Protein AF-0000000068998098 (afdb_homodimer)

Sequence (394 aa):
MRFIALVFLVGALAIIAVECNSEGDALNAFKTNVADPNNVLQSWDPTLVNPCTWFHVTCNSQNSVVRVDLGDANLSGSLVPQLGMLSNLQYLQIQSNSISGAIPSELGNLTKLVSLGLENNKLSGLIPSSLGNLKSLRWMRLDSNKLSGEIPISVLKLVLWGNLQLMNVSDNKLAGTVRHTNKTGFAITTIVQDFKAMRFIALVFLVGALAIIAVECNSEGDALNAFKTNVADPNNVLQSWDPTLVNPCTWFHVTCNSQNSVVRVDLGDANLSGSLVPQLGMLSNLQYLQIQSNSISGAIPSELGNLTKLVSLGLENNKLSGLIPSSLGNLKSLRWMRLDSNKLSGEIPISVLKLVLWGNLQLMNVSDNKLAGTVRHTNKTGFAITTIVQDFKA

Foldseek 3Di:
DPPDPDPPPPPPPPPPQQFAPLQLVLVVVVVVFKDQPPCQQVQNDRSDNYCCPTHQWHADPVRATAGHACAPRQMEGEHDLSNLVSQNYAYDANEQYAYEEEDHLSVLSNQNHAEDHHYNYAYEEEDHLSVLSNLQYAYAHQAHYAYEEADDPSVVCSVVQVRHNDDDHYQYHYPPDDHDDPPDDDDDDDDDDDHDD/DPPDPDPPPPPPPPPPQQFAPLQLVLVVVQVVFKDQPPCQQVQSDRSDNYCCVTHQWHADPVRATAGHACAPRQMEGEHDLSNLVSQNYAYDANEQYAYEEEDHLSVLSNQNHAEDHHYNYAYEEEDHLSVLSNLQYAYAHQAHYAYEEADDPSVVCSVVQVRHNDDHHYQYHYPPDDHDDPPDDDDDDDDDDDHDD

Organism: Solanum tuberosum (NCBI:txid4113)

Secondary structure (DSSP, 8-state):
---------------------HHHHHHHHHHTTEE-TT-TTTT--TTSS-STTSTTEEE-TTS-EEEEE-TTS--EEE--GGGGG-TT--EEE--SSEEEEPPPGGGGG-TT-SEEE--SSEEEEEPPGGGGG-TT-SEEE--SSEEES---HHHHGGGGGS---EEE--SS--TTBPPP-TT---EEEEEEEPPB-/---------------------HHHHHHHHHHTTEE-TT-TTTT--TTSS-STTSTTEEE-TTS-EEEEE-TTS--EEE--GGGGG-TT--EEE--SSEEEEPPPGGGGG-TT-SEEE--SSEEEEEPPGGGGG-TT-SEEE--SSEEES---HHHHGGGGGS---EEE--SS--TTBPPP-TT---EEEEEEEPPB-

InterPro domains:
  IPR001611 Leucine-rich repeat [PF13855] (87-147)
  IPR013210 Leucine-rich repeat-containing N-terminal, plant-type [PF08263] (21-60)
  IPR032675 Leucine-rich repeat domain superfamily [G3DSA:3.80.10.10] (19-191)

Structure (mmCIF, N/CA/C/O backbone):
data_AF-0000000068998098-model_v1
#
loop_
_entity.id
_entity.type
_entity.pdbx_description
1 polymer 'Leucine-rich repeat protein'
#
loop_
_atom_site.group_PDB
_atom_site.id
_atom_site.type_symbol
_atom_site.label_atom_id
_atom_site.label_alt_id
_atom_site.label_comp_id
_atom_site.label_asym_id
_atom_site.label_entity_id
_atom_site.label_seq_id
_atom_site.pdbx_PDB_ins_code
_atom_site.Cartn_x
_atom_site.Cartn_y
_atom_site.Cartn_z
_atom_site.occupancy
_atom_site.B_iso_or_equiv
_atom_site.auth_seq_id
_atom_site.auth_comp_id
_atom_site.auth_asym_id
_atom_site.auth_atom_id
_atom_site.pdbx_PDB_model_num
ATOM 1 N N . MET A 1 1 ? 15.266 93.562 17.391 1 34 1 MET A N 1
ATOM 2 C CA . MET A 1 1 ? 14.453 92.438 17.781 1 34 1 MET A CA 1
ATOM 3 C C . MET A 1 1 ? 14.781 91.188 16.922 1 34 1 MET A C 1
ATOM 5 O O . MET A 1 1 ? 14.531 91.188 15.719 1 34 1 MET A O 1
ATOM 9 N N . ARG A 1 2 ? 15.969 90.5 17.188 1 53.38 2 ARG A N 1
ATOM 10 C CA . ARG A 1 2 ? 16.484 89.25 16.562 1 53.38 2 ARG A CA 1
ATOM 11 C C . ARG A 1 2 ? 15.477 88.125 16.703 1 53.38 2 ARG A C 1
ATOM 13 O O . ARG A 1 2 ? 15.086 87.75 17.828 1 53.38 2 ARG A O 1
ATOM 20 N N . PHE A 1 3 ? 14.5 87.938 15.844 1 47.72 3 PHE A N 1
ATOM 21 C CA . PHE A 1 3 ? 13.523 86.812 15.812 1 47.72 3 PHE A CA 1
ATOM 22 C C . PHE A 1 3 ? 14.227 85.5 15.828 1 47.72 3 PHE A C 1
ATOM 24 O O . PHE A 1 3 ? 15.008 85.188 14.922 1 47.72 3 PHE A O 1
ATOM 31 N N . ILE A 1 4 ? 14.328 84.812 16.969 1 57.75 4 ILE A N 1
ATOM 32 C CA . ILE A 1 4 ? 14.852 83.438 17.078 1 57.75 4 ILE A CA 1
ATOM 33 C C . ILE A 1 4 ? 13.789 82.438 16.625 1 57.75 4 ILE A C 1
ATOM 35 O O . ILE A 1 4 ? 12.719 82.375 17.234 1 57.75 4 ILE A O 1
ATOM 39 N N . ALA A 1 5 ? 13.758 82 15.391 1 57.94 5 ALA A N 1
ATOM 40 C CA . ALA A 1 5 ? 12.922 80.938 14.883 1 57.94 5 ALA A CA 1
ATOM 41 C C . ALA A 1 5 ? 13.297 79.562 15.516 1 57.94 5 ALA A C 1
ATOM 43 O O . ALA A 1 5 ? 14.445 79.125 15.406 1 57.94 5 ALA A O 1
ATOM 44 N N . LEU A 1 6 ? 12.578 79.188 16.516 1 55.5 6 LEU A N 1
ATOM 45 C CA . LEU A 1 6 ? 12.703 77.875 17.094 1 55.5 6 LEU A CA 1
ATOM 46 C C . LEU A 1 6 ? 12.32 76.75 16.078 1 55.5 6 LEU A C 1
ATOM 48 O O . LEU A 1 6 ? 11.18 76.75 15.625 1 55.5 6 LEU A O 1
ATOM 52 N N . VAL A 1 7 ? 13.25 76.125 15.352 1 58.56 7 VAL A N 1
ATOM 53 C CA . VAL A 1 7 ? 13.031 75 14.469 1 58.56 7 VAL A CA 1
ATOM 54 C C . VAL A 1 7 ? 12.688 73.75 15.305 1 58.56 7 VAL A C 1
ATOM 56 O O . VAL A 1 7 ? 13.492 73.312 16.125 1 58.56 7 VAL A O 1
ATOM 59 N N . PHE A 1 8 ? 11.438 73.5 15.555 1 56.66 8 PHE A N 1
ATOM 60 C CA . PHE A 1 8 ? 10.977 72.25 16.156 1 56.66 8 PHE A CA 1
ATOM 61 C C . PHE A 1 8 ? 11.32 71.062 15.258 1 56.66 8 PHE A C 1
ATOM 63 O O . PHE A 1 8 ? 10.797 70.938 14.156 1 56.66 8 PHE A O 1
ATOM 70 N N . LEU A 1 9 ? 12.484 70.375 15.398 1 54.34 9 LEU A N 1
ATOM 71 C CA . LEU A 1 9 ? 12.812 69.125 14.75 1 54.34 9 LEU A CA 1
ATOM 72 C C . LEU A 1 9 ? 11.867 68 15.211 1 54.34 9 LEU A C 1
ATOM 74 O O . LEU A 1 9 ? 11.93 67.562 16.359 1 54.34 9 LEU A O 1
ATOM 78 N N . VAL A 1 10 ? 10.711 67.812 14.719 1 55.47 10 VAL A N 1
ATOM 79 C CA . VAL A 1 10 ? 9.844 66.688 14.945 1 55.47 10 VAL A CA 1
ATOM 80 C C . VAL A 1 10 ? 10.578 65.375 14.547 1 55.47 10 VAL A C 1
ATOM 82 O O . VAL A 1 10 ? 10.859 65.188 13.367 1 55.47 10 VAL A O 1
ATOM 85 N N . GLY A 1 11 ? 11.43 64.812 15.367 1 53.56 11 GLY A N 1
ATOM 86 C CA . GLY A 1 11 ? 11.953 63.438 15.109 1 53.56 11 GLY A CA 1
ATOM 87 C C . GLY A 1 11 ? 10.883 62.438 14.805 1 53.56 11 GLY A C 1
ATOM 88 O O . GLY A 1 11 ? 10.055 62.125 15.664 1 53.56 11 GLY A O 1
ATOM 89 N N . ALA A 1 12 ? 10.492 62.188 13.57 1 57.84 12 ALA A N 1
ATOM 90 C CA . ALA A 1 12 ? 9.633 61.094 13.148 1 57.84 12 ALA A CA 1
ATOM 91 C C . ALA A 1 12 ? 10.172 59.75 13.641 1 57.84 12 ALA A C 1
ATOM 93 O O . ALA A 1 12 ? 11.234 59.312 13.188 1 57.84 12 ALA A O 1
ATOM 94 N N . LEU A 1 13 ? 9.844 59.281 14.82 1 57.5 13 LEU A N 1
ATOM 95 C CA . LEU A 1 13 ? 10.078 57.906 15.227 1 57.5 13 LEU A CA 1
ATOM 96 C C . LEU A 1 13 ? 9.492 56.938 14.203 1 57.5 13 LEU A C 1
ATOM 98 O O . LEU A 1 13 ? 8.273 56.844 14.07 1 57.5 13 LEU A O 1
ATOM 102 N N . ALA A 1 14 ? 10.258 56.625 13.133 1 55.91 14 ALA A N 1
ATOM 103 C CA . ALA A 1 14 ? 9.875 55.5 12.273 1 55.91 14 ALA A CA 1
ATOM 104 C C . ALA A 1 14 ? 9.68 54.219 13.086 1 55.91 14 ALA A C 1
ATOM 106 O O . ALA A 1 14 ? 10.633 53.688 13.656 1 55.91 14 ALA A O 1
ATOM 107 N N . ILE A 1 15 ? 8.562 54 13.633 1 54.22 15 ILE A N 1
ATOM 108 C CA . ILE A 1 15 ? 8.25 52.656 14.133 1 54.22 15 ILE A CA 1
ATOM 109 C C . ILE A 1 15 ? 8.562 51.625 13.055 1 54.22 15 ILE A C 1
ATOM 111 O O . ILE A 1 15 ? 7.902 51.562 12.016 1 54.22 15 ILE A O 1
ATOM 115 N N . ILE A 1 16 ? 9.828 51.25 12.852 1 52.97 16 ILE A N 1
ATOM 116 C CA . ILE A 1 16 ? 10.164 50.094 12.016 1 52.97 16 ILE A CA 1
ATOM 117 C C . ILE A 1 16 ? 9.375 48.875 12.477 1 52.97 16 ILE A C 1
ATOM 119 O O . ILE A 1 16 ? 9.586 48.375 13.578 1 52.97 16 ILE A O 1
ATOM 123 N N . ALA A 1 17 ? 8.117 48.875 12.07 1 56.91 17 ALA A N 1
ATOM 124 C CA . ALA A 1 17 ? 7.344 47.656 12.305 1 56.91 17 ALA A CA 1
ATOM 125 C C . ALA A 1 17 ? 8.102 46.406 11.82 1 56.91 17 ALA A C 1
ATOM 127 O O . ALA A 1 17 ? 8.469 46.312 10.648 1 56.91 17 ALA A O 1
ATOM 128 N N . VAL A 1 18 ? 8.805 45.688 12.758 1 63.09 18 VAL A N 1
ATOM 129 C CA . VAL A 1 18 ? 9.445 44.438 12.398 1 63.09 18 VAL A CA 1
ATOM 130 C C . VAL A 1 18 ? 8.391 43.438 11.93 1 63.09 18 VAL A C 1
ATOM 132 O O . VAL A 1 18 ? 7.328 43.312 12.547 1 63.09 18 VAL A O 1
ATOM 135 N N . GLU A 1 19 ? 8.328 43.156 10.633 1 69.81 19 GLU A N 1
ATOM 136 C CA . GLU A 1 19 ? 7.438 42.125 10.078 1 69.81 19 GLU A CA 1
ATOM 137 C C . GLU A 1 19 ? 8.062 40.75 10.18 1 69.81 19 GLU A C 1
ATOM 139 O O . GLU A 1 19 ? 9.281 40.594 10.055 1 69.81 19 GLU A O 1
ATOM 144 N N . CYS A 1 20 ? 7.125 39.844 10.68 1 79.44 20 CYS A N 1
ATOM 145 C CA . CYS A 1 20 ? 7.566 38.469 10.758 1 79.44 20 CYS A CA 1
ATOM 146 C C . CYS A 1 20 ? 8.008 37.938 9.398 1 79.44 20 CYS A C 1
ATOM 148 O O . CYS A 1 20 ? 7.625 38.5 8.359 1 79.44 20 CYS A O 1
ATOM 150 N N . ASN A 1 21 ? 8.859 36.969 9.398 1 90.94 21 ASN A N 1
ATOM 151 C CA . ASN A 1 21 ? 9.258 36.375 8.125 1 90.94 21 ASN A CA 1
ATOM 152 C C . ASN A 1 21 ? 8.094 35.656 7.461 1 90.94 21 ASN A C 1
ATOM 154 O O . ASN A 1 21 ? 6.98 35.656 7.984 1 90.94 21 ASN A O 1
ATOM 158 N N . SER A 1 22 ? 8.328 35.125 6.301 1 94.75 22 SER A N 1
ATOM 159 C CA . SER A 1 22 ? 7.262 34.5 5.512 1 94.75 22 SER A CA 1
ATOM 160 C C . SER A 1 22 ? 6.633 33.344 6.246 1 94.75 22 SER A C 1
ATOM 162 O O . SER A 1 22 ? 5.438 33.062 6.105 1 94.75 22 SER A O 1
ATOM 164 N N . GLU A 1 23 ? 7.406 32.625 7.051 1 97.94 23 GLU A N 1
ATOM 165 C CA . GLU A 1 23 ? 6.875 31.484 7.809 1 97.94 23 GLU A CA 1
ATOM 166 C C . GLU A 1 23 ? 5.91 31.969 8.891 1 97.94 23 GLU A C 1
ATOM 168 O O . GLU A 1 23 ? 4.867 31.344 9.117 1 97.94 23 GLU A O 1
ATOM 173 N N . GLY A 1 24 ? 6.277 33.094 9.547 1 97.69 24 GLY A N 1
ATOM 174 C CA . GLY A 1 24 ? 5.359 33.719 10.492 1 97.69 24 GLY A CA 1
ATOM 175 C C . GLY A 1 24 ? 4.051 34.156 9.859 1 97.69 24 GLY A C 1
ATOM 176 O O . GLY A 1 24 ? 2.98 33.969 10.445 1 97.69 24 GLY A O 1
ATOM 177 N N . ASP A 1 25 ? 4.191 34.688 8.703 1 97.19 25 ASP A N 1
ATOM 178 C CA . ASP A 1 25 ? 2.998 35.125 7.977 1 97.19 25 ASP A CA 1
ATOM 179 C C . ASP A 1 25 ? 2.088 33.938 7.676 1 97.19 25 ASP A C 1
ATOM 181 O O . ASP A 1 25 ? 0.867 34.031 7.809 1 97.19 25 ASP A O 1
ATOM 185 N N . ALA A 1 26 ? 2.633 32.812 7.238 1 98.19 26 ALA A N 1
ATOM 186 C CA . ALA A 1 26 ? 1.877 31.609 6.922 1 98.19 26 ALA A CA 1
ATOM 187 C C . ALA A 1 26 ? 1.145 31.078 8.148 1 98.19 26 ALA A C 1
ATOM 189 O O . ALA A 1 26 ? -0.048 30.766 8.086 1 98.19 26 ALA A O 1
ATOM 190 N N . LEU A 1 27 ? 1.854 31.031 9.289 1 98.69 27 LEU A N 1
ATOM 191 C CA . LEU A 1 27 ? 1.266 30.547 10.531 1 98.69 27 LEU A CA 1
ATOM 192 C C . LEU A 1 27 ? 0.219 31.516 11.062 1 98.69 27 LEU A C 1
ATOM 194 O O . LEU A 1 27 ? -0.812 31.094 11.594 1 98.69 27 LEU A O 1
ATOM 198 N N . ASN A 1 28 ? 0.503 32.781 10.898 1 98.25 28 ASN A N 1
ATOM 199 C CA . ASN A 1 28 ? -0.488 33.781 11.305 1 98.25 28 ASN A CA 1
ATOM 200 C C . ASN A 1 28 ? -1.76 33.656 10.461 1 98.25 28 ASN A C 1
ATOM 202 O O . ASN A 1 28 ? -2.861 33.875 10.969 1 98.25 28 ASN A O 1
ATOM 206 N N . ALA A 1 29 ? -1.56 33.406 9.18 1 98.31 29 ALA A N 1
ATOM 207 C CA . ALA A 1 29 ? -2.725 33.156 8.328 1 98.31 29 ALA A CA 1
ATOM 208 C C . ALA A 1 29 ? -3.59 32.031 8.867 1 98.31 29 ALA A C 1
ATOM 210 O O . ALA A 1 29 ? -4.82 32.125 8.883 1 98.31 29 ALA A O 1
ATOM 211 N N . PHE A 1 30 ? -2.992 31 9.32 1 98.69 30 PHE A N 1
ATOM 212 C CA . PHE A 1 30 ? -3.711 29.891 9.922 1 98.69 30 PHE A CA 1
ATOM 213 C C . PHE A 1 30 ? -4.402 30.312 11.211 1 98.69 30 PHE A C 1
ATOM 215 O O . PHE A 1 30 ? -5.594 30.062 11.398 1 98.69 30 PHE A O 1
ATOM 222 N N . LYS A 1 31 ? -3.656 30.969 12.023 1 98.5 31 LYS A N 1
ATOM 223 C CA . LYS A 1 31 ? -4.184 31.422 13.305 1 98.5 31 LYS A CA 1
ATOM 224 C C . LYS A 1 31 ? -5.461 32.25 13.109 1 98.5 31 LYS A C 1
ATOM 226 O O . LYS A 1 31 ? -6.422 32.094 13.867 1 98.5 31 LYS A O 1
ATOM 231 N N . THR A 1 32 ? -5.453 33.062 12.078 1 97.69 32 THR A N 1
ATOM 232 C CA . THR A 1 32 ? -6.578 33.969 11.852 1 97.69 32 THR A CA 1
ATOM 233 C C . THR A 1 32 ? -7.77 33.219 11.266 1 97.69 32 THR A C 1
ATOM 235 O O . THR A 1 32 ? -8.883 33.719 11.219 1 97.69 32 THR A O 1
ATOM 238 N N . ASN A 1 33 ? -7.586 31.922 10.906 1 98.31 33 ASN A N 1
ATOM 239 C CA . ASN A 1 33 ? -8.656 31.141 10.305 1 98.31 33 ASN A CA 1
ATOM 240 C C . ASN A 1 33 ? -9.148 30.047 11.242 1 98.31 33 ASN A C 1
ATOM 242 O O . ASN A 1 33 ? -9.875 29.141 10.82 1 98.31 33 ASN A O 1
ATOM 246 N N . VAL A 1 34 ? -8.672 30.094 12.516 1 98.56 34 VAL A N 1
ATOM 247 C CA . VAL A 1 34 ? -9.156 29.094 13.453 1 98.56 34 VAL A CA 1
ATOM 248 C C . VAL A 1 34 ? -9.625 29.766 14.742 1 98.56 34 VAL A C 1
ATOM 250 O O . VAL A 1 34 ? -9.117 30.828 15.117 1 98.56 34 VAL A O 1
ATOM 253 N N . ALA A 1 35 ? -10.641 29.156 15.352 1 98.75 35 ALA A N 1
ATOM 254 C CA . ALA A 1 35 ? -11.023 29.484 16.719 1 98.75 35 ALA A CA 1
ATOM 255 C C . ALA A 1 35 ? -10.195 28.703 17.734 1 98.75 35 ALA A C 1
ATOM 257 O O . ALA A 1 35 ? -9.945 27.516 17.547 1 98.75 35 ALA A O 1
ATOM 258 N N . ASP A 1 36 ? -9.75 29.391 18.812 1 98.5 36 ASP A N 1
ATOM 259 C CA . ASP A 1 36 ? -8.844 28.828 19.812 1 98.5 36 ASP A CA 1
ATOM 260 C C . ASP A 1 36 ? -9.359 29.078 21.234 1 98.5 36 ASP A C 1
ATOM 262 O O . ASP A 1 36 ? -8.766 29.859 21.984 1 98.5 36 ASP A O 1
ATOM 266 N N . PRO A 1 37 ? -10.289 28.375 21.625 1 98.44 37 PRO A N 1
ATOM 267 C CA . PRO A 1 37 ? -10.914 28.672 22.906 1 98.44 37 PRO A CA 1
ATOM 268 C C . PRO A 1 37 ? -9.977 28.422 24.094 1 98.44 37 PRO A C 1
ATOM 270 O O . PRO A 1 37 ? -10.148 29.031 25.156 1 98.44 37 PRO A O 1
ATOM 273 N N . ASN A 1 38 ? -8.938 27.562 23.938 1 98.19 38 ASN A N 1
ATOM 274 C CA . ASN A 1 38 ? -8.031 27.234 25.047 1 98.19 38 ASN A CA 1
ATOM 275 C C . ASN A 1 38 ? -6.773 28.094 25 1 98.19 38 ASN A C 1
ATOM 277 O O . ASN A 1 38 ? -5.863 27.922 25.812 1 98.19 38 ASN A O 1
ATOM 281 N N . ASN A 1 39 ? -6.695 29.047 24.047 1 98 39 ASN A N 1
ATOM 282 C CA . ASN A 1 39 ? -5.59 29.984 23.922 1 98 39 ASN A CA 1
ATOM 283 C C . ASN A 1 39 ? -4.258 29.266 23.75 1 98 39 ASN A C 1
ATOM 285 O O . ASN A 1 39 ? -3.256 29.641 24.344 1 98 39 ASN A O 1
ATOM 289 N N . VAL A 1 40 ? -4.348 28.188 22.969 1 98.44 40 VAL A N 1
ATOM 290 C CA . VAL A 1 40 ? -3.123 27.422 22.75 1 98.44 40 VAL A CA 1
ATOM 291 C C . VAL A 1 40 ? -2.17 28.219 21.859 1 98.44 40 VAL A C 1
ATOM 293 O O . VAL A 1 40 ? -0.958 27.984 21.875 1 98.44 40 VAL A O 1
ATOM 296 N N . LEU A 1 41 ? -2.68 29.188 21.078 1 98.62 41 LEU A N 1
ATOM 297 C CA . LEU A 1 41 ? -1.871 29.969 20.141 1 98.62 41 LEU A CA 1
ATOM 298 C C . LEU A 1 41 ? -1.55 31.344 20.719 1 98.62 41 LEU A C 1
ATOM 300 O O . LEU A 1 41 ? -1.205 32.281 19.984 1 98.62 41 LEU A O 1
ATOM 304 N N . GLN A 1 42 ? -1.532 31.5 21.938 1 97.94 42 GLN A N 1
ATOM 305 C CA . GLN A 1 42 ? -1.451 32.781 22.594 1 97.94 42 GLN A CA 1
ATOM 306 C C . GLN A 1 42 ? -0.095 33.438 22.359 1 97.94 42 GLN A C 1
ATOM 308 O O . GLN A 1 42 ? 0.01 34.688 22.328 1 97.94 42 GLN A O 1
ATOM 313 N N . SER A 1 43 ? 0.915 32.656 22.156 1 98.06 43 SER A N 1
ATOM 314 C CA . SER A 1 43 ? 2.26 33.188 22.016 1 98.06 43 SER A CA 1
ATOM 315 C C . SER A 1 43 ? 2.523 33.625 20.578 1 98.06 43 SER A C 1
ATOM 317 O O . SER A 1 43 ? 3.557 34.219 20.281 1 98.06 43 SER A O 1
ATOM 319 N N . TRP A 1 44 ? 1.641 33.25 19.672 1 98.06 44 TRP A N 1
ATOM 320 C CA . TRP A 1 44 ? 1.856 33.562 18.266 1 98.06 44 TRP A CA 1
ATOM 321 C C . TRP A 1 44 ? 1.722 35.062 18.031 1 98.06 44 TRP A C 1
ATOM 323 O O . TRP A 1 44 ? 0.63 35.625 18.156 1 98.06 44 TRP A O 1
ATOM 333 N N . ASP A 1 45 ? 2.852 35.688 17.656 1 96.06 45 ASP A N 1
ATOM 334 C CA . ASP A 1 45 ? 2.959 37.156 17.5 1 96.06 45 ASP A CA 1
ATOM 335 C C . ASP A 1 45 ? 3.619 37.5 16.172 1 96.06 45 ASP A C 1
ATOM 337 O O . ASP A 1 45 ? 4.836 37.375 16.016 1 96.06 45 ASP A O 1
ATOM 341 N N . PRO A 1 46 ? 2.787 38 15.266 1 93.69 46 PRO A N 1
ATOM 342 C CA . PRO A 1 46 ? 3.328 38.281 13.93 1 93.69 46 PRO A CA 1
ATOM 343 C C . PRO A 1 46 ? 4.273 39.469 13.906 1 93.69 46 PRO A C 1
ATOM 345 O O . PRO A 1 46 ? 4.875 39.781 12.875 1 93.69 46 PRO A O 1
ATOM 348 N N . THR A 1 47 ? 4.516 40.094 14.945 1 93.12 47 THR A N 1
ATOM 349 C CA . THR A 1 47 ? 5.418 41.25 15.008 1 93.12 47 THR A CA 1
ATOM 350 C C . THR A 1 47 ? 6.832 40.812 15.375 1 93.12 47 THR A C 1
ATOM 352 O O . THR A 1 47 ? 7.781 41.594 15.273 1 93.12 47 THR A O 1
ATOM 355 N N . LEU A 1 48 ? 6.934 39.562 15.75 1 94.06 48 LEU A N 1
ATOM 356 C CA . LEU A 1 48 ? 8.258 39 16 1 94.06 48 LEU A CA 1
ATOM 357 C C . LEU A 1 48 ? 8.969 38.688 14.688 1 94.06 48 LEU A C 1
ATOM 359 O O . LEU A 1 48 ? 8.32 38.5 13.656 1 94.06 48 LEU A O 1
ATOM 363 N N . VAL A 1 49 ? 10.234 38.625 14.695 1 94.12 49 VAL A N 1
ATOM 364 C CA . VAL A 1 49 ? 11.055 38.469 13.492 1 94.12 49 VAL A CA 1
ATOM 365 C C . VAL A 1 49 ? 10.797 37.125 12.836 1 94.12 49 VAL A C 1
ATOM 367 O O . VAL A 1 49 ? 10.859 37 11.609 1 94.12 49 VAL A O 1
ATOM 370 N N . ASN A 1 50 ? 10.57 36.188 13.641 1 95.75 50 ASN A N 1
ATOM 371 C CA . ASN A 1 50 ? 10.266 34.812 13.203 1 95.75 50 ASN A CA 1
ATOM 372 C C . ASN A 1 50 ? 9.422 34.062 14.234 1 95.75 50 ASN A C 1
ATOM 374 O O . ASN A 1 50 ? 9.211 34.562 15.344 1 95.75 50 ASN A O 1
ATOM 378 N N . PRO A 1 51 ? 8.898 32.938 13.852 1 98 51 PRO A N 1
ATOM 379 C CA . PRO A 1 51 ? 7.984 32.25 14.773 1 98 51 PRO A CA 1
ATOM 380 C C . PRO A 1 51 ? 8.688 31.234 15.664 1 98 51 PRO A C 1
ATOM 382 O O . PRO A 1 51 ? 8.047 30.312 16.188 1 98 51 PRO A O 1
ATOM 385 N N . CYS A 1 52 ? 9.961 31.312 15.922 1 98.19 52 CYS A N 1
ATOM 386 C CA . CYS A 1 52 ? 10.734 30.25 16.562 1 98.19 52 CYS A CA 1
ATOM 387 C C . CYS A 1 52 ? 10.547 30.266 18.062 1 98.19 52 CYS A C 1
ATOM 389 O O . CYS A 1 52 ? 10.945 29.328 18.766 1 98.19 52 CYS A O 1
ATOM 391 N N . THR A 1 53 ? 9.82 31.219 18.641 1 97.44 53 THR A N 1
ATOM 392 C CA . THR A 1 53 ? 9.508 31.234 20.062 1 97.44 53 THR A CA 1
ATOM 393 C C . THR A 1 53 ? 8.039 30.922 20.297 1 97.44 53 THR A C 1
ATOM 395 O O . THR A 1 53 ? 7.566 30.953 21.438 1 97.44 53 THR A O 1
ATOM 398 N N . TRP A 1 54 ? 7.367 30.688 19.234 1 98.44 54 TRP A N 1
ATOM 399 C CA . TRP A 1 54 ? 5.93 30.453 19.344 1 98.44 54 TRP A CA 1
ATOM 400 C C . TRP A 1 54 ? 5.645 29.094 19.953 1 98.44 54 TRP A C 1
ATOM 402 O O . TRP A 1 54 ? 6.344 28.109 19.656 1 98.44 54 TRP A O 1
ATOM 412 N N . PHE A 1 55 ? 4.559 29 20.703 1 98.5 55 PHE A N 1
ATOM 413 C CA . PHE A 1 55 ? 4.137 27.734 21.281 1 98.5 55 PHE A CA 1
ATOM 414 C C . PHE A 1 55 ? 3.82 26.719 20.172 1 98.5 55 PHE A C 1
ATOM 416 O O . PHE A 1 55 ? 3.256 27.078 19.141 1 98.5 55 PHE A O 1
ATOM 423 N N . HIS A 1 56 ? 4.23 25.469 20.391 1 98.75 56 HIS A N 1
ATOM 424 C CA . HIS A 1 56 ? 3.869 24.359 19.531 1 98.75 56 HIS A CA 1
ATOM 425 C C . HIS A 1 56 ? 4.574 24.438 18.172 1 98.75 56 HIS A C 1
ATOM 427 O O . HIS A 1 56 ? 4.227 23.719 17.234 1 98.75 56 HIS A O 1
ATOM 433 N N . VAL A 1 57 ? 5.539 25.438 18.031 1 98.81 57 VAL A N 1
ATOM 434 C CA . VAL A 1 57 ? 6.367 25.578 16.844 1 98.81 57 VAL A CA 1
ATOM 435 C C . VAL A 1 57 ? 7.824 25.266 17.188 1 98.81 57 VAL A C 1
ATOM 437 O O . VAL A 1 57 ? 8.344 25.734 18.203 1 98.81 57 VAL A O 1
ATOM 440 N N . THR A 1 58 ? 8.414 24.312 16.406 1 98.88 58 THR A N 1
ATOM 441 C CA . THR A 1 58 ? 9.836 24.016 16.531 1 98.88 58 THR A CA 1
ATOM 442 C C . THR A 1 58 ? 10.594 24.453 15.289 1 98.88 58 THR A C 1
ATOM 444 O O . THR A 1 58 ? 10.133 24.25 14.164 1 98.88 58 THR A O 1
ATOM 447 N N . CYS A 1 59 ? 11.727 25.188 15.477 1 98.62 59 CYS A N 1
ATOM 448 C CA . CYS A 1 59 ? 12.586 25.641 14.383 1 98.62 59 CYS A CA 1
ATOM 449 C C . CYS A 1 59 ? 13.93 24.938 14.43 1 98.62 59 CYS A C 1
ATOM 451 O O . CYS A 1 59 ? 14.32 24.391 15.461 1 98.62 59 CYS A O 1
ATOM 453 N N . ASN A 1 60 ? 14.508 24.828 13.211 1 98.25 60 ASN A N 1
ATOM 454 C CA . ASN A 1 60 ? 15.875 24.312 13.164 1 98.25 60 ASN A CA 1
ATOM 455 C C . ASN A 1 60 ? 16.891 25.406 13.469 1 98.25 60 ASN A C 1
ATOM 457 O O . ASN A 1 60 ? 16.516 26.516 13.867 1 98.25 60 ASN A O 1
ATOM 461 N N . SER A 1 61 ? 18.203 25.078 13.352 1 97.31 61 SER A N 1
ATOM 462 C CA . SER A 1 61 ? 19.297 26 13.695 1 97.31 61 SER A CA 1
ATOM 463 C C . SER A 1 61 ? 19.328 27.203 12.758 1 97.31 61 SER A C 1
ATOM 465 O O . SER A 1 61 ? 19.938 28.219 13.07 1 97.31 61 SER A O 1
ATOM 467 N N . GLN A 1 62 ? 18.625 27.203 11.594 1 96.81 62 GLN A N 1
ATOM 468 C CA . GLN A 1 62 ? 18.578 28.281 10.625 1 96.81 62 GLN A CA 1
ATOM 469 C C . GLN A 1 62 ? 17.312 29.109 10.797 1 96.81 62 GLN A C 1
ATOM 471 O O . GLN A 1 62 ? 16.938 29.891 9.906 1 96.81 62 GLN A O 1
ATOM 476 N N . ASN A 1 63 ? 16.609 28.844 11.922 1 96.81 63 ASN A N 1
ATOM 477 C CA . ASN A 1 63 ? 15.391 29.562 12.266 1 96.81 63 ASN A CA 1
ATOM 478 C C . ASN A 1 63 ? 14.281 29.281 11.266 1 96.81 63 ASN A C 1
ATOM 480 O O . ASN A 1 63 ? 13.477 30.172 10.961 1 96.81 63 ASN A O 1
ATOM 484 N N . SER A 1 64 ? 14.312 28.047 10.695 1 97.62 64 SER A N 1
ATOM 485 C CA . SER A 1 64 ? 13.219 27.594 9.836 1 97.62 64 SER A CA 1
ATOM 486 C C . SER A 1 64 ? 12.273 26.672 10.578 1 97.62 64 SER A C 1
ATOM 488 O O . SER A 1 64 ? 12.711 25.797 11.336 1 97.62 64 SER A O 1
ATOM 490 N N . VAL A 1 65 ? 11 26.828 10.328 1 98.81 65 VAL A N 1
ATOM 491 C CA . VAL A 1 65 ? 9.992 26.016 10.992 1 98.81 65 VAL A CA 1
ATOM 492 C C . VAL A 1 65 ? 10.094 24.562 10.492 1 98.81 65 VAL A C 1
ATOM 494 O O . VAL A 1 65 ? 10.047 24.328 9.281 1 98.81 65 VAL A O 1
ATOM 497 N N . VAL A 1 66 ? 10.242 23.594 11.461 1 98.94 66 VAL A N 1
ATOM 498 C CA . VAL A 1 66 ? 10.352 22.203 11.055 1 98.94 66 VAL A CA 1
ATOM 499 C C . VAL A 1 66 ? 9.203 21.391 11.656 1 98.94 66 VAL A C 1
ATOM 501 O O . VAL A 1 66 ? 8.898 20.297 11.188 1 98.94 66 VAL A O 1
ATOM 504 N N . ARG A 1 67 ? 8.547 21.953 12.688 1 98.88 67 ARG A N 1
ATOM 505 C CA . ARG A 1 67 ? 7.457 21.203 13.312 1 98.88 67 ARG A CA 1
ATOM 506 C C . ARG A 1 67 ? 6.355 22.141 13.797 1 98.88 67 ARG A C 1
ATOM 508 O O . ARG A 1 67 ? 6.637 23.219 14.344 1 98.88 67 ARG A O 1
ATOM 515 N N . VAL A 1 68 ? 5.145 21.797 13.516 1 98.94 68 VAL A N 1
ATOM 516 C CA . VAL A 1 68 ? 3.951 22.406 14.102 1 98.94 68 VAL A CA 1
ATOM 517 C C . VAL A 1 68 ? 3.104 21.328 14.773 1 98.94 68 VAL A C 1
ATOM 519 O O . VAL A 1 68 ? 2.625 20.406 14.117 1 98.94 68 VAL A O 1
ATOM 522 N N . ASP A 1 69 ? 2.891 21.359 16.109 1 98.88 69 ASP A N 1
ATOM 523 C CA . ASP A 1 69 ? 2.191 20.344 16.891 1 98.88 69 ASP A CA 1
ATOM 524 C C . ASP A 1 69 ? 0.949 20.922 17.562 1 98.88 69 ASP A C 1
ATOM 526 O O . ASP A 1 69 ? 1.033 21.484 18.656 1 98.88 69 ASP A O 1
ATOM 530 N N . LEU A 1 70 ? -0.125 20.688 16.969 1 98.88 70 LEU A N 1
ATOM 531 C CA . LEU A 1 70 ? -1.366 21.281 17.469 1 98.88 70 LEU A CA 1
ATOM 532 C C . LEU A 1 70 ? -2.439 20.203 17.641 1 98.88 70 LEU A C 1
ATOM 534 O O . LEU A 1 70 ? -3.633 20.5 17.531 1 98.88 70 LEU A O 1
ATOM 538 N N . GLY A 1 71 ? -2.012 19 17.797 1 98.75 71 GLY A N 1
ATOM 539 C CA . GLY A 1 71 ? -2.963 17.938 18.062 1 98.75 71 GLY A CA 1
ATOM 540 C C . GLY A 1 71 ? -3.752 18.125 19.344 1 98.75 71 GLY A C 1
ATOM 541 O O . GLY A 1 71 ? -3.207 18.594 20.344 1 98.75 71 GLY A O 1
ATOM 542 N N . ASP A 1 72 ? -5.027 17.766 19.328 1 98.62 72 ASP A N 1
ATOM 543 C CA . ASP A 1 72 ? -5.883 17.781 20.516 1 98.62 72 ASP A CA 1
ATOM 544 C C . ASP A 1 72 ? -5.895 19.156 21.172 1 98.62 72 ASP A C 1
ATOM 546 O O . ASP A 1 72 ? -5.75 19.281 22.391 1 98.62 72 ASP A O 1
ATOM 550 N N . ALA A 1 73 ? -6.055 20.172 20.359 1 98.5 73 ALA A N 1
ATOM 551 C CA . ALA A 1 73 ? -5.941 21.547 20.859 1 98.5 73 ALA A CA 1
ATOM 552 C C . ALA A 1 73 ? -7.309 22.219 20.922 1 98.5 73 ALA A C 1
ATOM 554 O O . ALA A 1 73 ? -7.414 23.391 21.281 1 98.5 73 ALA A O 1
ATOM 555 N N . ASN A 1 74 ? -8.305 21.5 20.531 1 98.56 74 ASN A N 1
ATOM 556 C CA . ASN A 1 74 ? -9.664 22.016 20.531 1 98.56 74 ASN A CA 1
ATOM 557 C C . ASN A 1 74 ? -9.812 23.219 19.594 1 98.56 74 ASN A C 1
ATOM 559 O O . ASN A 1 74 ? -10.516 24.172 19.906 1 98.56 74 ASN A O 1
ATOM 563 N N . LEU A 1 75 ? -9.109 23.188 18.453 1 98.81 75 LEU A N 1
ATOM 564 C CA . LEU A 1 75 ? -9.211 24.219 17.438 1 98.81 75 LEU A CA 1
ATOM 565 C C . LEU A 1 75 ? -10.383 23.938 16.5 1 98.81 75 LEU A C 1
ATOM 567 O O . LEU A 1 75 ? -10.742 22.781 16.281 1 98.81 75 LEU A O 1
ATOM 571 N N . SER A 1 76 ? -11 25 16.031 1 98.88 76 SER A N 1
ATOM 572 C CA . SER A 1 76 ? -12.023 24.891 14.992 1 98.88 76 SER A CA 1
ATOM 573 C C . SER A 1 76 ? -11.812 25.922 13.891 1 98.88 76 SER A C 1
ATOM 575 O O . SER A 1 76 ? -11.312 27.016 14.148 1 98.88 76 SER A O 1
ATOM 577 N N . GLY A 1 77 ? -12.156 25.625 12.719 1 98.69 77 GLY A N 1
ATOM 578 C CA . GLY A 1 77 ? -11.922 26.453 11.547 1 98.69 77 GLY A CA 1
ATOM 579 C C . GLY A 1 77 ? -11.445 25.656 10.344 1 98.69 77 GLY A C 1
ATOM 580 O O . GLY A 1 77 ? -11.93 24.562 10.086 1 98.69 77 GLY A O 1
ATOM 581 N N . SER A 1 78 ? -10.516 26.312 9.508 1 98.75 78 SER A N 1
ATOM 582 C CA . SER A 1 78 ? -10.094 25.656 8.273 1 98.75 78 SER A CA 1
ATOM 583 C C . SER A 1 78 ? -8.586 25.766 8.086 1 98.75 78 SER A C 1
ATOM 585 O O . SER A 1 78 ? -7.945 26.672 8.641 1 98.75 78 SER A O 1
ATOM 587 N N . LEU A 1 79 ? -8.055 24.828 7.336 1 98.88 79 LEU A N 1
ATOM 588 C CA . LEU A 1 79 ? -6.684 24.953 6.863 1 98.88 79 LEU A CA 1
ATOM 589 C C . LEU A 1 79 ? -6.57 26.062 5.824 1 98.88 79 LEU A C 1
ATOM 591 O O . LEU A 1 79 ? -7.566 26.453 5.219 1 98.88 79 LEU A O 1
ATOM 595 N N . VAL A 1 80 ? -5.348 26.531 5.703 1 98.75 80 VAL A N 1
ATOM 596 C CA . VAL A 1 80 ? -5.129 27.609 4.75 1 98.75 80 VAL A CA 1
ATOM 597 C C . VAL A 1 80 ? -3.998 27.234 3.793 1 98.75 80 VAL A C 1
ATOM 599 O O . VAL A 1 80 ? -3.049 26.547 4.184 1 98.75 80 VAL A O 1
ATOM 602 N N . PRO A 1 81 ? -4.09 27.641 2.477 1 98.75 81 PRO A N 1
ATOM 603 C CA . PRO A 1 81 ? -3.062 27.297 1.495 1 98.75 81 PRO A CA 1
ATOM 604 C C . PRO A 1 81 ? -1.682 27.828 1.871 1 98.75 81 PRO A C 1
ATOM 606 O O . PRO A 1 81 ? -0.665 27.25 1.473 1 98.75 81 PRO A O 1
ATOM 609 N N . GLN A 1 82 ? -1.643 28.859 2.711 1 98.69 82 GLN A N 1
ATOM 610 C CA . GLN A 1 82 ? -0.388 29.5 3.094 1 98.69 82 GLN A CA 1
ATOM 611 C C . GLN A 1 82 ? 0.515 28.531 3.852 1 98.69 82 GLN A C 1
ATOM 613 O O . GLN A 1 82 ? 1.736 28.703 3.865 1 98.69 82 GLN A O 1
ATOM 618 N N . LEU A 1 83 ? -0.091 27.5 4.445 1 98.81 83 LEU A N 1
ATOM 619 C CA . LEU A 1 83 ? 0.709 26.5 5.145 1 98.81 83 LEU A CA 1
ATOM 620 C C . LEU A 1 83 ? 1.696 25.828 4.195 1 98.81 83 LEU A C 1
ATOM 622 O O . LEU A 1 83 ? 2.738 25.328 4.625 1 98.81 83 LEU A O 1
ATOM 626 N N . GLY A 1 84 ? 1.379 25.797 2.873 1 98.75 84 GLY A N 1
ATOM 627 C CA . GLY A 1 84 ? 2.246 25.219 1.856 1 98.75 84 GLY A CA 1
ATOM 628 C C . GLY A 1 84 ? 3.547 25.984 1.682 1 98.75 84 GLY A C 1
ATOM 629 O O . GLY A 1 84 ? 4.465 25.5 1.01 1 98.75 84 GLY A O 1
ATOM 630 N N . MET A 1 85 ? 3.66 27.125 2.383 1 98.31 85 MET A N 1
ATOM 631 C CA . MET A 1 85 ? 4.844 27.969 2.258 1 98.31 85 MET A CA 1
ATOM 632 C C . MET A 1 85 ? 5.918 27.562 3.26 1 98.31 85 MET A C 1
ATOM 634 O O . MET A 1 85 ? 7.043 28.047 3.211 1 98.31 85 MET A O 1
ATOM 638 N N . LEU A 1 86 ? 5.582 26.672 4.164 1 98.62 86 LEU A N 1
ATOM 639 C CA . LEU A 1 86 ? 6.547 26.203 5.152 1 98.62 86 LEU A CA 1
ATOM 640 C C . LEU A 1 86 ? 7.465 25.141 4.559 1 98.62 86 LEU A C 1
ATOM 642 O O . LEU A 1 86 ? 7.414 23.969 4.961 1 98.62 86 LEU A O 1
ATOM 646 N N . SER A 1 87 ? 8.406 25.547 3.766 1 97.56 87 SER A N 1
ATOM 647 C CA . SER A 1 87 ? 9.156 24.703 2.846 1 97.56 87 SER A CA 1
ATOM 648 C C . SER A 1 87 ? 10.023 23.703 3.604 1 97.56 87 SER A C 1
ATOM 650 O O . SER A 1 87 ? 10.391 22.656 3.061 1 97.56 87 SER A O 1
ATOM 652 N N . ASN A 1 88 ? 10.383 23.984 4.879 1 98.38 88 ASN A N 1
ATOM 653 C CA . ASN A 1 88 ? 11.258 23.094 5.633 1 98.38 88 ASN A CA 1
ATOM 654 C C . ASN A 1 88 ? 10.484 22.266 6.648 1 98.38 88 ASN A C 1
ATOM 656 O O . ASN A 1 88 ? 11.07 21.531 7.434 1 98.38 88 ASN A O 1
ATOM 660 N N . LEU A 1 89 ? 9.156 22.375 6.574 1 98.94 89 LEU A N 1
ATOM 661 C CA . LEU A 1 89 ? 8.32 21.672 7.547 1 98.94 89 LEU A CA 1
ATOM 662 C C . LEU A 1 89 ? 8.453 20.172 7.406 1 98.94 89 LEU A C 1
ATOM 664 O O . LEU A 1 89 ? 8.406 19.641 6.293 1 98.94 89 LEU A O 1
ATOM 668 N N . GLN A 1 90 ? 8.625 19.469 8.547 1 98.94 90 GLN A N 1
ATOM 669 C CA . GLN A 1 90 ? 8.766 18.016 8.578 1 98.94 90 GLN A CA 1
ATOM 670 C C . GLN A 1 90 ? 7.562 17.359 9.258 1 98.94 90 GLN A C 1
ATOM 672 O O . GLN A 1 90 ? 7.16 16.266 8.898 1 98.94 90 GLN A O 1
ATOM 677 N N . TYR A 1 91 ? 7.02 18.062 10.234 1 98.94 91 TYR A N 1
ATOM 678 C CA . TYR A 1 91 ? 5.875 17.531 10.961 1 98.94 91 TYR A CA 1
ATOM 679 C C . TYR A 1 91 ? 4.738 18.547 11.008 1 98.94 91 TYR A C 1
ATOM 681 O O . TYR A 1 91 ? 4.914 19.656 11.5 1 98.94 91 TYR A O 1
ATOM 689 N N . LEU A 1 92 ? 3.654 18.25 10.43 1 98.94 92 LEU A N 1
ATOM 690 C CA . LEU A 1 92 ? 2.41 19 10.578 1 98.94 92 LEU A CA 1
ATOM 691 C C . LEU A 1 92 ? 1.354 18.172 11.289 1 98.94 92 LEU A C 1
ATOM 693 O O . LEU A 1 92 ? 0.738 17.281 10.688 1 98.94 92 LEU A O 1
ATOM 697 N N . GLN A 1 93 ? 1.125 18.391 12.586 1 98.88 93 GLN A N 1
ATOM 698 C CA . GLN A 1 93 ? 0.221 17.594 13.414 1 98.88 93 GLN A CA 1
ATOM 699 C C . GLN A 1 93 ? -0.956 18.438 13.898 1 98.88 93 GLN A C 1
ATOM 701 O O . GLN A 1 93 ? -0.792 19.312 14.758 1 98.88 93 GLN A O 1
ATOM 706 N N . ILE A 1 94 ? -2.07 18.234 13.273 1 98.81 94 ILE A N 1
ATOM 707 C CA . ILE A 1 94 ? -3.277 18.984 13.609 1 98.81 94 ILE A CA 1
ATOM 708 C C . ILE A 1 94 ? -4.414 18.016 13.922 1 98.81 94 ILE A C 1
ATOM 710 O O . ILE A 1 94 ? -5.59 18.344 13.727 1 98.81 94 ILE A O 1
ATOM 714 N N . GLN A 1 95 ? -4.121 16.844 14.344 1 98.81 95 GLN A N 1
ATOM 715 C CA . GLN A 1 95 ? -5.109 15.789 14.523 1 98.81 95 GLN A CA 1
ATOM 716 C C . GLN A 1 95 ? -6.004 16.078 15.727 1 98.81 95 GLN A C 1
ATOM 718 O O . GLN A 1 95 ? -5.617 16.812 16.641 1 98.81 95 GLN A O 1
ATOM 723 N N . SER A 1 96 ? -7.199 15.484 15.781 1 98.88 96 SER A N 1
ATOM 724 C CA . SER A 1 96 ? -8.125 15.492 16.906 1 98.88 96 SER A CA 1
ATOM 725 C C . SER A 1 96 ? -8.523 16.906 17.281 1 98.88 96 SER A C 1
ATOM 727 O O . SER A 1 96 ? -8.422 17.297 18.453 1 98.88 96 SER A O 1
ATOM 729 N N . ASN A 1 97 ? -9.023 17.656 16.297 1 98.88 97 ASN A N 1
ATOM 730 C CA . ASN A 1 97 ? -9.641 18.969 16.422 1 98.88 97 ASN A CA 1
ATOM 731 C C . ASN A 1 97 ? -10.984 19.047 15.703 1 98.88 97 ASN A C 1
ATOM 733 O O . ASN A 1 97 ? -11.641 18.016 15.5 1 98.88 97 ASN A O 1
ATOM 737 N N . SER A 1 98 ? -11.438 20.219 15.484 1 98.81 98 SER A N 1
ATOM 738 C CA . SER A 1 98 ? -12.672 20.422 14.727 1 98.81 98 SER A CA 1
ATOM 739 C C . SER A 1 98 ? -12.414 21.234 13.461 1 98.81 98 SER A C 1
ATOM 741 O O . SER A 1 98 ? 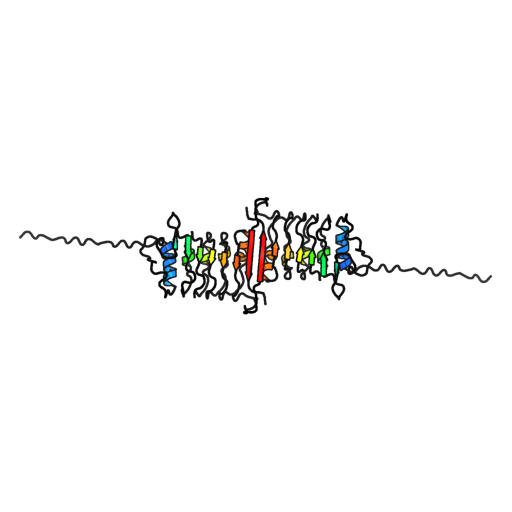-13.133 22.203 13.188 1 98.81 98 SER A O 1
ATOM 743 N N . ILE A 1 99 ? -11.352 20.828 12.805 1 98.88 99 ILE A N 1
ATOM 744 C CA . ILE A 1 99 ? -10.969 21.516 11.57 1 98.88 99 ILE A CA 1
ATOM 745 C C . ILE A 1 99 ? -11.828 21.016 10.414 1 98.88 99 ILE A C 1
ATOM 747 O O . ILE A 1 99 ? -11.992 19.797 10.242 1 98.88 99 ILE A O 1
ATOM 751 N N . SER A 1 100 ? -12.406 21.906 9.68 1 98.75 100 SER A N 1
ATOM 752 C CA . SER A 1 100 ? -13.289 21.562 8.57 1 98.75 100 SER A CA 1
ATOM 753 C C . SER A 1 100 ? -12.766 22.125 7.254 1 98.75 100 SER A C 1
ATOM 755 O O . SER A 1 100 ? -11.656 22.656 7.203 1 98.75 100 SER A O 1
ATOM 757 N N . GLY A 1 101 ? -13.508 21.891 6.184 1 98.69 101 GLY A N 1
ATOM 758 C CA . GLY A 1 101 ? -13.094 22.375 4.875 1 98.69 101 GLY A CA 1
ATOM 759 C C . GLY A 1 101 ? -12.164 21.438 4.152 1 98.69 101 GLY A C 1
ATOM 760 O O . GLY A 1 101 ? -12.008 20.281 4.559 1 98.69 101 GLY A O 1
ATOM 761 N N . ALA A 1 102 ? -11.586 21.938 3.039 1 98.81 102 ALA A N 1
ATOM 762 C CA . ALA A 1 102 ? -10.766 21.109 2.158 1 98.81 102 ALA A CA 1
ATOM 763 C C . ALA A 1 102 ? -9.305 21.109 2.6 1 98.81 102 ALA A C 1
ATOM 765 O O . ALA A 1 102 ? -8.852 22.047 3.258 1 98.81 102 ALA A O 1
ATOM 766 N N . ILE A 1 103 ? -8.617 20.047 2.279 1 98.94 103 ILE A N 1
ATOM 767 C CA . ILE A 1 103 ? -7.16 20.047 2.355 1 98.94 103 ILE A CA 1
ATOM 768 C C . ILE A 1 103 ? -6.586 20.891 1.224 1 98.94 103 ILE A C 1
ATOM 770 O O . ILE A 1 103 ? -6.816 20.609 0.047 1 98.94 103 ILE A O 1
ATOM 774 N N . PRO A 1 104 ? -5.895 21.922 1.588 1 98.88 104 PRO A N 1
ATOM 775 C CA . PRO A 1 104 ? -5.332 22.75 0.521 1 98.88 104 PRO A CA 1
ATOM 776 C C . PRO A 1 104 ? -4.332 22 -0.351 1 98.88 104 PRO A C 1
ATOM 778 O O . PRO A 1 104 ? -3.467 21.297 0.17 1 98.88 104 PRO A O 1
ATOM 781 N N . SER A 1 105 ? -4.41 22.156 -1.717 1 98.81 105 SER A N 1
ATOM 782 C CA . SER A 1 105 ? -3.48 21.5 -2.633 1 98.81 105 SER A CA 1
ATOM 783 C C . SER A 1 105 ? -2.049 21.969 -2.396 1 98.81 105 SER A C 1
ATOM 785 O O . SER A 1 105 ? -1.097 21.234 -2.676 1 98.81 105 SER A O 1
ATOM 787 N N . GLU A 1 106 ? -1.945 23.156 -1.803 1 98.88 106 GLU A N 1
ATOM 788 C CA . GLU A 1 106 ? -0.644 23.781 -1.559 1 98.88 106 GLU A CA 1
ATOM 789 C C . GLU A 1 106 ? 0.152 22.984 -0.521 1 98.88 106 GLU A C 1
ATOM 791 O O . GLU A 1 106 ? 1.371 23.141 -0.417 1 98.88 106 GLU A O 1
ATOM 796 N N . LEU A 1 107 ? -0.514 22.125 0.256 1 98.88 107 LEU A N 1
ATOM 797 C CA . LEU A 1 107 ? 0.226 21.266 1.184 1 98.88 107 LEU A CA 1
ATOM 798 C C . LEU A 1 107 ? 1.163 20.328 0.431 1 98.88 107 LEU A C 1
ATOM 800 O O . LEU A 1 107 ? 2.141 19.844 0.998 1 98.88 107 LEU A O 1
ATOM 804 N N . GLY A 1 108 ? 0.886 20.094 -0.864 1 98.88 108 GLY A N 1
ATOM 805 C CA . GLY A 1 108 ? 1.759 19.297 -1.706 1 98.88 108 GLY A CA 1
ATOM 806 C C . GLY A 1 108 ? 3.127 19.906 -1.909 1 98.88 108 GLY A C 1
ATOM 807 O O . GLY A 1 108 ? 4.055 19.25 -2.373 1 98.88 108 GLY A O 1
ATOM 808 N N . ASN A 1 109 ? 3.283 21.219 -1.531 1 98.81 109 ASN A N 1
ATOM 809 C CA . ASN A 1 109 ? 4.555 21.922 -1.663 1 98.81 109 ASN A CA 1
ATOM 810 C C . ASN A 1 109 ? 5.523 21.531 -0.546 1 98.81 109 ASN A C 1
ATOM 812 O O . ASN A 1 109 ? 6.715 21.844 -0.616 1 98.81 109 ASN A O 1
ATOM 816 N N . LEU A 1 110 ? 5.047 20.859 0.47 1 98.88 110 LEU A N 1
ATOM 817 C CA . LEU A 1 110 ? 5.855 20.547 1.645 1 98.88 110 LEU A CA 1
ATOM 818 C C . LEU A 1 110 ? 6.668 19.281 1.427 1 98.88 110 LEU A C 1
ATOM 820 O O . LEU A 1 110 ? 6.488 18.297 2.145 1 98.88 110 LEU A O 1
ATOM 824 N N . THR A 1 111 ? 7.617 19.312 0.579 1 98.62 111 THR A N 1
ATOM 825 C CA . THR A 1 111 ? 8.289 18.125 0.062 1 98.62 111 THR A CA 1
ATOM 826 C C . THR A 1 111 ? 9.219 17.531 1.116 1 98.62 111 THR A C 1
ATOM 828 O O . THR A 1 111 ? 9.695 16.406 0.966 1 98.62 111 THR A O 1
ATOM 831 N N . LYS A 1 112 ? 9.453 18.25 2.281 1 98.75 112 LYS A N 1
ATOM 832 C CA . LYS A 1 112 ? 10.297 17.719 3.352 1 98.75 112 LYS A CA 1
ATOM 833 C C . LYS A 1 112 ? 9.445 17.109 4.457 1 98.75 112 LYS A C 1
ATOM 835 O O . LYS A 1 112 ? 9.969 16.641 5.465 1 98.75 112 LYS A O 1
ATOM 840 N N . LEU A 1 113 ? 8.156 17.062 4.25 1 98.88 113 LEU A N 1
ATOM 841 C CA . LEU A 1 113 ? 7.238 16.562 5.27 1 98.88 113 LEU A CA 1
ATOM 842 C C . LEU A 1 113 ? 7.48 15.086 5.539 1 98.88 113 LEU A C 1
ATOM 844 O O . LEU A 1 113 ? 7.586 14.289 4.605 1 98.88 113 LEU A O 1
ATOM 848 N N . VAL A 1 114 ? 7.57 14.758 6.824 1 98.88 114 VAL A N 1
ATOM 849 C CA . VAL A 1 114 ? 7.77 13.391 7.289 1 98.88 114 VAL A CA 1
ATOM 850 C C . VAL A 1 114 ? 6.461 12.828 7.836 1 98.88 114 VAL A C 1
ATOM 852 O O . VAL A 1 114 ? 6.164 11.641 7.664 1 98.88 114 VAL A O 1
ATOM 855 N N . SER A 1 115 ? 5.695 13.711 8.453 1 98.94 115 SER A N 1
ATOM 856 C CA . SER A 1 115 ? 4.441 13.289 9.07 1 98.94 115 SER A CA 1
ATOM 857 C C . SER A 1 115 ? 3.338 14.312 8.844 1 98.94 115 SER A C 1
ATOM 859 O O . SER A 1 115 ? 3.521 15.5 9.109 1 98.94 115 SER A O 1
ATOM 861 N N . LEU A 1 116 ? 2.301 13.852 8.289 1 98.94 116 LEU A N 1
ATOM 862 C CA . LEU A 1 116 ? 1.074 14.625 8.109 1 98.94 116 LEU A CA 1
ATOM 863 C C . LEU A 1 116 ? -0.06 14.039 8.945 1 98.94 116 LEU A C 1
ATOM 865 O O . LEU A 1 116 ? -0.598 12.984 8.617 1 98.94 116 LEU A O 1
ATOM 869 N N . GLY A 1 117 ? -0.427 14.695 10.047 1 98.94 117 GLY A N 1
ATOM 870 C CA . GLY A 1 117 ? -1.475 14.242 10.953 1 98.94 117 GLY A CA 1
ATOM 871 C C . GLY A 1 117 ? -2.711 15.117 10.922 1 98.94 117 GLY A C 1
ATOM 872 O O . GLY A 1 117 ? -2.748 16.172 11.555 1 98.94 117 GLY A O 1
ATOM 873 N N . LEU A 1 118 ? -3.664 14.742 10.156 1 98.94 118 LEU A N 1
ATOM 874 C CA . LEU A 1 118 ? -4.906 15.492 10.016 1 98.94 118 LEU A CA 1
ATOM 875 C C . LEU A 1 118 ? -6.102 14.656 10.461 1 98.94 118 LEU A C 1
ATOM 877 O O . LEU A 1 118 ? -7.25 15.047 10.25 1 98.94 118 LEU A O 1
ATOM 881 N N . GLU A 1 119 ? -5.852 13.492 11.125 1 98.88 119 GLU A N 1
ATOM 882 C CA . GLU A 1 119 ? -6.906 12.539 11.453 1 98.88 119 GLU A CA 1
ATOM 883 C C . GLU A 1 119 ? -7.82 13.086 12.547 1 98.88 119 GLU A C 1
ATOM 885 O O . GLU A 1 119 ? -7.426 13.977 13.305 1 98.88 119 GLU A O 1
ATOM 890 N N . ASN A 1 120 ? -9.031 12.539 12.672 1 98.81 120 ASN A N 1
ATOM 891 C CA . ASN A 1 120 ? -10.016 12.891 13.695 1 98.81 120 ASN A CA 1
ATOM 892 C C . ASN A 1 120 ? -10.344 14.375 13.664 1 98.81 120 ASN A C 1
ATOM 894 O O . ASN A 1 120 ? -10.266 15.055 14.688 1 98.81 120 ASN A O 1
ATOM 898 N N . ASN A 1 121 ? -10.711 14.875 12.453 1 98.88 121 ASN A N 1
ATOM 899 C CA . ASN A 1 121 ? -11.227 16.219 12.211 1 98.88 121 ASN A CA 1
ATOM 900 C C . ASN A 1 121 ? -12.539 16.172 11.438 1 98.88 121 ASN A C 1
ATOM 902 O O . ASN A 1 121 ? -13.328 15.242 11.586 1 98.88 121 ASN A O 1
ATOM 906 N N . LYS A 1 122 ? -12.859 17.297 10.766 1 98.81 122 LYS A N 1
ATOM 907 C CA . LYS A 1 122 ? -14.078 17.391 9.977 1 98.81 122 LYS A CA 1
ATOM 908 C C . LYS A 1 122 ? -13.773 17.812 8.539 1 98.81 122 LYS A C 1
ATOM 910 O O . LYS A 1 122 ? -14.562 18.531 7.918 1 98.81 122 LYS A O 1
ATOM 915 N N . LEU A 1 123 ? -12.578 17.391 8.109 1 98.88 123 LEU A N 1
ATOM 916 C CA . LEU A 1 123 ? -12.156 17.766 6.762 1 98.88 123 LEU A CA 1
ATOM 917 C C . LEU A 1 123 ? -13.047 17.109 5.711 1 98.88 123 LEU A C 1
ATOM 919 O O . LEU A 1 123 ? -13.484 15.969 5.891 1 98.88 123 LEU A O 1
ATOM 923 N N . SER A 1 124 ? -13.289 17.844 4.648 1 98.69 124 SER A N 1
ATOM 924 C CA . SER A 1 124 ? -14.125 17.375 3.553 1 98.69 124 SER A CA 1
ATOM 925 C C . SER A 1 124 ? -13.469 17.641 2.201 1 98.69 124 SER A C 1
ATOM 927 O O . SER A 1 124 ? -12.336 18.125 2.139 1 98.69 124 SER A O 1
ATOM 929 N N . GLY A 1 125 ? -14.148 17.25 1.154 1 98.38 125 GLY A N 1
ATOM 930 C CA . GLY A 1 125 ? -13.594 17.438 -0.178 1 98.38 125 GLY A CA 1
ATOM 931 C C . GLY A 1 125 ? -12.688 16.297 -0.6 1 98.38 125 GLY A C 1
ATOM 932 O O . GLY A 1 125 ? -12.742 15.203 -0.031 1 98.38 125 GLY A O 1
ATOM 933 N N . LEU A 1 126 ? -11.906 16.5 -1.674 1 98.5 126 LEU A N 1
ATOM 934 C CA . LEU A 1 126 ? -11.055 15.477 -2.266 1 98.5 126 LEU A CA 1
ATOM 935 C C . LEU A 1 126 ? -9.68 15.453 -1.603 1 98.5 126 LEU A C 1
ATOM 937 O O . LEU A 1 126 ? -9.227 16.469 -1.079 1 98.5 126 LEU A O 1
ATOM 941 N N . ILE A 1 127 ? -9.047 14.297 -1.569 1 98.75 127 ILE A N 1
ATOM 942 C CA . ILE A 1 127 ? -7.617 14.242 -1.296 1 98.75 127 ILE A CA 1
ATOM 943 C C . ILE A 1 127 ? -6.848 14.859 -2.461 1 98.75 127 ILE A C 1
ATOM 945 O O . ILE A 1 127 ? -6.934 14.383 -3.594 1 98.75 127 ILE A O 1
ATOM 949 N N . PRO A 1 128 ? -6.137 15.93 -2.162 1 98.81 128 PRO A N 1
ATOM 950 C CA . PRO A 1 128 ? -5.438 16.562 -3.281 1 98.81 128 PRO A CA 1
ATOM 951 C C . PRO A 1 128 ? -4.375 15.656 -3.902 1 98.81 128 PRO A C 1
ATOM 953 O O . PRO A 1 128 ? -3.566 15.07 -3.182 1 98.81 128 PRO A O 1
ATOM 956 N N . SER A 1 129 ? -4.328 15.609 -5.273 1 98.75 129 SER A N 1
ATOM 957 C CA . SER A 1 129 ? -3.324 14.812 -5.969 1 98.75 129 SER A CA 1
ATOM 958 C C . SER A 1 129 ? -1.915 15.32 -5.688 1 98.75 129 SER A C 1
ATOM 960 O O . SER A 1 129 ? -0.947 14.562 -5.754 1 98.75 129 SER A O 1
ATOM 962 N N . SER A 1 130 ? -1.866 16.625 -5.289 1 98.88 130 SER A N 1
ATOM 963 C CA . SER A 1 130 ? -0.569 17.234 -5.027 1 98.88 130 SER A CA 1
ATOM 964 C C . SER A 1 130 ? 0.112 16.609 -3.82 1 98.88 130 SER A C 1
ATOM 966 O O . SER A 1 130 ? 1.326 16.734 -3.646 1 98.88 130 SER A O 1
ATOM 968 N N . LEU A 1 131 ? -0.68 15.898 -2.928 1 98.88 131 LEU A N 1
ATOM 969 C CA . LEU A 1 131 ? -0.058 15.211 -1.804 1 98.88 131 LEU A CA 1
ATOM 970 C C . LEU A 1 131 ? 0.877 14.109 -2.291 1 98.88 131 LEU A C 1
ATOM 972 O O . LEU A 1 131 ? 1.75 13.656 -1.548 1 98.88 131 LEU A O 1
ATOM 976 N N . GLY A 1 132 ? 0.733 13.719 -3.549 1 98.69 132 GLY A N 1
ATOM 977 C CA . GLY A 1 132 ? 1.634 12.758 -4.164 1 98.69 132 GLY A CA 1
ATOM 978 C C . GLY A 1 132 ? 3.055 13.273 -4.301 1 98.69 132 GLY A C 1
ATOM 979 O O . GLY A 1 132 ? 3.98 12.5 -4.551 1 98.69 132 GLY A O 1
ATOM 980 N N . ASN A 1 133 ? 3.248 14.602 -4.125 1 98.75 133 ASN A N 1
ATOM 981 C CA . ASN A 1 133 ? 4.57 15.211 -4.207 1 98.75 133 ASN A CA 1
ATOM 982 C C . ASN A 1 133 ? 5.387 14.953 -2.943 1 98.75 133 ASN A C 1
ATOM 984 O O . ASN A 1 133 ? 6.594 15.195 -2.916 1 98.75 133 ASN A O 1
ATOM 988 N N . LEU A 1 134 ? 4.781 14.414 -1.91 1 98.81 134 LEU A N 1
ATOM 989 C CA . LEU A 1 134 ? 5.418 14.32 -0.601 1 98.81 134 LEU A CA 1
ATOM 990 C C . LEU A 1 134 ? 6.207 13.023 -0.47 1 98.81 134 LEU A C 1
ATOM 992 O O . LEU A 1 134 ? 5.891 12.18 0.378 1 98.81 134 LEU A O 1
ATOM 996 N N . LYS A 1 135 ? 7.297 12.945 -1.151 1 97.12 135 LYS A N 1
ATOM 997 C CA . LYS A 1 135 ? 8.07 11.711 -1.303 1 97.12 135 LYS A CA 1
ATOM 998 C C . LYS A 1 135 ? 8.789 11.352 -0.005 1 97.12 135 LYS A C 1
ATOM 1000 O O . LYS A 1 135 ? 9.195 10.203 0.186 1 97.12 135 LYS A O 1
ATOM 1005 N N . SER A 1 136 ? 8.953 12.305 0.929 1 97.88 136 SER A N 1
ATOM 1006 C CA . SER A 1 136 ? 9.656 12.07 2.186 1 97.88 136 SER A CA 1
ATOM 1007 C C . SER A 1 136 ? 8.703 11.586 3.271 1 97.88 136 SER A C 1
ATOM 1009 O O . SER A 1 136 ? 9.141 11.211 4.367 1 97.88 136 SER A O 1
ATOM 1011 N N . LEU A 1 137 ? 7.441 11.531 2.947 1 98.69 137 LEU A N 1
ATOM 1012 C CA . LEU A 1 137 ? 6.41 11.242 3.938 1 98.69 137 LEU A CA 1
ATOM 1013 C C . LEU A 1 137 ? 6.562 9.828 4.48 1 98.69 137 LEU A C 1
ATOM 1015 O O . LEU A 1 137 ? 6.781 8.883 3.717 1 98.69 137 LEU A O 1
ATOM 1019 N N . ARG A 1 138 ? 6.48 9.664 5.793 1 98.81 138 ARG A N 1
ATOM 1020 C CA . ARG A 1 138 ? 6.484 8.367 6.457 1 98.81 138 ARG A CA 1
ATOM 1021 C C . ARG A 1 138 ? 5.102 8.023 7.008 1 98.81 138 ARG A C 1
ATOM 1023 O O . ARG A 1 138 ? 4.695 6.863 7.004 1 98.81 138 ARG A O 1
ATOM 1030 N N . TRP A 1 139 ? 4.422 9.109 7.488 1 98.88 139 TRP A N 1
ATOM 1031 C CA . TRP A 1 139 ? 3.113 8.898 8.102 1 98.88 139 TRP A CA 1
ATOM 1032 C C . TRP A 1 139 ? 2.072 9.836 7.5 1 98.88 139 TRP A C 1
ATOM 1034 O O . TRP A 1 139 ? 2.174 11.055 7.633 1 98.88 139 TRP A O 1
ATOM 1044 N N . MET A 1 140 ? 1.139 9.305 6.816 1 98.94 140 MET A N 1
ATOM 1045 C CA . MET A 1 140 ? -0.025 10.039 6.332 1 98.94 140 MET A CA 1
ATOM 1046 C C . MET A 1 140 ? -1.291 9.594 7.055 1 98.94 140 MET A C 1
ATOM 1048 O O . MET A 1 140 ? -1.771 8.477 6.848 1 98.94 140 MET A O 1
ATOM 1052 N N . ARG A 1 141 ? -1.776 10.398 7.93 1 98.94 141 ARG A N 1
ATOM 1053 C CA . ARG A 1 141 ? -2.986 10.078 8.68 1 98.94 141 ARG A CA 1
ATOM 1054 C C . ARG A 1 141 ? -4.117 11.039 8.336 1 98.94 141 ARG A C 1
ATOM 1056 O O . ARG A 1 141 ? -4.113 12.188 8.773 1 98.94 141 ARG A O 1
ATOM 1063 N N . LEU A 1 142 ? -5.02 10.609 7.504 1 98.88 142 LEU A N 1
ATOM 1064 C CA . LEU A 1 142 ? -6.164 11.391 7.055 1 98.88 142 LEU A CA 1
ATOM 1065 C C . LEU A 1 142 ? -7.473 10.766 7.531 1 98.88 142 LEU A C 1
ATOM 1067 O O . LEU A 1 142 ? -8.555 11.211 7.148 1 98.88 142 LEU A O 1
ATOM 1071 N N . ASP A 1 143 ? -7.426 9.742 8.375 1 98 143 ASP A N 1
ATOM 1072 C CA . ASP A 1 143 ? -8.594 8.953 8.758 1 98 143 ASP A CA 1
ATOM 1073 C C . ASP A 1 143 ? -9.531 9.766 9.648 1 98 143 ASP A C 1
ATOM 1075 O O . ASP A 1 143 ? -9.125 10.766 10.242 1 98 143 ASP A O 1
ATOM 1079 N N . SER A 1 144 ? -10.766 9.312 9.781 1 97.69 144 SER A N 1
ATOM 1080 C CA . SER A 1 144 ? -11.789 9.883 10.656 1 97.69 144 SER A CA 1
ATOM 1081 C C . SER A 1 144 ? -12.062 11.344 10.312 1 97.69 144 SER A C 1
ATOM 1083 O O . SER A 1 144 ? -12.008 12.211 11.18 1 97.69 144 SER A O 1
ATOM 1085 N N . ASN A 1 145 ? -12.336 11.617 8.984 1 98.31 145 ASN A N 1
ATOM 1086 C CA . ASN A 1 145 ? -12.812 12.867 8.398 1 98.31 145 ASN A CA 1
ATOM 1087 C C . ASN A 1 145 ? -14.039 12.648 7.52 1 98.31 145 ASN A C 1
ATOM 1089 O O . ASN A 1 145 ? -14.805 11.703 7.738 1 98.31 145 ASN A O 1
ATOM 1093 N N . LYS A 1 146 ? -14.328 13.617 6.672 1 97.81 146 LYS A N 1
ATOM 1094 C CA . LYS A 1 146 ? -15.43 13.508 5.723 1 97.81 146 LYS A CA 1
ATOM 1095 C C . LYS A 1 146 ? -14.938 13.641 4.285 1 97.81 146 LYS A C 1
ATOM 1097 O O . LYS A 1 146 ? -15.602 14.25 3.447 1 97.81 146 LYS A O 1
ATOM 1102 N N . LEU A 1 147 ? -13.734 13.133 4.105 1 98.19 147 LEU A N 1
ATOM 1103 C CA . LEU A 1 147 ? -13.148 13.234 2.773 1 98.19 147 LEU A CA 1
ATOM 1104 C C . LEU A 1 147 ? -13.898 12.352 1.781 1 98.19 147 LEU A C 1
ATOM 1106 O O . LEU A 1 147 ? -14.375 11.273 2.141 1 98.19 147 LEU A O 1
ATOM 1110 N N . SER A 1 148 ? -13.977 12.844 0.541 1 97.25 148 SER A N 1
ATOM 1111 C CA . SER A 1 148 ? -14.711 12.148 -0.518 1 97.25 148 SER A CA 1
ATOM 1112 C C . SER A 1 148 ? -13.805 11.859 -1.71 1 97.25 148 SER A C 1
ATOM 1114 O O . SER A 1 148 ? -12.594 12.062 -1.641 1 97.25 148 SER A O 1
ATOM 1116 N N . GLY A 1 149 ? -14.438 11.281 -2.768 1 96 149 GLY A N 1
ATOM 1117 C CA . GLY A 1 149 ? -13.648 10.922 -3.939 1 96 149 GLY A CA 1
ATOM 1118 C C . GLY A 1 149 ? -12.844 9.648 -3.752 1 96 149 GLY A C 1
ATOM 1119 O O . GLY A 1 149 ? -13.281 8.727 -3.059 1 96 149 GLY A O 1
ATOM 1120 N N . GLU A 1 150 ? -11.734 9.547 -4.555 1 94.62 150 GLU A N 1
ATOM 1121 C CA . GLU A 1 150 ? -10.852 8.391 -4.516 1 94.62 150 GLU A CA 1
ATOM 1122 C C . GLU A 1 150 ? -9.438 8.797 -4.082 1 94.62 150 GLU A C 1
ATOM 1124 O O . GLU A 1 150 ? -9.102 9.977 -4.074 1 94.62 150 GLU A O 1
ATOM 1129 N N . ILE A 1 151 ? -8.711 7.789 -3.664 1 96.56 151 ILE A N 1
ATOM 1130 C CA . ILE A 1 151 ? -7.289 8.039 -3.461 1 96.56 151 ILE A CA 1
ATOM 1131 C C . ILE A 1 151 ? -6.625 8.344 -4.801 1 96.56 151 ILE A C 1
ATOM 1133 O O . ILE A 1 151 ? -6.637 7.508 -5.711 1 96.56 151 ILE A O 1
ATOM 1137 N N . PRO A 1 152 ? -6.066 9.531 -4.895 1 97.62 152 PRO A N 1
ATOM 1138 C CA . PRO A 1 152 ? -5.371 9.805 -6.156 1 97.62 152 PRO A CA 1
ATOM 1139 C C . PRO A 1 152 ? -4.211 8.844 -6.41 1 97.62 152 PRO A C 1
ATOM 1141 O O . PRO A 1 152 ? -3.496 8.469 -5.477 1 97.62 152 PRO A O 1
ATOM 1144 N N . ILE A 1 153 ? -4.035 8.539 -7.707 1 96.81 153 ILE A N 1
ATOM 1145 C CA . ILE A 1 153 ? -2.971 7.621 -8.094 1 96.81 153 ILE A CA 1
ATOM 1146 C C . ILE A 1 153 ? -1.617 8.188 -7.672 1 96.81 153 ILE A C 1
ATOM 1148 O O . ILE A 1 153 ? -0.731 7.438 -7.246 1 96.81 153 ILE A O 1
ATOM 1152 N N . SER A 1 154 ? -1.47 9.492 -7.812 1 98.06 154 SER A N 1
ATOM 1153 C CA . SER A 1 154 ? -0.212 10.117 -7.422 1 98.06 154 SER A CA 1
ATOM 1154 C C . SER A 1 154 ? 0.081 9.898 -5.941 1 98.06 154 SER A C 1
ATOM 1156 O O . SER A 1 154 ? 1.239 9.75 -5.547 1 98.06 154 SER A O 1
ATOM 1158 N N . VAL A 1 155 ? -0.956 9.891 -5.082 1 98.56 155 VAL A N 1
ATOM 1159 C CA . VAL A 1 155 ? -0.81 9.664 -3.646 1 98.56 155 VAL A CA 1
ATOM 1160 C C . VAL A 1 155 ? -0.503 8.188 -3.383 1 98.56 155 VAL A C 1
ATOM 1162 O O . VAL A 1 155 ? 0.379 7.867 -2.584 1 98.56 155 VAL A O 1
ATOM 1165 N N . LEU A 1 156 ? -1.174 7.336 -4.117 1 97.5 156 LEU A N 1
ATOM 1166 C CA . LEU A 1 156 ? -0.932 5.902 -3.992 1 97.5 156 LEU A CA 1
ATOM 1167 C C . LEU A 1 156 ? 0.51 5.562 -4.355 1 97.5 156 LEU A C 1
ATOM 1169 O O . LEU A 1 156 ? 1.133 4.715 -3.709 1 97.5 156 LEU A O 1
ATOM 1173 N N . LYS A 1 157 ? 1.093 6.234 -5.242 1 96.56 157 LYS A N 1
ATOM 1174 C CA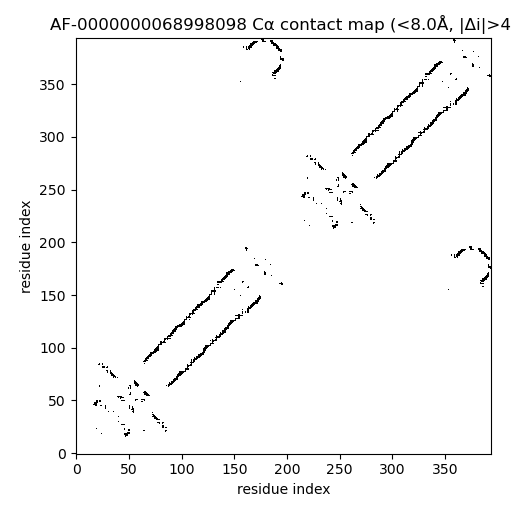 . LYS A 1 157 ? 2.438 5.977 -5.75 1 96.56 157 LYS A CA 1
ATOM 1175 C C . LYS A 1 157 ? 3.496 6.34 -4.711 1 96.56 157 LYS A C 1
ATOM 1177 O O . LYS A 1 157 ? 4.66 5.965 -4.852 1 96.56 157 LYS A O 1
ATOM 1182 N N . LEU A 1 158 ? 3.102 7.02 -3.627 1 96.94 158 LEU A N 1
ATOM 1183 C CA . LEU A 1 158 ? 4.062 7.336 -2.574 1 96.94 158 LEU A CA 1
ATOM 1184 C C . LEU A 1 158 ? 4.672 6.066 -1.994 1 96.94 158 LEU A C 1
ATOM 1186 O O . LEU A 1 158 ? 5.812 6.074 -1.528 1 96.94 158 LEU A O 1
ATOM 1190 N N . VAL A 1 159 ? 3.938 5.016 -2.121 1 95.06 159 VAL A N 1
ATOM 1191 C CA . VAL A 1 159 ? 4.41 3.738 -1.598 1 95.06 159 VAL A CA 1
ATOM 1192 C C . VAL A 1 159 ? 5.68 3.316 -2.336 1 95.06 159 VAL A C 1
ATOM 1194 O O . VAL A 1 159 ? 6.562 2.686 -1.753 1 95.06 159 VAL A O 1
ATOM 1197 N N . LEU A 1 160 ? 5.809 3.691 -3.535 1 92.44 160 LEU A N 1
ATOM 1198 C CA . LEU A 1 160 ? 6.879 3.209 -4.402 1 92.44 160 LEU A CA 1
ATOM 1199 C C . LEU A 1 160 ? 8.211 3.844 -4.027 1 92.44 160 LEU A C 1
ATOM 1201 O O . LEU A 1 160 ? 9.273 3.361 -4.434 1 92.44 160 LEU A O 1
ATOM 1205 N N . TRP A 1 161 ? 8.141 4.887 -3.182 1 91.5 161 TRP A N 1
ATOM 1206 C CA . TRP A 1 161 ? 9.375 5.574 -2.805 1 91.5 161 TRP A CA 1
ATOM 1207 C C . TRP A 1 161 ? 10.031 4.895 -1.604 1 91.5 161 TRP A C 1
ATOM 1209 O O . TRP A 1 161 ? 11.195 5.145 -1.305 1 91.5 161 TRP A O 1
ATOM 1219 N N . GLY A 1 162 ? 9.281 4.074 -0.918 1 91.75 162 GLY A N 1
ATOM 1220 C CA . GLY A 1 162 ? 9.867 3.244 0.12 1 91.75 162 GLY A CA 1
ATOM 1221 C C . GLY A 1 162 ? 9.922 3.93 1.473 1 91.75 162 GLY A C 1
ATOM 1222 O O . GLY A 1 162 ? 10.273 3.305 2.477 1 91.75 162 GLY A O 1
ATOM 1223 N N . ASN A 1 163 ? 9.547 5.27 1.549 1 95 163 ASN A N 1
ATOM 1224 C CA . ASN A 1 163 ? 9.617 6.004 2.809 1 95 163 ASN A CA 1
ATOM 1225 C C . ASN A 1 163 ? 8.336 5.848 3.617 1 95 163 ASN A C 1
ATOM 1227 O O . ASN A 1 163 ? 8.367 5.812 4.848 1 95 163 ASN A O 1
ATOM 1231 N N . LEU A 1 164 ? 7.199 5.73 2.867 1 98 164 LEU A N 1
ATOM 1232 C CA . LEU A 1 164 ? 5.887 5.723 3.51 1 98 164 LEU A CA 1
ATOM 1233 C C . LEU A 1 164 ? 5.699 4.461 4.344 1 98 164 LEU A C 1
ATOM 1235 O O . LEU A 1 164 ? 5.812 3.348 3.826 1 98 164 LEU A O 1
ATOM 1239 N N . GLN A 1 165 ? 5.438 4.637 5.641 1 98.44 165 GLN A N 1
ATOM 1240 C CA . GLN A 1 165 ? 5.227 3.508 6.539 1 98.44 165 GLN A CA 1
ATOM 1241 C C . GLN A 1 165 ? 3.742 3.293 6.809 1 98.44 165 GLN A C 1
ATOM 1243 O O . GLN A 1 165 ? 3.293 2.156 6.973 1 98.44 165 GLN A O 1
ATOM 1248 N N . LEU A 1 166 ? 3.014 4.391 6.809 1 98.81 166 LEU A N 1
ATOM 1249 C CA . LEU A 1 166 ? 1.578 4.301 7.055 1 98.81 166 LEU A CA 1
ATOM 1250 C C . LEU A 1 166 ? 0.813 5.293 6.188 1 98.81 166 LEU A C 1
ATOM 1252 O O . LEU A 1 166 ? 1.18 6.469 6.109 1 98.81 166 LEU A O 1
ATOM 1256 N N . M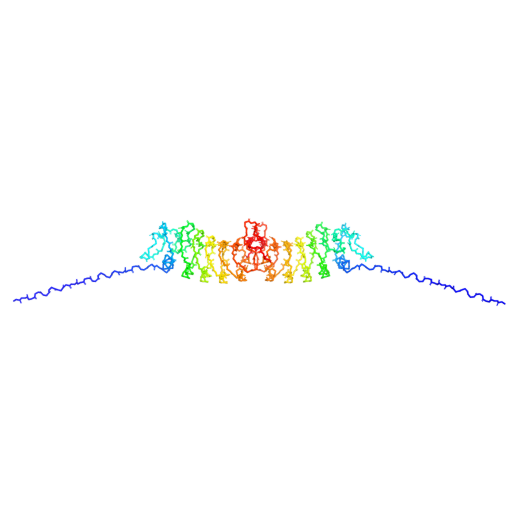ET A 1 167 ? -0.115 4.844 5.488 1 98.75 167 MET A N 1
ATOM 1257 C CA . MET A 1 167 ? -1.174 5.641 4.879 1 98.75 167 MET A CA 1
ATOM 1258 C C . MET A 1 167 ? -2.543 5.227 5.406 1 98.75 167 MET A C 1
ATOM 1260 O O . MET A 1 167 ? -3.008 4.117 5.137 1 98.75 167 MET A O 1
ATOM 1264 N N . ASN A 1 168 ? -3.141 6.023 6.215 1 98.62 168 ASN A N 1
ATOM 1265 C CA . ASN A 1 168 ? -4.465 5.719 6.75 1 98.62 168 ASN A CA 1
ATOM 1266 C C . ASN A 1 168 ? -5.516 6.703 6.246 1 98.62 168 ASN A C 1
ATOM 1268 O O . ASN A 1 168 ? -5.469 7.891 6.578 1 98.62 168 ASN A O 1
ATOM 1272 N N . VAL A 1 169 ? -6.406 6.258 5.426 1 97.75 169 VAL A N 1
ATOM 1273 C CA . VAL A 1 169 ? -7.469 7.082 4.863 1 97.75 169 VAL A CA 1
ATOM 1274 C C . VAL A 1 169 ? -8.828 6.523 5.27 1 97.75 169 VAL A C 1
ATOM 1276 O O . VAL A 1 169 ? -9.852 6.832 4.641 1 97.75 169 VAL A O 1
ATOM 1279 N N . SER A 1 170 ? -8.883 5.707 6.309 1 95.94 170 SER A N 1
ATOM 1280 C CA . SER A 1 170 ? -10.094 5.012 6.719 1 95.94 170 SER A CA 1
ATOM 1281 C C . SER A 1 170 ? -11.086 5.961 7.387 1 95.94 170 SER A C 1
ATOM 1283 O O . SER A 1 170 ? -10.734 7.098 7.715 1 95.94 170 SER A O 1
ATOM 1285 N N . ASP A 1 171 ? -12.305 5.504 7.535 1 95.38 171 ASP A N 1
ATOM 1286 C CA . ASP A 1 171 ? -13.367 6.242 8.219 1 95.38 171 ASP A CA 1
ATOM 1287 C C . ASP A 1 171 ? -13.578 7.613 7.574 1 95.38 171 ASP A C 1
ATOM 1289 O O . ASP A 1 171 ? -13.547 8.633 8.258 1 95.38 171 ASP A O 1
ATOM 1293 N N . ASN A 1 172 ? -13.672 7.629 6.195 1 96.12 172 ASN A N 1
ATOM 1294 C CA . ASN A 1 172 ? -14.047 8.742 5.332 1 96.12 172 ASN A CA 1
ATOM 1295 C C . ASN A 1 172 ? -15.234 8.391 4.441 1 96.12 172 ASN A C 1
ATOM 1297 O O . ASN A 1 172 ? -15.969 7.445 4.73 1 96.12 172 ASN A O 1
ATOM 1301 N N . LYS A 1 173 ? -15.523 9.258 3.504 1 94.25 173 LYS A N 1
ATOM 1302 C CA . LYS A 1 173 ? -16.625 9.023 2.57 1 94.25 173 LYS A CA 1
ATOM 1303 C C . LYS A 1 173 ? -16.109 8.766 1.161 1 94.25 173 LYS A C 1
ATOM 1305 O O . LYS A 1 173 ? -16.656 9.273 0.184 1 94.25 173 LYS A O 1
ATOM 1310 N N . LEU A 1 174 ? -15.023 8.023 1.135 1 93.62 174 LEU A N 1
ATOM 1311 C CA . LEU A 1 174 ? -14.406 7.77 -0.163 1 93.62 174 LEU A CA 1
ATOM 1312 C C . LEU A 1 174 ? -15.32 6.914 -1.038 1 93.62 174 LEU A C 1
ATOM 1314 O O . LEU A 1 174 ? -16.062 6.066 -0.532 1 93.62 174 LEU A O 1
ATOM 1318 N N . ALA A 1 175 ? -15.242 7.082 -2.287 1 87.31 175 ALA A N 1
ATOM 1319 C CA . ALA A 1 175 ? -16.141 6.434 -3.244 1 87.31 175 ALA A CA 1
ATOM 1320 C C . ALA A 1 175 ? -15.953 4.918 -3.221 1 87.31 175 ALA A C 1
ATOM 1322 O O . ALA A 1 175 ? -14.828 4.422 -3.15 1 87.31 175 ALA A O 1
ATOM 1323 N N . GLY A 1 176 ? -17.125 4.238 -3.289 1 84.25 176 GLY A N 1
ATOM 1324 C CA . GLY A 1 176 ? -17.125 2.791 -3.434 1 84.25 176 GLY A CA 1
ATOM 1325 C C . GLY A 1 176 ? -16.828 2.061 -2.139 1 84.25 176 GLY A C 1
ATOM 1326 O O . GLY A 1 176 ? -16.625 0.846 -2.139 1 84.25 176 GLY A O 1
ATOM 1327 N N . THR A 1 177 ? -16.688 2.785 -1.048 1 84.75 177 THR A N 1
ATOM 1328 C CA . THR A 1 177 ? -16.359 2.15 0.227 1 84.75 177 THR A CA 1
ATOM 1329 C C . THR A 1 177 ? -17.609 2.02 1.091 1 84.75 177 THR A C 1
ATOM 1331 O O . THR A 1 177 ? -18.625 2.693 0.847 1 84.75 177 THR A O 1
ATOM 1334 N N . VAL A 1 178 ? -17.516 1.08 1.982 1 80.25 178 VAL A N 1
ATOM 1335 C CA . VAL A 1 178 ? -18.609 0.876 2.932 1 80.25 178 VAL A CA 1
ATOM 1336 C C . VAL A 1 178 ? -18.484 1.868 4.086 1 80.25 178 VAL A C 1
ATOM 1338 O O . VAL A 1 178 ? -17.375 2.146 4.555 1 80.25 178 VAL A O 1
ATOM 1341 N N . ARG A 1 179 ? -19.672 2.406 4.375 1 75.81 179 ARG A N 1
ATOM 1342 C CA . ARG A 1 179 ? -19.672 3.318 5.512 1 75.81 179 ARG A CA 1
ATOM 1343 C C . ARG A 1 179 ? -19.203 2.611 6.777 1 75.81 179 ARG A C 1
ATOM 1345 O O . ARG A 1 179 ? -19.578 1.464 7.031 1 75.81 179 ARG A O 1
ATOM 1352 N N . HIS A 1 180 ? -18.297 3.252 7.383 1 72.94 180 HIS A N 1
ATOM 1353 C CA . HIS A 1 180 ? -17.781 2.686 8.625 1 72.94 180 HIS A CA 1
ATOM 1354 C C . HIS A 1 180 ? -18.875 2.539 9.664 1 72.94 180 HIS A C 1
ATOM 1356 O O . HIS A 1 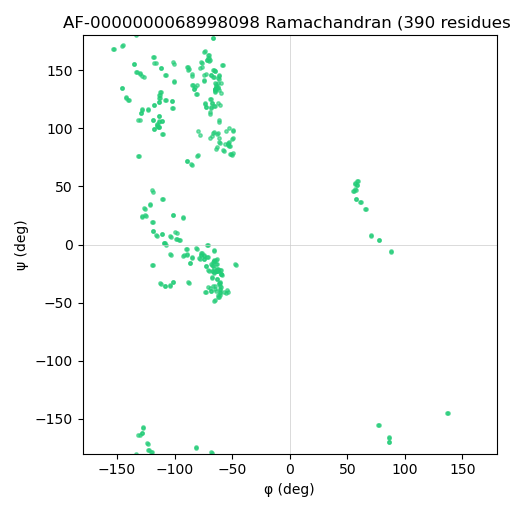180 ? -19.672 3.459 9.867 1 72.94 180 HIS A O 1
ATOM 1362 N N . THR A 1 181 ? -19.047 1.327 10.055 1 70.62 181 THR A N 1
ATOM 1363 C CA . THR A 1 181 ? -19.891 1.086 11.219 1 70.62 181 THR A CA 1
ATOM 1364 C C . THR A 1 181 ? -19.078 0.479 12.359 1 70.62 181 THR A C 1
ATOM 1366 O O . THR A 1 181 ? -17.922 0.076 12.164 1 70.62 181 THR A O 1
ATOM 1369 N N . ASN A 1 182 ? -19.562 0.653 13.578 1 63.88 182 ASN A N 1
ATOM 1370 C CA . ASN A 1 182 ? -18.891 0.058 14.727 1 63.88 182 ASN A CA 1
ATOM 1371 C C . ASN A 1 182 ? -18.547 -1.405 14.477 1 63.88 182 ASN A C 1
ATOM 1373 O O . ASN A 1 182 ? -17.625 -1.948 15.109 1 63.88 182 ASN A O 1
ATOM 1377 N N . LYS A 1 183 ? -19.172 -1.953 13.5 1 61.62 183 LYS A N 1
ATOM 1378 C CA . LYS A 1 183 ? -19.047 -3.391 13.289 1 61.62 183 LYS A CA 1
ATOM 1379 C C . LYS A 1 183 ? -18.109 -3.689 12.117 1 61.62 183 LYS A C 1
ATOM 1381 O O . LYS A 1 183 ? -17.688 -4.832 11.93 1 61.62 183 LYS A O 1
ATOM 1386 N N . THR A 1 184 ? -17.812 -2.527 11.5 1 68.25 184 THR A N 1
ATOM 1387 C CA . THR A 1 184 ? -17.047 -2.814 10.289 1 68.25 184 THR A CA 1
ATOM 1388 C C . THR A 1 184 ? -15.57 -2.549 10.516 1 68.25 184 THR A C 1
ATOM 1390 O O . THR A 1 184 ? -15.195 -1.521 11.078 1 68.25 184 THR A O 1
ATOM 1393 N N . GLY A 1 185 ? -14.758 -3.438 10.445 1 83.62 185 GLY A N 1
ATOM 1394 C CA . GLY A 1 185 ? -13.32 -3.238 10.484 1 83.62 185 GLY A CA 1
ATOM 1395 C C . GLY A 1 185 ? -12.781 -2.508 9.266 1 83.62 185 GLY A C 1
ATOM 1396 O O . GLY A 1 185 ? -13.539 -1.856 8.547 1 83.62 185 GLY A O 1
ATOM 1397 N N . PHE A 1 186 ? -11.477 -2.268 9.148 1 92.19 186 PHE A N 1
ATOM 1398 C CA . PHE A 1 186 ? -10.828 -1.601 8.023 1 92.19 186 PHE A CA 1
ATOM 1399 C C . PHE A 1 186 ? -10.031 -2.596 7.191 1 92.19 186 PHE A C 1
ATOM 1401 O O . PHE A 1 186 ? -9.641 -3.656 7.684 1 92.19 186 PHE A O 1
ATOM 1408 N N . ALA A 1 187 ? -10.023 -2.307 5.887 1 93.69 187 ALA A N 1
ATOM 1409 C CA . ALA A 1 187 ? -9.117 -3.045 5.008 1 93.69 187 ALA A CA 1
ATOM 1410 C C . ALA A 1 187 ? -7.676 -2.604 5.211 1 93.69 187 ALA A C 1
ATOM 1412 O O . ALA A 1 187 ? -7.363 -1.414 5.113 1 93.69 187 ALA A O 1
ATOM 1413 N N . ILE A 1 188 ? -6.855 -3.543 5.566 1 96.81 188 ILE A N 1
ATOM 1414 C CA . ILE A 1 188 ? -5.453 -3.256 5.844 1 96.81 188 ILE A CA 1
ATOM 1415 C C . ILE A 1 188 ? -4.562 -4.023 4.867 1 96.81 188 ILE A C 1
ATOM 1417 O O . ILE A 1 188 ? -4.684 -5.242 4.738 1 96.81 188 ILE A O 1
ATOM 1421 N N . THR A 1 189 ? -3.77 -3.326 4.098 1 98.19 189 THR A N 1
ATOM 1422 C CA . THR A 1 189 ? -2.803 -3.908 3.176 1 98.19 189 THR A CA 1
ATOM 1423 C C . THR A 1 189 ? -1.377 -3.592 3.615 1 98.19 189 THR A C 1
ATOM 1425 O O . THR A 1 189 ? -1.057 -2.439 3.918 1 98.19 189 THR A O 1
ATOM 1428 N N . THR A 1 190 ? -0.536 -4.578 3.725 1 98.62 190 THR A N 1
ATOM 1429 C CA . THR A 1 190 ? 0.896 -4.398 3.932 1 98.62 190 THR A CA 1
ATOM 1430 C C . THR A 1 190 ? 1.662 -4.613 2.629 1 98.62 190 THR A C 1
ATOM 1432 O O . THR A 1 190 ? 1.484 -5.629 1.957 1 98.62 190 THR A O 1
ATOM 1435 N N . ILE A 1 191 ? 2.412 -3.666 2.211 1 98.31 191 ILE A N 1
ATOM 1436 C CA . ILE A 1 191 ? 3.273 -3.764 1.037 1 98.31 191 ILE A CA 1
ATOM 1437 C C . ILE A 1 191 ? 4.734 -3.848 1.475 1 98.31 191 ILE A C 1
ATOM 1439 O O . ILE A 1 191 ? 5.211 -3.004 2.238 1 98.31 191 ILE A O 1
ATOM 1443 N N . VAL A 1 192 ? 5.445 -4.867 1.067 1 97.38 192 VAL A N 1
ATOM 1444 C CA . VAL A 1 192 ? 6.855 -5.074 1.38 1 97.38 192 VAL A CA 1
ATOM 1445 C C . VAL A 1 192 ? 7.691 -4.965 0.105 1 97.38 192 VAL A C 1
ATOM 1447 O O . VAL A 1 192 ? 7.398 -5.629 -0.894 1 97.38 192 VAL A O 1
ATOM 1450 N N . GLN A 1 193 ? 8.641 -4.09 0.08 1 95 193 GLN A N 1
ATOM 1451 C CA . GLN A 1 193 ? 9.508 -3.871 -1.076 1 95 193 GLN A CA 1
ATOM 1452 C C . GLN A 1 193 ? 10.922 -3.512 -0.644 1 95 193 GLN A C 1
ATOM 1454 O O . GLN A 1 193 ? 11.195 -3.357 0.549 1 95 193 GLN A O 1
ATOM 1459 N N . ASP A 1 194 ? 11.797 -3.463 -1.606 1 91.62 194 ASP A N 1
ATOM 1460 C CA . ASP A 1 194 ? 13.148 -3.01 -1.312 1 91.62 194 ASP A CA 1
ATOM 1461 C C . ASP A 1 194 ? 13.211 -1.489 -1.195 1 91.62 194 ASP A C 1
ATOM 1463 O O . ASP A 1 194 ? 12.406 -0.783 -1.803 1 91.62 194 ASP A O 1
ATOM 1467 N N . PHE A 1 195 ? 14.109 -1.034 -0.452 1 86.94 195 PHE A N 1
ATOM 1468 C CA . PHE A 1 195 ? 14.305 0.408 -0.357 1 86.94 195 PHE A CA 1
ATOM 1469 C C . PHE A 1 195 ? 14.758 0.983 -1.694 1 86.94 195 PHE A C 1
ATOM 1471 O O . PHE A 1 195 ? 15.43 0.304 -2.473 1 86.94 195 PHE A O 1
ATOM 1478 N N . LYS A 1 196 ? 14.383 2.182 -1.912 1 83.19 196 LYS A N 1
ATOM 1479 C CA . LYS A 1 196 ? 14.883 2.867 -3.098 1 83.19 196 LYS A CA 1
ATOM 1480 C C . LYS A 1 196 ? 16.344 3.273 -2.92 1 83.19 196 LYS A C 1
ATOM 1482 O O . LYS A 1 196 ? 16.766 3.602 -1.811 1 83.19 196 LYS A O 1
ATOM 1487 N N . ALA A 1 197 ? 17.094 3.125 -4.012 1 77.19 197 ALA A N 1
ATOM 1488 C CA . ALA A 1 197 ? 18.5 3.52 -4.016 1 77.19 197 ALA A CA 1
ATOM 1489 C C . ALA A 1 197 ? 18.656 5.031 -3.873 1 77.19 197 ALA A C 1
ATOM 1491 O O . ALA A 1 197 ? 17.781 5.789 -4.316 1 77.19 197 ALA A O 1
ATOM 1492 N N . MET B 1 1 ? -19.719 -78.75 -52.781 1 33.19 1 MET B N 1
ATOM 1493 C CA . MET B 1 1 ? -18.688 -78.062 -52 1 33.19 1 MET B CA 1
ATOM 1494 C C . MET B 1 1 ? -19.141 -76.688 -51.594 1 33.19 1 MET B C 1
ATOM 1496 O O . MET B 1 1 ? -19.281 -75.75 -52.438 1 33.19 1 MET B O 1
ATOM 1500 N N . ARG B 1 2 ? -20.078 -76.562 -50.562 1 52.78 2 ARG B N 1
ATOM 1501 C CA . ARG B 1 2 ? -20.625 -75.312 -49.938 1 52.78 2 ARG B CA 1
ATOM 1502 C C . ARG B 1 2 ? -19.516 -74.5 -49.312 1 52.78 2 ARG B C 1
ATOM 1504 O O . ARG B 1 2 ? -18.766 -75 -48.469 1 52.78 2 ARG B O 1
ATOM 1511 N N . PHE B 1 3 ? -18.844 -73.625 -50 1 46.91 3 PHE B N 1
ATOM 1512 C CA . PHE B 1 3 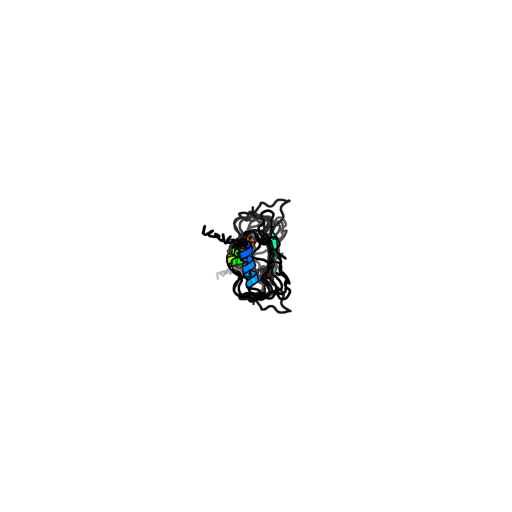? -17.812 -72.688 -49.5 1 46.91 3 PHE B CA 1
ATOM 1513 C C . PHE B 1 3 ? -18.344 -71.812 -48.344 1 46.91 3 PHE B C 1
ATOM 1515 O O . PHE B 1 3 ? -19.312 -71.062 -48.531 1 46.91 3 PHE B O 1
ATOM 1522 N N . ILE B 1 4 ? -18.062 -72.188 -47.094 1 57.72 4 ILE B N 1
ATOM 1523 C CA . ILE B 1 4 ? -18.422 -71.375 -45.938 1 57.72 4 ILE B CA 1
ATOM 1524 C C . ILE B 1 4 ? -17.406 -70.25 -45.781 1 57.72 4 ILE B C 1
ATOM 1526 O O . ILE B 1 4 ? -16.219 -70.5 -45.594 1 57.72 4 ILE B O 1
ATOM 1530 N N . ALA B 1 5 ? -17.656 -69.062 -46.25 1 57.81 5 ALA B N 1
ATOM 1531 C CA . ALA B 1 5 ? -16.875 -67.812 -46.031 1 57.81 5 ALA B CA 1
ATOM 1532 C C . ALA B 1 5 ? -16.953 -67.375 -44.562 1 57.81 5 ALA B C 1
ATOM 1534 O O . ALA B 1 5 ? -18.047 -67.125 -44.031 1 57.81 5 ALA B O 1
ATOM 1535 N N . LEU B 1 6 ? -15.969 -67.75 -43.781 1 55.47 6 LEU B N 1
ATOM 1536 C CA . LEU B 1 6 ? -15.812 -67.25 -42.438 1 55.47 6 LEU B CA 1
ATOM 1537 C C . LEU B 1 6 ? -15.578 -65.75 -42.438 1 55.47 6 LEU B C 1
ATOM 1539 O O . LEU B 1 6 ? -14.586 -65.25 -42.969 1 55.47 6 LEU B O 1
ATOM 1543 N N . VAL B 1 7 ? -16.594 -64.875 -42.25 1 58.09 7 VAL B N 1
ATOM 1544 C CA . VAL B 1 7 ? -16.484 -63.438 -42.062 1 58.09 7 VAL B CA 1
ATOM 1545 C C . VAL B 1 7 ? -15.812 -63.125 -40.719 1 58.09 7 VAL B C 1
ATOM 1547 O O . VAL B 1 7 ? -16.328 -63.5 -39.656 1 58.09 7 VAL B O 1
ATOM 1550 N N . PHE B 1 8 ? -14.523 -62.938 -40.656 1 56.47 8 PHE B N 1
ATOM 1551 C CA . PHE B 1 8 ? -13.797 -62.438 -39.5 1 56.47 8 PHE B CA 1
ATOM 1552 C C . PHE B 1 8 ? -14.242 -61.031 -39.125 1 56.47 8 PHE B C 1
ATOM 1554 O O . PHE B 1 8 ? -13.992 -60.094 -39.875 1 56.47 8 PHE B O 1
ATOM 1561 N N . LEU B 1 9 ? -15.266 -60.812 -38.281 1 54.59 9 LEU B N 1
ATOM 1562 C CA . LEU B 1 9 ? -15.625 -59.5 -37.719 1 54.59 9 LEU B CA 1
ATOM 1563 C C . LEU B 1 9 ? -14.484 -58.969 -36.844 1 54.59 9 LEU B C 1
ATOM 1565 O O . LEU B 1 9 ? -14.219 -59.5 -35.75 1 54.59 9 LEU B O 1
ATOM 1569 N N . VAL B 1 10 ? -13.477 -58.344 -37.312 1 55.25 10 VAL B N 1
ATOM 1570 C CA . VAL B 1 10 ? -12.477 -57.625 -36.562 1 55.25 10 VAL B CA 1
ATOM 1571 C C . VAL B 1 10 ? -13.164 -56.531 -35.719 1 55.25 10 VAL B C 1
ATOM 1573 O O . VAL B 1 10 ? -13.688 -55.562 -36.281 1 55.25 10 VAL B O 1
ATOM 1576 N N . GLY B 1 11 ? -13.742 -56.781 -34.562 1 53.16 11 GLY B N 1
ATOM 1577 C CA . GLY B 1 11 ? -14.188 -55.75 -33.656 1 53.16 11 GLY B CA 1
ATOM 1578 C C . GLY B 1 11 ? -13.125 -54.688 -33.375 1 53.16 11 GLY B C 1
ATOM 1579 O O . GLY B 1 11 ? -12.094 -55 -32.781 1 53.16 11 GLY B O 1
ATOM 1580 N N . ALA B 1 12 ? -13.023 -53.594 -34.094 1 57.16 12 ALA B N 1
ATOM 1581 C CA . ALA B 1 12 ? -12.195 -52.438 -33.781 1 57.16 12 ALA B CA 1
ATOM 1582 C C . ALA B 1 12 ? -12.477 -51.906 -32.375 1 57.16 12 ALA B C 1
ATOM 1584 O O . ALA B 1 12 ? -13.555 -51.406 -32.094 1 57.16 12 ALA B O 1
ATOM 1585 N N . LEU B 1 13 ? -11.836 -52.406 -31.344 1 57.16 13 LEU B N 1
ATOM 1586 C CA . LEU B 1 13 ? -11.828 -51.781 -30.031 1 57.16 13 LEU B CA 1
ATOM 1587 C C . LEU B 1 13 ? -11.422 -50.312 -30.125 1 57.16 13 LEU B C 1
ATOM 1589 O O . LEU B 1 13 ? -10.258 -50 -30.406 1 57.16 13 LEU B O 1
ATOM 1593 N N . ALA B 1 14 ? -12.383 -49.406 -30.406 1 55.44 14 ALA B N 1
ATOM 1594 C CA . ALA B 1 14 ? -12.117 -48 -30.25 1 55.44 14 ALA B CA 1
ATOM 1595 C C . ALA B 1 14 ? -11.602 -47.688 -28.844 1 55.44 14 ALA B C 1
ATOM 1597 O O . ALA B 1 14 ? -12.328 -47.844 -27.859 1 55.44 14 ALA B O 1
ATOM 1598 N N . ILE B 1 15 ? -10.367 -47.781 -28.609 1 54.31 15 ILE B N 1
ATOM 1599 C CA . ILE B 1 15 ? -9.797 -47.188 -27.391 1 54.31 15 ILE B CA 1
ATOM 1600 C C . ILE B 1 15 ? -10.266 -45.75 -27.266 1 54.31 15 ILE B C 1
ATOM 1602 O O . ILE B 1 15 ? -9.875 -44.875 -28.062 1 54.31 15 ILE B O 1
ATOM 1606 N N . ILE B 1 16 ? -11.5 -45.469 -26.844 1 52.28 16 ILE B N 1
ATOM 1607 C CA . ILE B 1 16 ? -11.914 -44.125 -26.469 1 52.28 16 ILE B CA 1
ATOM 1608 C C . ILE B 1 16 ? -10.914 -43.531 -25.469 1 52.28 16 ILE B C 1
ATOM 1610 O O . ILE B 1 16 ? -10.812 -44 -24.344 1 52.28 16 ILE B O 1
ATOM 1614 N N . ALA B 1 17 ? -9.812 -43.094 -26.031 1 56.5 17 ALA B N 1
ATOM 1615 C CA . ALA B 1 17 ? -8.891 -42.344 -25.172 1 56.5 17 ALA B CA 1
ATOM 1616 C C . ALA B 1 17 ? -9.617 -41.25 -24.406 1 56.5 17 ALA B C 1
ATOM 1618 O O . ALA B 1 17 ? -10.258 -40.375 -25 1 56.5 17 ALA B O 1
ATOM 1619 N N . VAL B 1 18 ? -9.992 -41.5 -23.109 1 62.34 18 VAL B N 1
ATOM 1620 C CA . VAL B 1 18 ? -10.562 -40.469 -22.266 1 62.34 18 VAL B CA 1
ATOM 1621 C C . VAL B 1 18 ? -9.555 -39.312 -22.078 1 62.34 18 VAL B C 1
ATOM 1623 O O . VAL B 1 18 ? -8.367 -39.562 -21.859 1 62.34 18 VAL B O 1
ATOM 1626 N N . GLU B 1 19 ? -9.789 -38.188 -22.734 1 69.25 19 GLU B N 1
ATOM 1627 C CA . GLU B 1 19 ? -8.969 -37 -22.547 1 69.25 19 GLU B CA 1
ATOM 1628 C C . GLU B 1 19 ? -9.406 -36.188 -21.312 1 69.25 19 GLU B C 1
ATOM 1630 O O . GLU B 1 19 ? -10.594 -36.156 -21 1 69.25 19 GLU B O 1
ATOM 1635 N N . CYS B 1 20 ? -8.297 -35.844 -20.578 1 79 20 CYS B N 1
ATOM 1636 C CA . CYS B 1 20 ? -8.562 -35.031 -19.406 1 79 20 CYS B CA 1
ATOM 1637 C C . CYS B 1 20 ? -9.266 -33.719 -19.797 1 79 20 CYS B C 1
ATOM 1639 O O . CYS B 1 20 ? -9.203 -33.312 -20.953 1 79 20 CYS B O 1
ATOM 1641 N N . ASN B 1 21 ? -10 -33.156 -18.875 1 90.75 21 ASN B N 1
ATOM 1642 C CA . ASN B 1 21 ? -10.625 -31.875 -19.172 1 90.75 21 ASN B CA 1
ATOM 1643 C C . ASN B 1 21 ? -9.586 -30.781 -19.344 1 90.75 21 ASN B C 1
ATOM 1645 O O . ASN B 1 21 ? -8.383 -31.031 -19.266 1 90.75 21 ASN B O 1
ATOM 1649 N N . SER B 1 22 ? -10.031 -29.609 -19.656 1 94.69 22 SER B N 1
ATOM 1650 C CA . SER B 1 22 ? -9.125 -28.5 -19.969 1 94.69 22 SER B CA 1
ATOM 1651 C C . SER B 1 22 ? -8.219 -28.172 -18.797 1 94.69 22 SER B C 1
ATOM 1653 O O . SER B 1 22 ? -7.07 -27.766 -18.984 1 94.69 22 SER B O 1
ATOM 1655 N N . GLU B 1 23 ? -8.703 -28.359 -17.562 1 97.88 23 GLU B N 1
ATOM 1656 C CA . GLU B 1 23 ? -7.891 -28.094 -16.391 1 97.88 23 GLU B CA 1
ATOM 1657 C C . GLU B 1 23 ? -6.75 -29.094 -16.266 1 97.88 23 GLU B C 1
ATOM 1659 O O . GLU B 1 23 ? -5.629 -28.719 -15.914 1 97.88 23 GLU B O 1
ATOM 1664 N N . GLY B 1 24 ? -7.074 -30.375 -16.578 1 97.62 24 GLY B N 1
ATOM 1665 C CA . GLY B 1 24 ? -6.023 -31.375 -16.625 1 97.62 24 GLY B CA 1
ATOM 1666 C C . GLY B 1 24 ? -4.957 -31.078 -17.656 1 97.62 24 GLY B C 1
ATOM 1667 O O . GLY B 1 24 ? -3.766 -31.266 -17.406 1 97.62 24 GLY B O 1
ATOM 1668 N N . ASP B 1 25 ? -5.422 -30.641 -18.766 1 97.12 25 ASP B N 1
ATOM 1669 C CA . ASP B 1 25 ? -4.488 -30.266 -19.828 1 97.12 25 ASP B CA 1
ATOM 1670 C C . ASP B 1 25 ? -3.561 -29.141 -19.375 1 97.12 25 ASP B C 1
ATOM 1672 O O . ASP B 1 25 ? -2.359 -29.172 -19.656 1 97.12 25 ASP B O 1
ATOM 1676 N N . ALA B 1 26 ? -4.074 -28.125 -18.703 1 98.12 26 ALA B N 1
ATOM 1677 C CA . ALA B 1 26 ? -3.295 -26.984 -18.219 1 98.12 26 ALA B CA 1
ATOM 1678 C C . ALA B 1 26 ? -2.238 -27.453 -17.219 1 98.12 26 ALA B C 1
ATOM 1680 O O . ALA B 1 26 ? -1.071 -27.062 -17.312 1 98.12 26 ALA B O 1
ATOM 1681 N N . LEU B 1 27 ? -2.648 -28.328 -16.297 1 98.69 27 LEU B N 1
ATOM 1682 C CA . LEU B 1 27 ? -1.732 -28.828 -15.273 1 98.69 27 LEU B CA 1
ATOM 1683 C C . LEU B 1 27 ? -0.696 -29.766 -15.891 1 98.69 27 LEU B C 1
ATOM 1685 O O . LEU B 1 27 ? 0.469 -29.75 -15.492 1 98.69 27 LEU B O 1
ATOM 1689 N N . ASN B 1 28 ? -1.135 -30.516 -16.844 1 98.25 28 ASN B N 1
ATOM 1690 C CA . ASN B 1 28 ? -0.184 -31.375 -17.547 1 98.25 28 ASN B CA 1
ATOM 1691 C C . ASN B 1 28 ? 0.853 -30.562 -18.312 1 98.25 28 ASN B C 1
ATOM 1693 O O . ASN B 1 28 ? 2.016 -30.953 -18.406 1 98.25 28 ASN B O 1
ATOM 1697 N N . ALA B 1 29 ? 0.38 -29.469 -18.891 1 98.31 29 ALA B N 1
ATOM 1698 C CA . ALA B 1 29 ? 1.322 -28.562 -19.562 1 98.31 29 ALA B CA 1
ATOM 1699 C C . ALA B 1 29 ? 2.404 -28.094 -18.594 1 98.31 29 ALA B C 1
ATOM 1701 O O . ALA B 1 29 ? 3.584 -28.047 -18.953 1 98.31 29 ALA B O 1
ATOM 1702 N N . PHE B 1 30 ? 2.043 -27.797 -17.406 1 98.69 30 PHE B N 1
ATOM 1703 C CA . PHE B 1 30 ? 2.996 -27.391 -16.375 1 98.69 30 PHE B CA 1
ATOM 1704 C C . PHE B 1 30 ? 3.924 -28.547 -16.016 1 98.69 30 PHE B C 1
ATOM 1706 O O . PHE B 1 30 ? 5.145 -28.375 -15.992 1 98.69 30 PHE B O 1
ATOM 1713 N N . LYS B 1 31 ? 3.328 -29.656 -15.789 1 98.5 31 LYS B N 1
ATOM 1714 C CA . LYS B 1 31 ? 4.098 -30.844 -15.43 1 98.5 31 LYS B CA 1
ATOM 1715 C C . LYS B 1 31 ? 5.199 -31.125 -16.453 1 98.5 31 LYS B C 1
ATOM 1717 O O . LYS B 1 31 ? 6.324 -31.469 -16.078 1 98.5 31 LYS B O 1
ATOM 1722 N N . THR B 1 32 ? 4.848 -30.938 -17.719 1 97.69 32 THR B N 1
ATOM 1723 C CA . THR B 1 32 ? 5.785 -31.266 -18.781 1 97.69 32 THR B CA 1
ATOM 1724 C C . THR B 1 32 ? 6.875 -30.203 -18.891 1 97.69 32 THR B C 1
ATOM 1726 O O . THR B 1 32 ? 7.883 -30.406 -19.578 1 97.69 32 THR B O 1
ATOM 1729 N N . ASN B 1 33 ? 6.754 -29.078 -18.141 1 98.31 33 ASN B N 1
ATOM 1730 C CA . ASN B 1 33 ? 7.723 -28 -18.219 1 98.31 33 ASN B CA 1
ATOM 1731 C C . ASN B 1 33 ? 8.539 -27.891 -16.922 1 98.31 33 ASN B C 1
ATOM 1733 O O . ASN B 1 33 ? 9.227 -26.891 -16.703 1 98.31 33 ASN B O 1
ATOM 1737 N N . VAL B 1 34 ? 8.383 -28.891 -16.031 1 98.5 34 VAL B N 1
ATOM 1738 C CA . VAL B 1 34 ? 9.172 -28.844 -14.812 1 98.5 34 VAL B CA 1
ATOM 1739 C C . VAL B 1 34 ? 9.859 -30.188 -14.586 1 98.5 34 VAL B C 1
ATOM 1741 O O . VAL B 1 34 ? 9.352 -31.234 -14.992 1 98.5 34 VAL B O 1
ATOM 1744 N N . ALA B 1 35 ? 11.055 -30.109 -14 1 98.75 35 ALA B N 1
ATOM 1745 C CA . ALA B 1 35 ? 11.727 -31.281 -13.453 1 98.75 35 ALA B CA 1
ATOM 1746 C C . ALA B 1 35 ? 11.242 -31.578 -12.031 1 98.75 35 ALA B C 1
ATOM 1748 O O . ALA B 1 35 ? 11.078 -30.656 -11.219 1 98.75 35 ALA B O 1
ATOM 1749 N N . ASP B 1 36 ? 11 -32.875 -11.727 1 98.5 36 ASP B N 1
ATOM 1750 C CA . ASP B 1 36 ? 10.422 -33.312 -10.461 1 98.5 36 ASP B CA 1
ATOM 1751 C C . ASP B 1 36 ? 11.227 -34.469 -9.852 1 98.5 36 ASP B C 1
ATOM 1753 O O . ASP B 1 36 ? 10.75 -35.594 -9.789 1 98.5 36 ASP B O 1
ATOM 1757 N N . PRO B 1 37 ? 12.297 -34.156 -9.312 1 98.44 37 PRO B N 1
ATOM 1758 C CA . PRO B 1 37 ? 13.18 -35.219 -8.836 1 98.44 37 PRO B CA 1
ATOM 1759 C C . PRO B 1 37 ? 12.578 -36.031 -7.676 1 98.44 37 PRO B C 1
ATOM 1761 O O . PRO B 1 37 ? 12.938 -37.188 -7.465 1 98.44 37 PRO B O 1
ATOM 1764 N N . ASN B 1 38 ? 11.633 -35.438 -6.898 1 98.19 38 ASN B N 1
ATOM 1765 C CA . ASN B 1 38 ? 11.055 -36.125 -5.742 1 98.19 38 ASN B CA 1
ATOM 1766 C C . ASN B 1 38 ? 9.742 -36.812 -6.094 1 98.19 38 ASN B C 1
ATOM 1768 O O . ASN B 1 38 ? 9.078 -37.375 -5.219 1 98.19 38 ASN B O 1
ATOM 1772 N N . ASN B 1 39 ? 9.344 -36.781 -7.375 1 98 39 ASN B N 1
ATOM 1773 C CA . ASN B 1 39 ? 8.148 -37.438 -7.883 1 98 39 ASN B CA 1
ATOM 1774 C C . ASN B 1 39 ? 6.891 -36.969 -7.156 1 98 39 ASN B C 1
ATOM 1776 O O . ASN B 1 39 ? 6.027 -37.75 -6.812 1 98 39 ASN B O 1
ATOM 1780 N N . VAL B 1 40 ? 6.91 -35.656 -6.895 1 98.44 40 VAL B N 1
ATOM 1781 C CA . VAL B 1 40 ? 5.754 -35.094 -6.191 1 98.44 40 VAL B CA 1
ATOM 1782 C C . VAL B 1 40 ? 4.539 -35.094 -7.113 1 98.44 40 VAL B C 1
ATOM 1784 O O . VAL B 1 40 ? 3.398 -35.062 -6.648 1 98.44 40 VAL B O 1
ATOM 1787 N N . LEU B 1 41 ? 4.734 -35.125 -8.438 1 98.69 41 LEU B N 1
ATOM 1788 C CA . LEU B 1 41 ? 3.652 -35.062 -9.414 1 98.69 41 LEU B CA 1
ATOM 1789 C C . LEU B 1 41 ? 3.338 -36.469 -9.969 1 98.69 41 LEU B C 1
ATOM 1791 O O . LEU B 1 41 ? 2.73 -36.594 -11.031 1 98.69 41 LEU B O 1
ATOM 1795 N N . GLN B 1 42 ? 3.596 -37.438 -9.289 1 97.94 42 GLN B N 1
ATOM 1796 C CA . GLN B 1 42 ? 3.539 -38.812 -9.789 1 97.94 42 GLN B CA 1
ATOM 1797 C C . GLN B 1 42 ? 2.102 -39.219 -10.102 1 97.94 42 GLN B C 1
ATOM 1799 O O . GLN B 1 42 ? 1.866 -40.031 -10.992 1 97.94 42 GLN B O 1
ATOM 1804 N N . SER B 1 43 ? 1.161 -38.656 -9.414 1 98.06 43 SER B N 1
ATOM 1805 C CA . SER B 1 43 ? -0.23 -39.062 -9.594 1 98.06 43 SER B CA 1
ATOM 1806 C C . SER B 1 43 ? -0.869 -38.312 -10.773 1 98.06 43 SER B C 1
ATOM 1808 O O . SER B 1 43 ? -1.998 -38.625 -11.156 1 98.06 43 SER B O 1
ATOM 1810 N N . TRP B 1 44 ? -0.184 -37.312 -11.273 1 98.06 44 TRP B N 1
ATOM 1811 C CA . TRP B 1 44 ? -0.759 -36.531 -12.367 1 98.06 44 TRP B CA 1
ATOM 1812 C C . TRP B 1 44 ? -0.838 -37.344 -13.641 1 98.06 44 TRP B C 1
ATOM 1814 O O . TRP B 1 44 ? 0.19 -37.719 -14.227 1 98.06 44 TRP B O 1
ATOM 1824 N N . ASP B 1 45 ? -2.078 -37.656 -14.078 1 96.06 45 ASP B N 1
ATOM 1825 C CA . ASP B 1 45 ? -2.365 -38.531 -15.211 1 96.06 45 ASP B CA 1
ATOM 1826 C C . ASP B 1 45 ? -3.361 -37.875 -16.172 1 96.06 45 ASP B C 1
ATOM 1828 O O . ASP B 1 45 ? -4.559 -37.812 -15.875 1 96.06 45 ASP B O 1
ATOM 1832 N N . PRO B 1 46 ? -2.83 -37.469 -17.297 1 93.69 46 PRO B N 1
ATOM 1833 C CA . PRO B 1 46 ? -3.701 -36.719 -18.219 1 93.69 46 PRO B CA 1
ATOM 1834 C C . PRO B 1 46 ? -4.746 -37.625 -18.875 1 93.69 46 PRO B C 1
ATOM 1836 O O . PRO B 1 46 ? -5.605 -37.156 -19.625 1 93.69 46 PRO B O 1
ATOM 1839 N N . THR B 1 47 ? -4.793 -38.844 -18.625 1 93.19 47 THR B N 1
ATOM 1840 C CA . THR B 1 47 ? -5.77 -39.75 -19.203 1 93.19 47 THR B CA 1
ATOM 1841 C C . THR B 1 47 ? -7 -39.875 -18.312 1 93.19 47 THR B C 1
ATOM 1843 O O . THR B 1 47 ? -8.023 -40.438 -18.719 1 93.19 47 THR B O 1
ATOM 1846 N N . LEU B 1 48 ? -6.875 -39.312 -17.125 1 94.12 48 LEU B N 1
ATOM 1847 C CA . LEU B 1 48 ? -8.031 -39.25 -16.234 1 94.12 48 LEU B CA 1
ATOM 1848 C C . LEU B 1 48 ? -9 -38.156 -16.672 1 94.12 48 LEU B C 1
ATOM 1850 O O . LEU B 1 48 ? -8.602 -37.219 -17.344 1 94.12 48 LEU B O 1
ATOM 1854 N N . VAL B 1 49 ? -10.211 -38.25 -16.328 1 94 49 VAL B N 1
ATOM 1855 C CA . VAL B 1 49 ? -11.281 -37.406 -16.812 1 94 49 VAL B CA 1
ATOM 1856 C C . VAL B 1 49 ? -11.055 -35.969 -16.312 1 94 49 VAL B C 1
ATOM 1858 O O . VAL B 1 49 ? -11.398 -35 -17 1 94 49 VAL B O 1
ATOM 1861 N N . ASN B 1 50 ? -10.547 -35.906 -15.148 1 95.62 50 ASN B N 1
ATOM 1862 C CA . ASN B 1 50 ? -10.219 -34.625 -14.523 1 95.62 50 ASN B CA 1
ATOM 1863 C C . ASN B 1 50 ? -9.086 -34.781 -13.516 1 95.62 50 ASN B C 1
ATOM 1865 O O . ASN B 1 50 ? -8.664 -35.875 -13.211 1 95.62 50 ASN B O 1
ATOM 1869 N N . PRO B 1 51 ? -8.539 -33.656 -13.055 1 97.94 51 PRO B N 1
ATOM 1870 C CA . PRO B 1 51 ? -7.367 -33.781 -12.188 1 97.94 51 PRO B CA 1
ATOM 1871 C C . PRO B 1 51 ? -7.727 -33.812 -10.703 1 97.94 51 PRO B C 1
ATOM 1873 O O . PRO B 1 51 ? -6.891 -33.5 -9.852 1 97.94 51 PRO B O 1
ATOM 1876 N N . CYS B 1 52 ? -8.906 -34.188 -10.297 1 98.12 52 CYS B N 1
ATOM 1877 C CA . CYS B 1 52 ? -9.391 -34 -8.938 1 98.12 52 CYS B CA 1
ATOM 1878 C C . CYS B 1 52 ? -8.852 -35.094 -8.016 1 98.12 52 CYS B C 1
ATOM 1880 O O . CYS B 1 52 ? -8.984 -35 -6.797 1 98.12 52 CYS B O 1
ATOM 1882 N N . THR B 1 53 ? -8.117 -36.062 -8.523 1 97.38 53 THR B N 1
ATOM 1883 C CA . THR B 1 53 ? -7.477 -37.094 -7.695 1 97.38 53 THR B CA 1
ATOM 1884 C C . THR B 1 53 ? -5.965 -36.906 -7.664 1 97.38 53 THR B C 1
ATOM 1886 O O . THR B 1 53 ? -5.242 -37.688 -7.059 1 97.38 53 THR B O 1
ATOM 1889 N N . TRP B 1 54 ? -5.551 -35.875 -8.344 1 98.44 54 TRP B N 1
ATOM 1890 C CA . TRP B 1 54 ? -4.113 -35.656 -8.445 1 98.44 54 TRP B CA 1
ATOM 1891 C C . TRP B 1 54 ? -3.551 -35.125 -7.129 1 98.44 54 TRP B C 1
ATOM 1893 O O . TRP B 1 54 ? -4.199 -34.344 -6.438 1 98.44 54 TRP B O 1
ATOM 1903 N N . PHE B 1 55 ? -2.307 -35.531 -6.836 1 98.5 55 PHE B N 1
ATOM 1904 C CA . PHE B 1 55 ? -1.628 -35.031 -5.645 1 98.5 55 PHE B CA 1
ATOM 1905 C C . PHE B 1 55 ? -1.482 -33.5 -5.695 1 98.5 55 PHE B C 1
ATOM 1907 O O . PHE B 1 55 ? -1.227 -32.938 -6.762 1 98.5 55 PHE B O 1
ATOM 1914 N N . HIS B 1 56 ? -1.694 -32.844 -4.551 1 98.75 56 HIS B N 1
ATOM 1915 C CA . HIS B 1 56 ? -1.435 -31.422 -4.379 1 98.75 56 HIS B CA 1
ATOM 1916 C C . HIS B 1 56 ? -2.449 -30.578 -5.145 1 98.75 56 HIS B C 1
ATOM 1918 O O . HIS B 1 56 ? -2.262 -29.375 -5.309 1 98.75 56 HIS B O 1
ATOM 1924 N N . VAL B 1 57 ? -3.527 -31.266 -5.715 1 98.81 57 VAL B N 1
ATOM 1925 C CA . VAL B 1 57 ? -4.629 -30.578 -6.387 1 98.81 57 VAL B CA 1
ATOM 1926 C C . VAL B 1 57 ? -5.918 -30.766 -5.59 1 98.81 57 VAL B C 1
ATOM 1928 O O . VAL B 1 57 ? -6.223 -31.875 -5.148 1 98.81 57 VAL B O 1
ATOM 1931 N N . THR B 1 58 ? -6.574 -29.625 -5.262 1 98.81 58 THR B N 1
ATOM 1932 C CA . THR B 1 58 ? -7.883 -29.672 -4.621 1 98.81 58 THR B CA 1
ATOM 1933 C C . THR B 1 58 ? -8.961 -29.141 -5.562 1 98.81 58 THR B C 1
ATOM 1935 O O . THR B 1 58 ? -8.766 -28.141 -6.246 1 98.81 58 THR B O 1
ATOM 1938 N N . CYS B 1 59 ? -10.086 -29.906 -5.707 1 98.62 59 CYS B N 1
ATOM 1939 C CA . CYS B 1 59 ? -11.219 -29.5 -6.531 1 98.62 59 CYS B CA 1
ATOM 1940 C C . CYS B 1 59 ? -12.438 -29.203 -5.668 1 98.62 59 CYS B C 1
ATOM 1942 O O . CYS B 1 59 ? -12.508 -29.609 -4.512 1 98.62 59 CYS B O 1
ATOM 1944 N N . ASN B 1 60 ? -13.266 -28.297 -6.238 1 98.19 60 ASN B N 1
ATOM 1945 C CA . ASN B 1 60 ? -14.539 -28.062 -5.57 1 98.19 60 ASN B CA 1
ATOM 1946 C C . ASN B 1 60 ? -15.57 -29.141 -5.934 1 98.19 60 ASN B C 1
ATOM 1948 O O . ASN B 1 60 ? -15.234 -30.141 -6.57 1 98.19 60 ASN B O 1
ATOM 1952 N N . SER B 1 61 ? -16.844 -28.953 -5.457 1 97.31 61 SER B N 1
ATOM 1953 C CA . SER B 1 61 ? -17.906 -29.938 -5.641 1 97.31 61 SER B CA 1
ATOM 1954 C C . SER B 1 61 ? -18.281 -30.078 -7.109 1 97.31 61 SER B C 1
ATOM 1956 O O . SER B 1 61 ? -18.906 -31.062 -7.508 1 97.31 61 SER B O 1
ATOM 1958 N N . GLN B 1 62 ? -17.891 -29.141 -8.016 1 96.69 62 GLN B N 1
ATOM 1959 C CA . GLN B 1 62 ? -18.188 -29.172 -9.445 1 96.69 62 GLN B CA 1
ATOM 1960 C C . GLN B 1 62 ? -17 -29.734 -10.242 1 96.69 62 GLN B C 1
ATOM 1962 O O . GLN B 1 62 ? -16.953 -29.578 -11.461 1 96.69 62 GLN B O 1
ATOM 1967 N N . ASN B 1 63 ? -16.031 -30.281 -9.492 1 96.69 63 ASN B N 1
ATOM 1968 C CA . ASN B 1 63 ? -14.852 -30.906 -10.086 1 96.69 63 ASN B CA 1
ATOM 1969 C C . ASN B 1 63 ? -13.977 -29.875 -10.797 1 96.69 63 ASN B C 1
ATOM 1971 O O . ASN B 1 63 ? -13.359 -30.172 -11.82 1 96.69 63 ASN B O 1
ATOM 1975 N N . SER B 1 64 ? -14.016 -28.609 -10.242 1 97.56 64 SER B N 1
ATOM 1976 C CA . SER B 1 64 ? -13.117 -27.578 -10.734 1 97.56 64 SER B CA 1
ATOM 1977 C C . SER B 1 64 ? -11.922 -27.391 -9.805 1 97.56 64 SER B C 1
ATOM 1979 O O . SER B 1 64 ? -12.078 -27.406 -8.578 1 97.56 64 SER B O 1
ATOM 1981 N N . VAL B 1 65 ? -10.781 -27.188 -10.398 1 98.81 65 VAL B N 1
ATOM 1982 C CA . VAL B 1 65 ? -9.57 -27 -9.609 1 98.81 65 VAL B CA 1
ATOM 1983 C C . VAL B 1 65 ? -9.633 -25.672 -8.859 1 98.81 65 VAL B C 1
ATOM 1985 O O . VAL B 1 65 ? -9.844 -24.625 -9.469 1 98.81 65 VAL B O 1
ATOM 1988 N N . VAL B 1 66 ? -9.445 -25.734 -7.488 1 98.94 66 VAL B N 1
ATOM 1989 C CA . VAL B 1 66 ? -9.5 -24.516 -6.707 1 98.94 66 VAL B CA 1
ATOM 1990 C C . VAL B 1 66 ? -8.164 -24.281 -6.012 1 98.94 66 VAL B C 1
ATOM 1992 O O . VAL B 1 66 ? -7.867 -23.156 -5.586 1 98.94 66 VAL B O 1
ATOM 1995 N N . ARG B 1 67 ? -7.34 -25.344 -5.91 1 98.88 67 ARG B N 1
ATOM 1996 C CA . ARG B 1 67 ? -6.062 -25.172 -5.227 1 98.88 67 ARG B CA 1
ATOM 1997 C C . ARG B 1 67 ? -4.98 -26.031 -5.863 1 98.88 67 ARG B C 1
ATOM 1999 O O . ARG B 1 67 ? -5.23 -27.188 -6.219 1 98.88 67 ARG B O 1
ATOM 2006 N N . VAL B 1 68 ? -3.844 -25.469 -6.07 1 98.94 68 VAL B N 1
ATOM 2007 C CA . VAL B 1 68 ? -2.615 -26.172 -6.422 1 98.94 68 VAL B CA 1
ATOM 2008 C C . VAL B 1 68 ? -1.524 -25.844 -5.402 1 98.94 68 VAL B C 1
ATOM 2010 O O . VAL B 1 68 ? -1.124 -24.688 -5.266 1 98.94 68 VAL B O 1
ATOM 2013 N N . ASP B 1 69 ? -1.008 -26.812 -4.609 1 98.88 69 ASP B N 1
ATOM 2014 C CA . ASP B 1 69 ? -0.04 -26.609 -3.533 1 98.88 69 ASP B CA 1
ATOM 2015 C C . ASP B 1 69 ? 1.259 -27.359 -3.822 1 98.88 69 ASP B C 1
ATOM 2017 O O . ASP B 1 69 ? 1.375 -28.547 -3.525 1 98.88 69 ASP B O 1
ATOM 2021 N N . LEU B 1 70 ? 2.186 -26.656 -4.297 1 98.81 70 LEU B N 1
ATOM 2022 C CA . LEU B 1 70 ? 3.441 -27.281 -4.699 1 98.81 70 LEU B CA 1
ATOM 2023 C C . LEU B 1 70 ? 4.629 -26.562 -4.062 1 98.81 70 LEU B C 1
ATOM 2025 O O . LEU B 1 70 ? 5.73 -26.562 -4.617 1 98.81 70 LEU B O 1
ATOM 2029 N N . GLY B 1 71 ? 4.387 -25.922 -2.98 1 98.75 71 GLY B N 1
ATOM 2030 C CA . GLY B 1 71 ? 5.48 -25.281 -2.264 1 98.75 71 GLY B CA 1
ATOM 2031 C C . GLY B 1 71 ? 6.527 -26.266 -1.771 1 98.75 71 GLY B C 1
ATOM 2032 O O . GLY B 1 71 ? 6.195 -27.359 -1.33 1 98.75 71 GLY B O 1
ATOM 2033 N N . ASP B 1 72 ? 7.785 -25.859 -1.816 1 98.62 72 ASP B N 1
ATOM 2034 C CA . ASP B 1 72 ? 8.891 -26.641 -1.268 1 98.62 72 ASP B CA 1
ATOM 2035 C C . ASP B 1 72 ? 8.914 -28.047 -1.858 1 98.62 72 ASP B C 1
ATOM 2037 O O . ASP B 1 72 ? 9.055 -29.031 -1.128 1 98.62 72 ASP B O 1
ATOM 2041 N N . ALA B 1 73 ? 8.773 -28.141 -3.154 1 98.5 73 ALA B N 1
ATOM 2042 C CA . A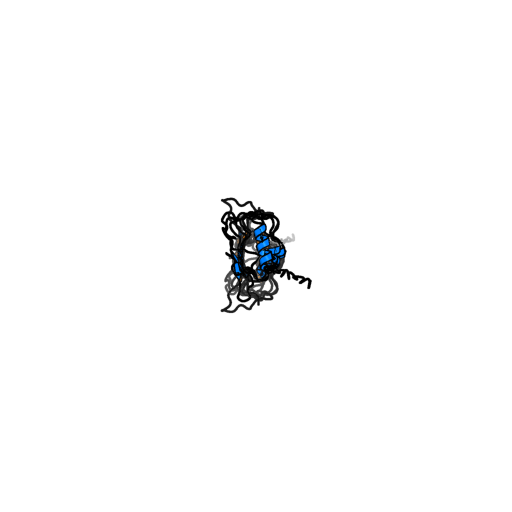LA B 1 73 ? 8.641 -29.453 -3.803 1 98.5 73 ALA B CA 1
ATOM 2043 C C . ALA B 1 73 ? 9.906 -29.797 -4.586 1 98.5 73 ALA B C 1
ATOM 2045 O O . ALA B 1 73 ? 9.969 -30.859 -5.227 1 98.5 73 ALA B O 1
ATOM 2046 N N . ASN B 1 74 ? 10.852 -28.938 -4.539 1 98.56 74 ASN B N 1
ATOM 2047 C CA . ASN B 1 74 ? 12.109 -29.141 -5.246 1 98.56 74 ASN B CA 1
ATOM 2048 C C . ASN B 1 74 ? 11.898 -29.25 -6.754 1 98.56 74 ASN B C 1
ATOM 2050 O O . ASN B 1 74 ? 12.547 -30.062 -7.418 1 98.56 74 ASN B O 1
ATOM 2054 N N . LEU B 1 75 ? 10.953 -28.484 -7.297 1 98.81 75 LEU B N 1
ATOM 2055 C CA . LEU B 1 75 ? 10.695 -28.422 -8.727 1 98.81 75 LEU B CA 1
ATOM 2056 C C . LEU B 1 75 ? 11.625 -27.422 -9.414 1 98.81 75 LEU B C 1
ATOM 2058 O O . LEU B 1 75 ? 12.039 -26.438 -8.797 1 98.81 75 LEU B O 1
ATOM 2062 N N . SER B 1 76 ? 12.008 -27.734 -10.625 1 98.88 76 SER B N 1
ATOM 2063 C CA . SER B 1 76 ? 12.758 -26.797 -11.461 1 98.88 76 SER B CA 1
ATOM 2064 C C . SER B 1 76 ? 12.18 -26.719 -12.867 1 98.88 76 SER B C 1
ATOM 2066 O O . SER B 1 76 ? 11.641 -27.703 -13.375 1 98.88 76 SER B O 1
ATOM 2068 N N . GLY B 1 77 ? 12.266 -25.641 -13.492 1 98.69 77 GLY B N 1
ATOM 2069 C CA . GLY B 1 77 ? 11.672 -25.375 -14.789 1 98.69 77 GLY B CA 1
ATOM 2070 C C . GLY B 1 77 ? 11.008 -24.016 -14.875 1 98.69 77 GLY B C 1
ATOM 2071 O O . GLY B 1 77 ? 11.531 -23.031 -14.344 1 98.69 77 GLY B O 1
ATOM 2072 N N . SER B 1 78 ? 9.844 -23.953 -15.68 1 98.75 78 SER B N 1
ATOM 2073 C CA . SER B 1 78 ? 9.211 -22.656 -15.883 1 98.75 78 SER B CA 1
ATOM 2074 C C . SER B 1 78 ? 7.695 -22.75 -15.727 1 98.75 78 SER B C 1
ATOM 2076 O O . SER B 1 78 ? 7.117 -23.828 -15.875 1 98.75 78 SER B O 1
ATOM 2078 N N . LEU B 1 79 ? 7.102 -21.625 -15.398 1 98.88 79 LEU B N 1
ATOM 2079 C CA . LEU B 1 79 ? 5.648 -21.516 -15.469 1 98.88 79 LEU B CA 1
ATOM 2080 C C . LEU B 1 79 ? 5.172 -21.531 -16.922 1 98.88 79 LEU B C 1
ATOM 2082 O O . LEU B 1 79 ? 5.953 -21.266 -17.828 1 98.88 79 LEU B O 1
ATOM 2086 N N . VAL B 1 80 ? 3.912 -21.875 -17.031 1 98.75 80 VAL B N 1
ATOM 2087 C CA . VAL B 1 80 ? 3.357 -21.938 -18.391 1 98.75 80 VAL B CA 1
ATOM 2088 C C . VAL B 1 80 ? 2.078 -21.109 -18.453 1 98.75 80 VAL B C 1
ATOM 2090 O O . VAL B 1 80 ? 1.324 -21.031 -17.484 1 98.75 80 VAL B O 1
ATOM 2093 N N . PRO B 1 81 ? 1.81 -20.422 -19.641 1 98.75 81 PRO B N 1
ATOM 2094 C CA . PRO B 1 81 ? 0.617 -19.578 -19.766 1 98.75 81 PRO B CA 1
ATOM 2095 C C . PRO B 1 81 ? -0.68 -20.359 -19.578 1 98.75 81 PRO B C 1
ATOM 2097 O O . PRO B 1 81 ? -1.697 -19.797 -19.172 1 98.75 81 PRO B O 1
ATOM 2100 N N . GLN B 1 82 ? -0.62 -21.688 -19.781 1 98.69 82 GLN B N 1
ATOM 2101 C CA . GLN B 1 82 ? -1.805 -22.531 -19.703 1 98.69 82 GLN B CA 1
ATOM 2102 C C . GLN B 1 82 ? -2.391 -22.531 -18.297 1 98.69 82 GLN B C 1
ATOM 2104 O O . GLN B 1 82 ? -3.584 -22.781 -18.109 1 98.69 82 GLN B O 1
ATOM 2109 N N . LEU B 1 83 ? -1.562 -22.203 -17.297 1 98.81 83 LEU B N 1
ATOM 2110 C CA . LEU B 1 83 ? -2.061 -22.109 -15.938 1 98.81 83 LEU B CA 1
ATOM 2111 C C . LEU B 1 83 ? -3.17 -21.078 -15.82 1 98.81 83 LEU B C 1
ATOM 2113 O O . LEU B 1 83 ? -4.02 -21.156 -14.938 1 98.81 83 LEU B O 1
ATOM 2117 N N . GLY B 1 84 ? -3.176 -20.047 -16.734 1 98.69 84 GLY B N 1
ATOM 2118 C CA . GLY B 1 84 ? -4.195 -19.016 -16.75 1 98.69 84 GLY B CA 1
ATOM 2119 C C . GLY B 1 84 ? -5.574 -19.531 -17.109 1 98.69 84 GLY B C 1
ATOM 2120 O O . GLY B 1 84 ? -6.57 -18.828 -16.969 1 98.69 84 GLY B O 1
ATOM 2121 N N . MET B 1 85 ? -5.633 -20.828 -17.453 1 98.31 85 MET B N 1
ATOM 2122 C CA . MET B 1 85 ? -6.898 -21.438 -17.875 1 98.31 85 MET B CA 1
ATOM 2123 C C . MET B 1 85 ? -7.648 -22 -16.672 1 98.31 85 MET B C 1
ATOM 2125 O O . MET B 1 85 ? -8.7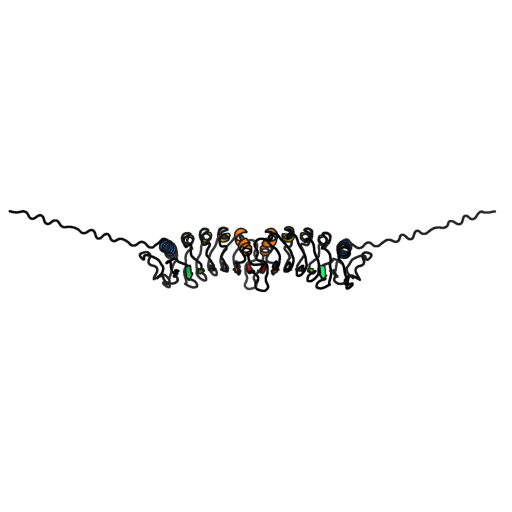97 -22.438 -16.797 1 98.31 85 MET B O 1
ATOM 2129 N N . LEU B 1 86 ? -7.02 -22.031 -15.523 1 98.62 86 LEU B N 1
ATOM 2130 C CA . LEU B 1 86 ? -7.664 -22.531 -14.312 1 98.62 86 LEU B CA 1
ATOM 2131 C C . LEU B 1 86 ? -8.578 -21.469 -13.711 1 98.62 86 LEU B C 1
ATOM 2133 O O . LEU B 1 86 ? -8.312 -20.969 -12.617 1 98.62 86 LEU B O 1
ATOM 2137 N N . SER B 1 87 ? -9.727 -21.281 -14.297 1 97.56 87 SER B N 1
ATOM 2138 C CA . SER B 1 87 ? -10.578 -20.125 -14.086 1 97.56 87 SER B CA 1
ATOM 2139 C C . SER B 1 87 ? -11.125 -20.078 -12.664 1 97.56 87 SER B C 1
ATOM 2141 O O . SER B 1 87 ? -11.508 -19.016 -12.172 1 97.56 87 SER B O 1
ATOM 2143 N N . ASN B 1 88 ? -11.195 -21.234 -11.969 1 98.38 88 ASN B N 1
ATOM 2144 C CA . ASN B 1 88 ? -11.766 -21.281 -10.633 1 98.38 88 ASN B CA 1
ATOM 2145 C C . ASN B 1 88 ? -10.688 -21.359 -9.555 1 98.38 88 ASN B C 1
ATOM 2147 O O . ASN B 1 88 ? -10.992 -21.484 -8.367 1 98.38 88 ASN B O 1
ATOM 2151 N N . LEU B 1 89 ? -9.438 -21.234 -10 1 98.94 89 LEU B N 1
ATOM 2152 C CA . LEU B 1 89 ? -8.32 -21.375 -9.07 1 98.94 89 LEU B CA 1
ATOM 2153 C C . LEU B 1 89 ? -8.328 -20.266 -8.031 1 98.94 89 LEU B C 1
ATOM 2155 O O . LEU B 1 89 ? -8.5 -19.094 -8.367 1 98.94 89 LEU B O 1
ATOM 2159 N N . GLN B 1 90 ? -8.156 -20.641 -6.742 1 98.94 90 GLN B N 1
ATOM 2160 C CA . GLN B 1 90 ? -8.133 -19.703 -5.629 1 98.94 90 GLN B CA 1
ATOM 2161 C C . GLN B 1 90 ? -6.742 -19.625 -5.004 1 98.94 90 GLN B C 1
ATOM 2163 O O . GLN B 1 90 ? -6.324 -18.562 -4.527 1 98.94 90 GLN B O 1
ATOM 2168 N N . TYR B 1 91 ? -6.059 -20.75 -5.012 1 98.94 91 TYR B N 1
ATOM 2169 C CA . TYR B 1 91 ? -4.723 -20.797 -4.43 1 98.94 91 TYR B CA 1
ATOM 2170 C C . TYR B 1 91 ? -3.721 -21.391 -5.414 1 98.94 91 TYR B C 1
ATOM 2172 O O . TYR B 1 91 ? -3.887 -22.531 -5.863 1 98.94 91 TYR B O 1
ATOM 2180 N N . LEU B 1 92 ? -2.781 -20.656 -5.824 1 98.94 92 LEU B N 1
ATOM 2181 C CA . LEU B 1 92 ? -1.626 -21.141 -6.574 1 98.94 92 LEU B CA 1
ATOM 2182 C C . LEU B 1 92 ? -0.346 -20.984 -5.762 1 98.94 92 LEU B C 1
ATOM 2184 O O . LEU B 1 92 ? 0.196 -19.875 -5.652 1 98.94 92 LEU B O 1
ATOM 2188 N N . GLN B 1 93 ? 0.165 -22.047 -5.145 1 98.88 93 GLN B N 1
ATOM 2189 C CA . GLN B 1 93 ? 1.314 -22.016 -4.246 1 98.88 93 GLN B CA 1
ATOM 2190 C C . GLN B 1 93 ? 2.48 -22.812 -4.824 1 98.88 93 GLN B C 1
ATOM 2192 O O . GLN B 1 93 ? 2.439 -24.047 -4.859 1 98.88 93 GLN B O 1
ATOM 2197 N N . ILE B 1 94 ? 3.43 -22.109 -5.344 1 98.81 94 ILE B N 1
ATOM 2198 C CA . ILE B 1 94 ? 4.594 -22.719 -5.961 1 98.81 94 ILE B CA 1
ATOM 2199 C C . ILE B 1 94 ? 5.871 -22.188 -5.32 1 98.81 94 ILE B C 1
ATOM 2201 O O . ILE B 1 94 ? 6.926 -22.141 -5.961 1 98.81 94 ILE B O 1
ATOM 2205 N N . GLN B 1 95 ? 5.809 -21.734 -4.145 1 98.81 95 GLN B N 1
ATOM 2206 C CA . GLN B 1 95 ? 6.918 -21.031 -3.494 1 98.81 95 GLN B CA 1
ATOM 2207 C C . GLN B 1 95 ? 8.039 -22.016 -3.146 1 98.81 95 GLN B C 1
ATOM 2209 O O . GLN B 1 95 ? 7.809 -23.203 -3 1 98.81 95 GLN B O 1
ATOM 2214 N N . SER B 1 96 ? 9.266 -21.516 -2.965 1 98.88 96 SER B N 1
ATOM 2215 C CA . SER B 1 96 ? 10.43 -22.25 -2.465 1 98.88 96 SER B CA 1
ATOM 2216 C C . SER B 1 96 ? 10.758 -23.438 -3.35 1 98.88 96 SER B C 1
ATOM 2218 O O . SER B 1 96 ? 10.898 -24.562 -2.859 1 98.88 96 SER B O 1
ATOM 2220 N N . ASN B 1 97 ? 10.945 -23.172 -4.656 1 98.88 97 ASN B N 1
ATOM 2221 C CA . ASN B 1 97 ? 11.43 -24.094 -5.676 1 98.88 97 ASN B CA 1
ATOM 2222 C C . ASN B 1 97 ? 12.547 -23.469 -6.512 1 98.88 97 ASN B C 1
ATOM 2224 O O . ASN B 1 97 ? 13.234 -22.562 -6.051 1 98.88 97 ASN B O 1
ATOM 2228 N N . SER B 1 98 ? 12.797 -24.062 -7.609 1 98.81 98 SER B N 1
ATOM 2229 C CA . SER B 1 98 ? 13.781 -23.516 -8.539 1 98.81 98 SER B CA 1
ATOM 2230 C C . SER B 1 98 ? 13.141 -23.188 -9.883 1 98.81 98 SER B C 1
ATOM 2232 O O . SER B 1 98 ? 13.672 -23.562 -10.938 1 98.81 98 SER B O 1
ATOM 2234 N N . ILE B 1 99 ? 12.008 -22.531 -9.758 1 98.88 99 ILE B N 1
ATOM 2235 C CA . ILE B 1 99 ? 11.273 -22.141 -10.961 1 98.88 99 ILE B CA 1
ATOM 2236 C C . ILE B 1 99 ? 11.875 -20.875 -11.547 1 98.88 99 ILE B C 1
ATOM 2238 O O . ILE B 1 99 ? 12.117 -19.906 -10.82 1 98.88 99 ILE B O 1
ATOM 2242 N N . SER B 1 100 ? 12.172 -20.875 -12.797 1 98.75 100 SER B N 1
ATOM 2243 C CA . SER B 1 100 ? 12.789 -19.75 -13.484 1 98.75 100 SER B CA 1
ATOM 2244 C C . SER B 1 100 ? 11.914 -19.234 -14.617 1 98.75 100 SER B C 1
ATOM 2246 O O . SER B 1 100 ? 10.766 -19.672 -14.766 1 98.75 100 SER B O 1
ATOM 2248 N N . GLY B 1 101 ? 12.398 -18.219 -15.328 1 98.69 101 GLY B N 1
ATOM 2249 C CA . GLY B 1 101 ? 11.633 -17.641 -16.422 1 98.69 101 GLY B CA 1
ATOM 2250 C C . GLY B 1 101 ? 10.664 -16.578 -15.977 1 98.69 101 GLY B C 1
ATOM 2251 O O . GLY B 1 101 ? 10.727 -16.109 -14.836 1 98.69 101 GLY B O 1
ATOM 2252 N N . ALA B 1 102 ? 9.781 -16.156 -16.906 1 98.81 102 ALA B N 1
ATOM 2253 C CA . ALA B 1 102 ? 8.867 -15.039 -16.672 1 98.81 102 ALA B CA 1
ATOM 2254 C C . ALA B 1 102 ? 7.566 -15.523 -16.047 1 98.81 102 ALA B C 1
ATOM 2256 O O . ALA B 1 102 ? 7.188 -16.688 -16.188 1 98.81 102 ALA B O 1
ATOM 2257 N N . ILE B 1 103 ? 6.926 -14.648 -15.312 1 98.94 103 ILE B N 1
ATOM 2258 C CA . ILE B 1 103 ? 5.539 -14.867 -14.922 1 98.94 103 ILE B CA 1
ATOM 2259 C C . ILE B 1 103 ? 4.625 -14.68 -16.125 1 98.94 103 ILE B C 1
ATOM 2261 O O . ILE B 1 103 ? 4.594 -13.602 -16.734 1 98.94 103 ILE B O 1
ATOM 2265 N N . PRO B 1 104 ? 3.934 -15.719 -16.484 1 98.88 104 PRO B N 1
ATOM 2266 C CA . PRO B 1 104 ? 3.047 -15.57 -17.641 1 98.88 104 PRO B CA 1
ATOM 2267 C C . PRO B 1 104 ? 1.951 -14.531 -17.406 1 98.88 104 PRO B C 1
ATOM 2269 O O . PRO B 1 104 ? 1.316 -14.516 -16.344 1 98.88 104 PRO B O 1
ATOM 2272 N N . SER B 1 105 ? 1.689 -13.625 -18.406 1 98.81 105 SER B N 1
ATOM 2273 C CA . SER B 1 105 ? 0.646 -12.609 -18.297 1 98.81 105 SER B CA 1
ATOM 2274 C C . SER B 1 105 ? -0.731 -13.25 -18.156 1 98.81 105 SER B C 1
ATOM 2276 O O . SER B 1 105 ? -1.64 -12.648 -17.578 1 98.81 105 SER B O 1
ATOM 2278 N N . GLU B 1 106 ? -0.814 -14.508 -18.609 1 98.88 106 GLU B N 1
ATOM 2279 C CA . GLU B 1 106 ? -2.078 -15.234 -18.594 1 98.88 106 GLU B CA 1
ATOM 2280 C C . GLU B 1 106 ? -2.514 -15.547 -17.156 1 98.88 106 GLU B C 1
ATOM 2282 O O . GLU B 1 106 ? -3.682 -15.852 -16.906 1 98.88 106 GLU B O 1
ATOM 2287 N N . LEU B 1 107 ? -1.597 -15.453 -16.188 1 98.88 107 LEU B N 1
ATOM 2288 C CA . LEU B 1 107 ? -2 -15.633 -14.789 1 98.88 107 LEU B CA 1
ATOM 2289 C C . LEU B 1 107 ? -2.986 -14.547 -14.375 1 98.88 107 LEU B C 1
ATOM 2291 O O . LEU B 1 107 ? -3.742 -14.727 -13.414 1 98.88 107 LEU B O 1
ATOM 2295 N N . GLY B 1 108 ? -3.004 -13.406 -15.094 1 98.88 108 GLY B N 1
ATOM 2296 C CA . GLY B 1 108 ? -3.963 -12.344 -14.852 1 98.88 108 GLY B CA 1
ATOM 2297 C C . GLY B 1 108 ? -5.398 -12.758 -15.102 1 98.88 108 GLY B C 1
ATOM 2298 O O . GLY B 1 108 ? -6.332 -12.07 -14.695 1 98.88 108 GLY B O 1
ATOM 2299 N N . ASN B 1 109 ? -5.594 -13.945 -15.766 1 98.81 109 ASN B N 1
ATOM 2300 C CA . ASN B 1 109 ? -6.926 -14.461 -16.062 1 98.81 109 ASN B CA 1
ATOM 2301 C C . ASN B 1 109 ? -7.555 -15.117 -14.828 1 98.81 109 ASN B C 1
ATOM 2303 O O . ASN B 1 109 ? -8.75 -15.406 -14.812 1 98.81 109 ASN B O 1
ATOM 2307 N N . LEU B 1 110 ? -6.781 -15.344 -13.797 1 98.88 110 LEU B N 1
ATOM 2308 C CA . LEU B 1 110 ? -7.246 -16.078 -12.625 1 98.88 110 LEU B CA 1
ATOM 2309 C C . LEU B 1 110 ? -7.949 -15.133 -11.648 1 98.88 110 LEU B C 1
ATOM 2311 O O . LEU B 1 110 ? -7.496 -14.961 -10.516 1 98.88 110 LEU B O 1
ATOM 2315 N N . THR B 1 111 ? -9.07 -14.648 -11.984 1 98.69 111 THR B N 1
ATOM 2316 C CA . THR B 1 111 ? -9.719 -13.539 -11.297 1 98.69 111 THR B CA 1
ATOM 2317 C C . THR B 1 111 ? -10.297 -13.992 -9.961 1 98.69 111 THR B C 1
ATOM 2319 O O . THR B 1 111 ? -10.672 -13.164 -9.125 1 98.69 111 THR B O 1
ATOM 2322 N N . LYS B 1 112 ? -10.328 -15.352 -9.688 1 98.75 112 LYS B N 1
ATOM 2323 C CA . LYS B 1 112 ? -10.82 -15.859 -8.414 1 98.75 112 LYS B CA 1
ATOM 2324 C C . LYS B 1 112 ? -9.672 -16.156 -7.457 1 98.75 112 LYS B C 1
ATOM 2326 O O . LYS B 1 112 ? -9.891 -16.609 -6.336 1 98.75 112 LYS B O 1
ATOM 2331 N N . LEU B 1 113 ? -8.477 -15.836 -7.875 1 98.88 113 LEU B N 1
ATOM 2332 C CA . LEU B 1 113 ? -7.293 -16.141 -7.078 1 98.88 113 LEU B CA 1
ATOM 2333 C C . LEU B 1 113 ? -7.305 -15.359 -5.77 1 98.88 113 LEU B C 1
ATOM 2335 O O . LEU B 1 113 ? -7.551 -14.148 -5.766 1 98.88 113 LEU B O 1
ATOM 2339 N N . VAL B 1 114 ? -7.055 -16.078 -4.676 1 98.88 114 VAL B N 1
ATOM 2340 C CA . VAL B 1 114 ? -6.996 -15.516 -3.334 1 98.88 114 VAL B CA 1
ATOM 2341 C C . VAL B 1 114 ? -5.539 -15.391 -2.887 1 98.88 114 VAL B C 1
ATOM 2343 O O . VAL B 1 114 ? -5.172 -14.438 -2.203 1 98.88 114 VAL B O 1
ATOM 2346 N N . SER B 1 115 ? -4.746 -16.375 -3.324 1 98.94 115 SER B N 1
ATOM 2347 C CA . SER B 1 115 ? -3.344 -16.391 -2.918 1 98.94 115 SER B CA 1
ATOM 2348 C C . SER B 1 115 ? -2.439 -16.812 -4.074 1 98.94 115 SER B C 1
ATOM 2350 O O . SER B 1 115 ? -2.68 -17.828 -4.727 1 98.94 115 SER B O 1
ATOM 2352 N N . LEU B 1 116 ? -1.523 -15.977 -4.348 1 98.94 116 LEU B N 1
ATOM 2353 C CA . LEU B 1 116 ? -0.462 -16.25 -5.309 1 98.94 116 LEU B CA 1
ATOM 2354 C C . LEU B 1 116 ? 0.893 -16.328 -4.617 1 98.94 116 LEU B C 1
ATOM 2356 O O . LEU B 1 116 ? 1.446 -15.32 -4.191 1 98.94 116 LEU B O 1
ATOM 2360 N N . GLY B 1 117 ? 1.444 -17.531 -4.461 1 98.94 117 GLY B N 1
ATOM 2361 C CA . GLY B 1 117 ? 2.719 -17.781 -3.803 1 98.94 117 GLY B CA 1
ATOM 2362 C C . GLY B 1 117 ? 3.812 -18.219 -4.758 1 98.94 117 GLY B C 1
ATOM 2363 O O . GLY B 1 117 ? 3.887 -19.391 -5.125 1 98.94 117 GLY B O 1
ATOM 2364 N N . LEU B 1 118 ? 4.586 -17.297 -5.195 1 98.94 118 LEU B N 1
ATOM 2365 C CA . LEU B 1 118 ? 5.676 -17.578 -6.129 1 98.94 118 LEU B CA 1
ATOM 2366 C C . LEU B 1 118 ? 7.023 -17.203 -5.52 1 98.94 118 LEU B C 1
ATOM 2368 O O . LEU B 1 118 ? 8.039 -17.188 -6.215 1 98.94 118 LEU B O 1
ATOM 2372 N N . GLU B 1 119 ? 7.059 -16.922 -4.195 1 98.88 119 GLU B N 1
ATOM 2373 C CA . GLU B 1 119 ? 8.258 -16.406 -3.541 1 98.88 119 GLU B CA 1
ATOM 2374 C C . GLU B 1 119 ? 9.344 -17.469 -3.455 1 98.88 119 GLU B C 1
ATOM 2376 O O . GLU B 1 119 ? 9.055 -18.672 -3.516 1 98.88 119 GLU B O 1
ATOM 2381 N N . ASN B 1 120 ? 10.602 -17.062 -3.26 1 98.81 120 ASN B N 1
ATOM 2382 C CA . ASN B 1 120 ? 11.75 -17.938 -3.094 1 98.81 120 ASN B CA 1
ATOM 2383 C C . ASN B 1 120 ? 11.906 -18.891 -4.277 1 98.81 120 ASN B C 1
ATOM 2385 O O . ASN B 1 120 ? 12.008 -20.109 -4.094 1 98.81 120 ASN B O 1
ATOM 2389 N N . ASN B 1 121 ? 11.93 -18.312 -5.504 1 98.88 121 ASN B N 1
ATOM 2390 C CA . ASN B 1 121 ? 12.234 -18.984 -6.758 1 98.88 121 ASN B CA 1
ATOM 2391 C C . ASN B 1 121 ? 13.32 -18.266 -7.543 1 98.88 121 ASN B C 1
ATOM 2393 O O . ASN B 1 121 ? 14.211 -17.641 -6.957 1 98.88 121 ASN B O 1
ATOM 2397 N N . LYS B 1 122 ? 13.344 -18.5 -8.867 1 98.81 122 LYS B N 1
ATOM 2398 C CA . LYS B 1 122 ? 14.328 -17.859 -9.734 1 98.81 122 LYS B CA 1
ATOM 2399 C C . LYS B 1 122 ? 13.648 -17.141 -10.898 1 98.81 122 LYS B C 1
ATOM 2401 O O . LYS B 1 122 ? 14.18 -17.094 -12.008 1 98.81 122 LYS B O 1
ATOM 2406 N N . LEU B 1 123 ? 12.43 -16.656 -10.578 1 98.88 123 LEU B N 1
ATOM 2407 C CA . LEU B 1 123 ? 11.664 -15.984 -11.617 1 98.88 123 LEU B CA 1
ATOM 2408 C C . LEU B 1 123 ? 12.344 -14.68 -12.031 1 98.88 123 LEU B C 1
ATOM 2410 O O . LEU B 1 123 ? 12.938 -13.992 -11.195 1 98.88 123 LEU B O 1
ATOM 2414 N N . SER B 1 124 ? 12.242 -14.383 -13.305 1 98.69 124 SER B N 1
ATOM 2415 C CA . SER B 1 124 ? 12.836 -13.172 -13.867 1 98.69 124 SER B CA 1
ATOM 2416 C C . SER B 1 124 ? 11.852 -12.445 -14.781 1 98.69 124 SER B C 1
ATOM 2418 O O . SER B 1 124 ? 10.695 -12.852 -14.906 1 98.69 124 SER B O 1
ATOM 2420 N N . GLY B 1 125 ? 12.297 -11.352 -15.328 1 98.38 125 GLY B N 1
ATOM 2421 C CA . GLY B 1 125 ? 11.422 -10.562 -16.188 1 98.38 125 GLY B CA 1
ATOM 2422 C C . GLY B 1 125 ? 10.562 -9.578 -15.406 1 98.38 125 GLY B C 1
ATOM 2423 O O . GLY B 1 125 ? 10.867 -9.242 -14.266 1 98.38 125 GLY B O 1
ATOM 2424 N N . LEU B 1 126 ? 9.531 -9.031 -16.078 1 98.44 126 LEU B N 1
ATOM 2425 C CA . LEU B 1 126 ? 8.672 -7.992 -15.508 1 98.44 126 LEU B CA 1
ATOM 2426 C C . LEU B 1 126 ? 7.512 -8.609 -14.734 1 98.44 126 LEU B C 1
ATOM 2428 O O . LEU B 1 126 ? 7.098 -9.734 -15.016 1 98.44 126 LEU B O 1
ATOM 2432 N N . ILE B 1 127 ? 7.035 -7.914 -13.727 1 98.75 127 ILE B N 1
ATOM 2433 C CA . ILE B 1 127 ? 5.723 -8.227 -13.164 1 98.75 127 ILE B CA 1
ATOM 2434 C C . ILE B 1 127 ? 4.633 -7.875 -14.18 1 98.75 127 ILE B C 1
ATOM 2436 O O . ILE B 1 127 ? 4.496 -6.719 -14.578 1 98.75 127 ILE B O 1
ATOM 2440 N N . PRO B 1 128 ? 3.902 -8.891 -14.594 1 98.81 128 PRO B N 1
ATOM 2441 C CA . PRO B 1 128 ? 2.893 -8.578 -15.609 1 98.81 128 PRO B CA 1
ATOM 2442 C C . PRO B 1 128 ? 1.812 -7.629 -15.102 1 98.81 128 PRO B C 1
ATOM 2444 O O . PRO B 1 128 ? 1.272 -7.832 -14.008 1 98.81 128 PRO B O 1
ATOM 2447 N N . SER B 1 129 ? 1.438 -6.609 -15.938 1 98.75 129 SER B N 1
ATOM 2448 C CA . SER B 1 129 ? 0.387 -5.668 -15.562 1 98.75 129 SER B CA 1
ATOM 2449 C C . SER B 1 129 ? -0.958 -6.371 -15.414 1 98.75 129 SER B C 1
ATOM 2451 O O . SER B 1 129 ? -1.826 -5.91 -14.672 1 98.75 129 SER B O 1
ATOM 2453 N N . SER B 1 130 ? -1.045 -7.543 -16.094 1 98.88 130 SER B N 1
ATOM 2454 C CA . SER B 1 130 ? -2.297 -8.289 -16.062 1 98.88 130 SER B CA 1
ATOM 2455 C C . SER B 1 130 ? -2.6 -8.805 -14.648 1 98.88 130 SER B C 1
ATOM 2457 O O . SER B 1 130 ? -3.744 -9.141 -14.344 1 98.88 130 SER B O 1
ATOM 2459 N N . LEU B 1 131 ? -1.551 -8.898 -13.758 1 98.88 131 LEU B N 1
ATOM 2460 C CA . LEU B 1 131 ? -1.806 -9.312 -12.383 1 98.88 131 LEU B CA 1
ATOM 2461 C C . LEU B 1 131 ? -2.709 -8.312 -11.672 1 98.88 131 LEU B C 1
ATOM 2463 O O . LEU B 1 131 ? -3.324 -8.641 -10.656 1 98.88 131 LEU B O 1
ATOM 2467 N N . GLY B 1 132 ? -2.834 -7.117 -12.234 1 98.69 132 GLY B N 1
ATOM 2468 C CA . GLY B 1 132 ? -3.752 -6.117 -11.711 1 98.69 132 GLY B CA 1
ATOM 2469 C C . GLY B 1 132 ? -5.211 -6.52 -11.836 1 98.69 132 GLY B C 1
ATOM 2470 O O . GLY B 1 132 ? -6.082 -5.914 -11.211 1 98.69 132 GLY B O 1
ATOM 2471 N N . ASN B 1 133 ? -5.496 -7.566 -12.641 1 98.75 133 ASN B N 1
ATOM 2472 C CA . ASN B 1 133 ? -6.855 -8.062 -12.812 1 98.75 133 ASN B CA 1
ATOM 2473 C C . ASN B 1 133 ? -7.309 -8.898 -11.617 1 98.75 133 ASN B C 1
ATOM 2475 O O . ASN B 1 133 ? -8.492 -9.211 -11.484 1 98.75 133 ASN B O 1
ATOM 2479 N N . LEU B 1 134 ? -6.422 -9.211 -10.711 1 98.81 134 LEU B N 1
ATOM 2480 C CA . LEU B 1 134 ? -6.711 -10.172 -9.648 1 98.81 134 LEU B CA 1
ATOM 2481 C C . LEU B 1 134 ? -7.305 -9.469 -8.43 1 98.81 134 LEU B C 1
ATOM 2483 O O . LEU B 1 134 ? -6.711 -9.477 -7.352 1 98.81 134 LEU B O 1
ATOM 2487 N N . LYS B 1 135 ? -8.508 -9.039 -8.547 1 97.12 135 LYS B N 1
ATOM 2488 C CA . LYS B 1 135 ? -9.164 -8.172 -7.566 1 97.12 135 LYS B CA 1
ATOM 2489 C C . LYS B 1 135 ? -9.508 -8.945 -6.297 1 97.12 135 LYS B C 1
ATOM 2491 O O . LYS B 1 135 ? -9.742 -8.352 -5.246 1 97.12 135 LYS B O 1
ATOM 2496 N N . SER B 1 136 ? -9.555 -10.297 -6.348 1 97.88 136 SER B N 1
ATOM 2497 C CA . SER B 1 136 ? -9.906 -11.125 -5.195 1 97.88 136 SER B CA 1
ATOM 2498 C C . SER B 1 136 ? -8.672 -11.477 -4.375 1 97.88 136 SER B C 1
ATOM 2500 O O . SER B 1 136 ? -8.781 -12.07 -3.297 1 97.88 136 SER B O 1
ATOM 2502 N N . LEU B 1 137 ? -7.523 -11.07 -4.852 1 98.69 137 LEU B N 1
ATOM 2503 C CA . LEU B 1 137 ? -6.258 -11.484 -4.25 1 98.69 137 LEU B CA 1
ATOM 2504 C C . LEU B 1 137 ? -6.125 -10.938 -2.836 1 98.69 137 LEU B C 1
ATOM 2506 O O . LEU B 1 137 ? -6.426 -9.766 -2.588 1 98.69 137 LEU B O 1
ATOM 2510 N N . ARG B 1 138 ? -5.711 -11.773 -1.895 1 98.81 138 ARG B N 1
ATOM 2511 C CA . ARG B 1 138 ? -5.418 -11.375 -0.521 1 98.81 138 ARG B CA 1
ATOM 2512 C C . ARG B 1 138 ? -3.916 -11.398 -0.251 1 98.81 138 ARG B C 1
ATOM 2514 O O . ARG B 1 138 ? -3.4 -10.562 0.492 1 98.81 138 ARG B O 1
ATOM 2521 N N . TRP B 1 139 ? -3.262 -12.406 -0.893 1 98.88 139 TRP B N 1
ATOM 2522 C CA . TRP B 1 139 ? -1.831 -12.57 -0.662 1 98.88 139 TRP B CA 1
ATOM 2523 C C . TRP B 1 139 ? -1.072 -12.656 -1.981 1 98.88 139 TRP B C 1
ATOM 2525 O O . TRP B 1 139 ? -1.27 -13.594 -2.756 1 98.88 139 TRP B O 1
ATOM 2535 N N . MET B 1 140 ? -0.28 -11.703 -2.258 1 98.94 140 MET B N 1
ATOM 2536 C CA . MET B 1 140 ? 0.65 -11.727 -3.383 1 98.94 140 MET B CA 1
ATOM 2537 C C . MET B 1 140 ? 2.092 -11.812 -2.895 1 98.94 140 MET B C 1
ATOM 2539 O O . MET B 1 140 ? 2.623 -10.852 -2.336 1 98.94 140 MET B O 1
ATOM 2543 N N . ARG B 1 141 ? 2.695 -12.945 -3.029 1 98.94 141 ARG B N 1
ATOM 2544 C CA . ARG B 1 141 ? 4.078 -13.133 -2.602 1 98.94 141 ARG B CA 1
ATOM 2545 C C . ARG B 1 141 ? 4.984 -13.422 -3.793 1 98.94 141 ARG B C 1
ATOM 2547 O O . ARG B 1 141 ? 4.957 -14.516 -4.352 1 98.94 141 ARG B O 1
ATOM 2554 N N . LEU B 1 142 ? 5.707 -12.43 -4.227 1 98.88 142 LEU B N 1
ATOM 2555 C CA . LEU B 1 142 ? 6.621 -12.516 -5.359 1 98.88 142 LEU B CA 1
ATOM 2556 C C . LEU B 1 142 ? 8.062 -12.297 -4.914 1 98.88 142 LEU B C 1
ATOM 2558 O O . LEU B 1 142 ? 8.969 -12.195 -5.746 1 98.88 142 LEU B O 1
ATOM 2562 N N . ASP B 1 143 ? 8.328 -12.227 -3.619 1 98 143 ASP B N 1
ATOM 2563 C CA . ASP B 1 143 ? 9.625 -11.844 -3.074 1 98 143 ASP B CA 1
ATOM 2564 C C . ASP B 1 143 ? 10.664 -12.938 -3.318 1 98 143 ASP B C 1
ATOM 2566 O O . ASP B 1 143 ? 10.312 -14.094 -3.564 1 98 143 ASP B O 1
ATOM 2570 N N . SER B 1 144 ? 11.93 -12.594 -3.195 1 97.62 144 SER B N 1
ATOM 2571 C CA . SER B 1 144 ? 13.07 -13.508 -3.287 1 97.62 144 SER B CA 1
ATOM 2572 C C . SER B 1 144 ? 13.102 -14.219 -4.637 1 97.62 144 SER B C 1
ATOM 2574 O O . SER B 1 144 ? 13.172 -15.445 -4.695 1 97.62 144 SER B O 1
ATOM 2576 N N . ASN B 1 145 ? 13.016 -13.414 -5.758 1 98.25 145 ASN B N 1
ATOM 2577 C CA . ASN B 1 145 ? 13.203 -13.781 -7.156 1 98.25 145 ASN B CA 1
ATOM 2578 C C . ASN B 1 145 ? 14.203 -12.859 -7.852 1 98.25 145 ASN B C 1
ATOM 2580 O O . ASN B 1 145 ? 15.094 -12.305 -7.207 1 98.25 145 ASN B O 1
ATOM 2584 N N . LYS B 1 146 ? 14.18 -12.859 -9.172 1 97.75 146 LYS B N 1
ATOM 2585 C CA . LYS B 1 146 ? 15.023 -11.977 -9.969 1 97.75 146 LYS B CA 1
ATOM 2586 C C . LYS B 1 146 ? 14.188 -11.086 -10.875 1 97.75 146 LYS B C 1
ATOM 2588 O O . LYS B 1 146 ? 14.57 -10.82 -12.023 1 97.75 146 LYS B O 1
ATOM 2593 N N . LEU B 1 147 ? 13.039 -10.727 -10.336 1 98.12 147 LEU B N 1
ATOM 2594 C CA . LEU B 1 147 ? 12.141 -9.891 -11.125 1 98.12 147 LEU B CA 1
ATOM 2595 C C . LEU B 1 147 ? 12.727 -8.5 -11.312 1 98.12 147 LEU B C 1
ATOM 2597 O O . LEU B 1 147 ? 13.391 -7.973 -10.414 1 98.12 147 LEU B O 1
ATOM 2601 N N . SER B 1 148 ? 12.445 -7.934 -12.492 1 97.19 148 SER B N 1
ATOM 2602 C CA . SER B 1 148 ? 12.969 -6.617 -12.852 1 97.19 148 SER B CA 1
ATOM 2603 C C . SER B 1 148 ? 11.844 -5.645 -13.18 1 97.19 148 SER B C 1
ATOM 2605 O O . SER B 1 148 ? 10.664 -5.961 -12.984 1 97.19 148 SER B O 1
ATOM 2607 N N . GLY B 1 149 ? 12.258 -4.418 -13.594 1 96.06 149 GLY B N 1
ATOM 2608 C CA . GLY B 1 149 ? 11.258 -3.404 -13.891 1 96.06 149 GLY B CA 1
ATOM 2609 C C . GLY B 1 149 ? 10.664 -2.768 -12.648 1 96.06 149 GLY B C 1
ATOM 2610 O O . GLY B 1 149 ? 11.352 -2.594 -11.641 1 96.06 149 GLY B O 1
ATOM 2611 N N . GLU B 1 150 ? 9.398 -2.242 -12.828 1 94.56 150 GLU B N 1
ATOM 2612 C CA . GLU B 1 150 ? 8.672 -1.583 -11.742 1 94.56 150 GLU B CA 1
ATOM 2613 C C . GLU B 1 150 ? 7.371 -2.314 -11.422 1 94.56 150 GLU B C 1
ATOM 2615 O O . GLU B 1 150 ? 6.922 -3.156 -12.195 1 94.56 150 GLU B O 1
ATOM 2620 N N . ILE B 1 151 ? 6.875 -2.025 -10.25 1 96.56 151 ILE B N 1
ATOM 2621 C CA . ILE B 1 151 ? 5.523 -2.49 -9.961 1 96.56 151 ILE B CA 1
ATOM 2622 C C . ILE B 1 151 ? 4.531 -1.789 -10.883 1 96.56 151 ILE B C 1
ATOM 2624 O O . ILE B 1 151 ? 4.414 -0.562 -10.867 1 96.56 151 ILE B O 1
ATOM 2628 N N . PRO B 1 152 ? 3.842 -2.576 -11.68 1 97.69 152 PRO B N 1
ATOM 2629 C CA . PRO B 1 152 ? 2.844 -1.919 -12.531 1 97.69 152 PRO B CA 1
ATOM 2630 C C . PRO B 1 152 ? 1.762 -1.206 -11.719 1 97.69 152 PRO B C 1
ATOM 2632 O O . PRO B 1 152 ? 1.331 -1.709 -10.68 1 97.69 152 PRO B O 1
ATOM 2635 N N . ILE B 1 153 ? 1.306 -0.082 -12.289 1 96.88 153 ILE B N 1
ATOM 2636 C CA . ILE B 1 153 ? 0.284 0.712 -11.617 1 96.88 153 ILE B CA 1
ATOM 2637 C C . ILE B 1 153 ? -0.98 -0.124 -11.43 1 96.88 153 ILE B C 1
ATOM 2639 O O . ILE B 1 153 ? -1.654 -0.022 -10.398 1 96.88 153 ILE B O 1
ATOM 2643 N N . SER B 1 154 ? -1.291 -0.92 -12.438 1 98.06 154 SER B N 1
ATOM 2644 C CA . SER B 1 154 ? -2.475 -1.768 -12.344 1 98.06 154 SER B CA 1
ATOM 2645 C C . SER B 1 154 ? -2.377 -2.723 -11.156 1 98.06 154 SER B C 1
ATOM 2647 O O . SER B 1 154 ? -3.385 -3.031 -10.516 1 98.06 154 SER B O 1
ATOM 2649 N N . VAL B 1 155 ? -1.176 -3.24 -10.844 1 98.56 155 VAL B N 1
ATOM 2650 C CA . VAL B 1 155 ? -0.947 -4.145 -9.719 1 98.56 155 VAL B CA 1
ATOM 2651 C C . VAL B 1 155 ? -1.025 -3.367 -8.406 1 98.56 155 VAL B C 1
ATOM 2653 O O . VAL B 1 155 ? -1.65 -3.822 -7.445 1 98.56 155 VAL B O 1
ATOM 2656 N N . LEU B 1 156 ? -0.465 -2.182 -8.422 1 97.5 156 LEU B N 1
ATOM 2657 C CA . LEU B 1 156 ? -0.519 -1.326 -7.242 1 97.5 156 LEU B CA 1
ATOM 2658 C C . LEU B 1 156 ? -1.961 -0.987 -6.883 1 97.5 156 LEU B C 1
ATOM 2660 O O . LEU B 1 156 ? -2.318 -0.944 -5.703 1 97.5 156 LEU B O 1
ATOM 2664 N N . LYS B 1 157 ? -2.807 -0.853 -7.801 1 96.5 157 LYS B N 1
ATOM 2665 C CA . LYS B 1 157 ? -4.199 -0.452 -7.617 1 96.5 157 LYS B CA 1
ATOM 2666 C C . LYS B 1 157 ? -5.008 -1.563 -6.957 1 96.5 157 LYS B C 1
ATOM 2668 O O . LYS B 1 157 ? -6.125 -1.333 -6.492 1 96.5 157 LYS B O 1
ATOM 2673 N N . LEU B 1 158 ? -4.438 -2.771 -6.844 1 96.94 158 LEU B N 1
ATOM 2674 C CA . LEU B 1 158 ? -5.145 -3.854 -6.164 1 96.94 158 LEU B CA 1
ATOM 2675 C C . LEU B 1 158 ? -5.457 -3.473 -4.723 1 96.94 158 LEU B C 1
ATOM 2677 O O . LEU B 1 158 ? -6.445 -3.939 -4.152 1 96.94 158 LEU B O 1
ATOM 2681 N N . VAL B 1 159 ? -4.664 -2.592 -4.219 1 95 159 VAL B N 1
ATOM 2682 C CA . VAL B 1 159 ? -4.863 -2.156 -2.842 1 95 159 VAL B CA 1
ATOM 2683 C C . VAL B 1 159 ? -6.215 -1.464 -2.707 1 95 159 VAL B C 1
ATOM 2685 O O . VAL B 1 159 ? -6.859 -1.545 -1.659 1 95 159 VAL B O 1
ATOM 2688 N N . LEU B 1 160 ? -6.668 -0.867 -3.729 1 92.25 160 LEU B N 1
ATOM 2689 C CA . LEU B 1 160 ? -7.855 -0.023 -3.684 1 92.25 160 LEU B CA 1
ATOM 2690 C C . LEU B 1 160 ? -9.117 -0.87 -3.582 1 92.25 160 LEU B C 1
ATOM 2692 O O . LEU B 1 160 ? -10.188 -0.359 -3.24 1 92.25 160 LEU B O 1
ATOM 2696 N N . TRP B 1 161 ? -8.969 -2.184 -3.811 1 91.44 161 TRP B N 1
ATOM 2697 C CA . TRP B 1 161 ? -10.141 -3.053 -3.773 1 91.44 161 TRP B CA 1
ATOM 2698 C C . TRP B 1 161 ? -10.414 -3.537 -2.354 1 91.44 161 TRP B C 1
ATOM 2700 O O . TRP B 1 161 ? -11.5 -4.051 -2.064 1 91.44 161 TRP B O 1
ATOM 2710 N N . GLY B 1 162 ? -9.438 -3.4 -1.5 1 91.69 162 GLY B N 1
ATOM 2711 C CA . GLY B 1 162 ? -9.672 -3.654 -0.087 1 91.69 162 GLY B CA 1
ATOM 2712 C C . GLY B 1 162 ? -9.477 -5.109 0.299 1 91.69 162 GLY B C 1
ATOM 2713 O O . GLY B 1 162 ? -9.516 -5.453 1.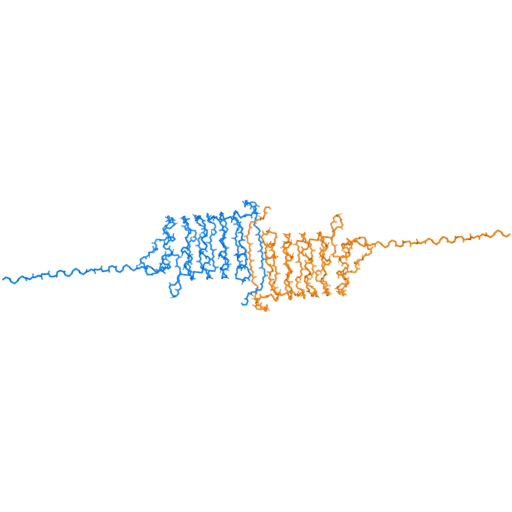481 1 91.69 162 GLY B O 1
ATOM 2714 N N . ASN B 1 163 ? -9.234 -6.039 -0.706 1 94.94 163 ASN B N 1
ATOM 2715 C CA . ASN B 1 163 ? -9.078 -7.457 -0.413 1 94.94 163 ASN B CA 1
ATOM 2716 C C . ASN B 1 163 ? -7.625 -7.805 -0.087 1 94.94 163 ASN B C 1
ATOM 2718 O O . ASN B 1 163 ? -7.363 -8.68 0.738 1 94.94 163 ASN B O 1
ATOM 2722 N N . LEU B 1 164 ? -6.699 -7.062 -0.746 1 98 164 LEU B N 1
ATOM 2723 C CA . LEU B 1 164 ? -5.281 -7.379 -0.641 1 98 164 LEU B CA 1
ATOM 2724 C C . LEU B 1 164 ? -4.766 -7.109 0.769 1 98 164 LEU B C 1
ATOM 2726 O O . LEU B 1 164 ? -4.887 -5.988 1.274 1 98 164 LEU B O 1
ATOM 2730 N N . GLN B 1 165 ? -4.227 -8.141 1.403 1 98.44 165 GLN B N 1
ATOM 2731 C CA . GLN B 1 165 ? -3.686 -8.008 2.754 1 98.44 165 GLN B CA 1
ATOM 2732 C C . GLN B 1 165 ? -2.164 -7.898 2.73 1 98.44 165 GLN B C 1
ATOM 2734 O O . GLN B 1 165 ? -1.572 -7.203 3.557 1 98.44 165 GLN B O 1
ATOM 2739 N N . LEU B 1 166 ? -1.57 -8.562 1.754 1 98.81 166 LEU B N 1
ATOM 2740 C CA . LEU B 1 166 ? -0.117 -8.539 1.636 1 98.81 166 LEU B CA 1
ATOM 2741 C C . LEU B 1 166 ? 0.31 -8.492 0.172 1 98.81 166 LEU B C 1
ATOM 2743 O O . LEU B 1 166 ? -0.187 -9.273 -0.646 1 98.81 166 LEU B O 1
ATOM 2747 N N . MET B 1 167 ? 1.078 -7.582 -0.172 1 98.75 167 MET B N 1
ATOM 2748 C CA . MET B 1 167 ? 1.871 -7.566 -1.397 1 98.75 167 MET B CA 1
ATOM 2749 C C . MET B 1 167 ? 3.361 -7.523 -1.081 1 98.75 167 MET B C 1
ATOM 2751 O O . MET B 1 167 ? 3.863 -6.527 -0.557 1 98.75 167 MET B O 1
ATOM 2755 N N . ASN B 1 168 ? 4.059 -8.586 -1.283 1 98.62 168 ASN B N 1
ATOM 2756 C CA . ASN B 1 168 ? 5.492 -8.633 -1.03 1 98.62 168 ASN B CA 1
ATOM 2757 C C . ASN B 1 168 ? 6.285 -8.82 -2.32 1 98.62 168 ASN B C 1
ATOM 2759 O O . ASN B 1 168 ? 6.195 -9.875 -2.959 1 98.62 168 ASN B O 1
ATOM 2763 N N . VAL B 1 169 ? 6.992 -7.82 -2.734 1 97.75 169 VAL B N 1
ATOM 2764 C CA . VAL B 1 169 ? 7.793 -7.859 -3.951 1 97.75 169 VAL B CA 1
ATOM 2765 C C . VAL B 1 169 ? 9.266 -7.633 -3.605 1 97.75 169 VAL B C 1
ATOM 2767 O O . VAL B 1 169 ? 10.062 -7.277 -4.477 1 97.75 169 VAL B O 1
ATOM 2770 N N . SER B 1 170 ? 9.656 -7.832 -2.359 1 95.94 170 SER B N 1
ATOM 2771 C CA . SER B 1 170 ? 11 -7.527 -1.879 1 95.94 170 SER B CA 1
ATOM 2772 C C . SER B 1 170 ? 12.016 -8.555 -2.377 1 95.94 170 SER B C 1
ATOM 2774 O O . SER B 1 170 ? 11.641 -9.602 -2.904 1 95.94 170 SER B O 1
ATOM 2776 N N . ASP B 1 171 ? 13.281 -8.219 -2.25 1 95.31 171 ASP B N 1
ATOM 2777 C CA . ASP B 1 171 ? 14.391 -9.102 -2.604 1 95.31 171 ASP B CA 1
ATOM 2778 C C . ASP B 1 171 ? 14.297 -9.539 -4.062 1 95.31 171 ASP B C 1
ATOM 2780 O O . ASP B 1 171 ? 14.32 -10.734 -4.359 1 95.31 171 ASP B O 1
ATOM 2784 N N . ASN B 1 172 ? 14.047 -8.523 -4.977 1 96.06 172 ASN B N 1
ATOM 2785 C CA . ASN B 1 172 ? 14.086 -8.617 -6.434 1 96.06 172 ASN B CA 1
ATOM 2786 C C . ASN B 1 172 ? 15.062 -7.609 -7.035 1 96.06 172 ASN B C 1
ATOM 2788 O O . ASN B 1 172 ? 15.945 -7.102 -6.34 1 96.06 172 ASN B O 1
ATOM 2792 N N . LYS B 1 173 ? 15.047 -7.492 -8.336 1 94.25 173 LYS B N 1
ATOM 2793 C CA . LYS B 1 173 ? 15.906 -6.539 -9.031 1 94.25 173 LYS B CA 1
ATOM 2794 C C . LYS B 1 173 ? 15.094 -5.395 -9.625 1 94.25 173 LYS B C 1
ATOM 2796 O O . LYS B 1 173 ? 15.336 -4.98 -10.758 1 94.25 173 LYS B O 1
ATOM 2801 N N . LEU B 1 174 ? 14.117 -4.98 -8.852 1 93.62 174 LEU B N 1
ATOM 2802 C CA . LEU B 1 174 ? 13.242 -3.932 -9.352 1 93.62 174 LEU B CA 1
ATOM 2803 C C . LEU B 1 174 ? 14.008 -2.621 -9.523 1 93.62 174 LEU B C 1
ATOM 2805 O O . LEU B 1 174 ? 14.922 -2.332 -8.75 1 93.62 174 LEU B O 1
ATOM 2809 N N . ALA B 1 175 ? 13.617 -1.841 -10.43 1 87.38 175 ALA B N 1
ATOM 2810 C CA . ALA B 1 175 ? 14.32 -0.612 -10.789 1 87.38 175 ALA B CA 1
ATOM 2811 C C . ALA B 1 175 ? 14.312 0.384 -9.633 1 87.38 175 ALA B C 1
ATOM 2813 O O . ALA B 1 175 ? 13.289 0.557 -8.969 1 87.38 175 ALA B O 1
ATOM 2814 N N . GLY B 1 176 ? 15.5 1.015 -9.469 1 84.19 176 GLY B N 1
ATOM 2815 C CA . GLY B 1 176 ? 15.633 2.104 -8.516 1 84.19 176 GLY B CA 1
ATOM 2816 C C . GLY B 1 176 ? 15.727 1.629 -7.074 1 84.19 176 GLY B C 1
ATOM 2817 O O . GLY B 1 176 ? 15.664 2.436 -6.145 1 84.19 176 GLY B O 1
ATOM 2818 N N . THR B 1 177 ? 15.758 0.318 -6.855 1 84.94 177 THR B N 1
ATOM 2819 C CA . THR B 1 177 ? 15.82 -0.209 -5.496 1 84.94 177 THR B CA 1
ATOM 2820 C C . THR B 1 177 ? 17.25 -0.621 -5.137 1 84.94 177 THR B C 1
ATOM 2822 O O . THR B 1 177 ? 18.078 -0.805 -6.023 1 84.94 177 THR B O 1
ATOM 2825 N N . VAL B 1 178 ? 17.469 -0.606 -3.854 1 80.31 178 VAL B N 1
ATOM 2826 C CA . VAL B 1 178 ? 18.766 -1.047 -3.344 1 80.31 178 VAL B CA 1
ATOM 2827 C C . VAL B 1 178 ? 18.797 -2.572 -3.287 1 80.31 178 VAL B C 1
ATOM 2829 O O . VAL B 1 178 ? 17.812 -3.213 -2.928 1 80.31 178 VAL B O 1
ATOM 2832 N N . ARG B 1 179 ? 19.984 -2.986 -3.74 1 76.06 179 ARG B N 1
ATOM 2833 C CA . ARG B 1 179 ? 20.141 -4.434 -3.656 1 76.06 179 ARG B CA 1
ATOM 2834 C C . ARG B 1 179 ? 20.062 -4.914 -2.211 1 76.06 179 ARG B C 1
ATOM 2836 O O . ARG B 1 179 ? 20.609 -4.273 -1.311 1 76.06 179 ARG B O 1
ATOM 2843 N N . HIS B 1 180 ? 19.266 -5.938 -2.096 1 73.19 180 HIS B N 1
ATOM 2844 C CA . HIS B 1 180 ? 19.125 -6.504 -0.761 1 73.19 180 HIS B CA 1
ATOM 2845 C C . HIS B 1 180 ? 20.453 -7.039 -0.238 1 73.19 180 HIS B C 1
ATOM 2847 O O . HIS B 1 180 ? 21.188 -7.707 -0.967 1 73.19 180 HIS B O 1
ATOM 2853 N N . THR B 1 181 ? 20.797 -6.488 0.848 1 70.94 181 THR B N 1
ATOM 2854 C CA . THR B 1 181 ? 21.922 -7.078 1.579 1 70.94 181 THR B CA 1
ATOM 2855 C C . THR B 1 181 ? 21.469 -7.566 2.953 1 70.94 181 THR B C 1
ATOM 2857 O O . THR B 1 181 ? 20.344 -7.266 3.389 1 70.94 181 THR B O 1
ATOM 2860 N N . ASN B 1 182 ? 22.219 -8.523 3.49 1 64.06 182 ASN B N 1
ATOM 2861 C CA . ASN B 1 182 ? 21.906 -9.016 4.828 1 64.06 182 ASN B CA 1
ATOM 2862 C C . ASN B 1 182 ? 21.656 -7.867 5.805 1 64.06 182 ASN B C 1
ATOM 2864 O O . ASN B 1 182 ? 21 -8.047 6.824 1 64.06 182 ASN B O 1
ATOM 2868 N N . LYS B 1 183 ? 22.094 -6.734 5.406 1 61.75 183 LYS B N 1
ATOM 2869 C CA . LYS B 1 183 ? 22.078 -5.609 6.336 1 61.75 183 LYS B CA 1
ATOM 2870 C C . LYS B 1 183 ? 20.922 -4.652 6.016 1 61.75 183 LYS B C 1
ATOM 2872 O O . LYS B 1 183 ? 20.609 -3.777 6.816 1 61.75 183 LYS B O 1
ATOM 2877 N N . THR B 1 184 ? 20.375 -5.039 4.836 1 68.38 184 THR B N 1
ATOM 2878 C CA . THR B 1 184 ? 19.375 -4.055 4.43 1 68.38 184 THR B CA 1
ATOM 2879 C C . THR B 1 184 ? 17.969 -4.555 4.742 1 68.38 184 THR B C 1
ATOM 2881 O O . THR B 1 184 ? 17.641 -5.707 4.461 1 68.38 184 THR B O 1
ATOM 2884 N N . GLY B 1 185 ? 17.25 -3.977 5.527 1 83.75 185 GLY B N 1
ATOM 2885 C CA . GLY B 1 185 ? 15.859 -4.297 5.75 1 83.75 185 GLY B CA 1
ATOM 2886 C C . GLY B 1 185 ? 14.969 -3.971 4.562 1 83.75 185 GLY B C 1
ATOM 2887 O O . GLY B 1 185 ? 15.461 -3.816 3.441 1 83.75 185 GLY B O 1
ATOM 2888 N N . PHE B 1 186 ? 13.664 -4.195 4.645 1 92.38 186 PHE B N 1
ATOM 2889 C CA . PHE B 1 186 ? 12.695 -3.904 3.592 1 92.38 186 PHE B CA 1
ATOM 2890 C C . PHE B 1 186 ? 11.836 -2.703 3.965 1 92.38 186 PHE B C 1
ATOM 2892 O O . PHE B 1 186 ? 11.688 -2.379 5.145 1 92.38 186 PHE B O 1
ATOM 2899 N N . ALA B 1 187 ? 11.492 -1.952 2.908 1 93.69 187 ALA B N 1
ATOM 2900 C CA . ALA B 1 187 ? 10.492 -0.906 3.092 1 93.69 187 ALA B CA 1
ATOM 2901 C C . ALA B 1 187 ? 9.094 -1.505 3.244 1 93.69 187 ALA B C 1
ATOM 2903 O O . ALA B 1 187 ? 8.648 -2.275 2.393 1 93.69 187 ALA B O 1
ATOM 2904 N N . ILE B 1 188 ? 8.477 -1.227 4.359 1 96.88 188 ILE B N 1
ATOM 2905 C CA . ILE B 1 188 ? 7.16 -1.773 4.664 1 96.88 188 ILE B CA 1
ATOM 2906 C C . ILE B 1 188 ? 6.148 -0.637 4.805 1 96.88 188 ILE B C 1
ATOM 2908 O O . ILE B 1 188 ? 6.359 0.296 5.582 1 96.88 188 ILE B O 1
ATOM 2912 N N . THR B 1 189 ? 5.137 -0.63 3.988 1 98.19 189 THR B N 1
ATOM 2913 C CA . THR B 1 189 ? 4.043 0.334 4.051 1 98.19 189 THR B CA 1
ATOM 2914 C C . THR B 1 189 ? 2.74 -0.353 4.445 1 98.19 189 THR B C 1
ATOM 2916 O O . THR B 1 189 ? 2.383 -1.391 3.883 1 98.19 189 THR B O 1
ATOM 2919 N N . THR B 1 190 ? 2.062 0.151 5.434 1 98.62 190 THR B N 1
ATOM 2920 C CA . THR B 1 190 ? 0.71 -0.272 5.777 1 98.62 190 THR B CA 1
ATOM 2921 C C . THR B 1 190 ? -0.318 0.736 5.273 1 98.62 190 THR B C 1
ATOM 2923 O O . THR B 1 190 ? -0.2 1.935 5.535 1 98.62 190 THR B O 1
ATOM 2926 N N . ILE B 1 191 ? -1.247 0.31 4.496 1 98.25 191 ILE B N 1
ATOM 2927 C CA . ILE B 1 191 ? -2.348 1.138 4.02 1 98.25 191 ILE B CA 1
ATOM 2928 C C . ILE B 1 191 ? -3.645 0.723 4.711 1 98.25 191 ILE B C 1
ATOM 2930 O O . ILE B 1 191 ? -4.008 -0.455 4.703 1 98.25 191 ILE B O 1
ATOM 2934 N N . VAL B 1 192 ? -4.324 1.639 5.355 1 97.38 192 VAL B N 1
ATOM 2935 C CA . VAL B 1 192 ? -5.59 1.4 6.047 1 97.38 192 VAL B CA 1
ATOM 2936 C C . VAL B 1 192 ? -6.711 2.162 5.344 1 97.38 192 VAL B C 1
ATOM 2938 O O . VAL B 1 192 ? -6.602 3.371 5.117 1 97.38 192 VAL B O 1
ATOM 2941 N N . GLN B 1 193 ? -7.73 1.481 4.918 1 94.94 193 GLN B N 1
ATOM 2942 C CA . GLN B 1 193 ? -8.867 2.084 4.223 1 94.94 193 GLN B CA 1
ATOM 2943 C C . GLN B 1 193 ? -10.164 1.37 4.578 1 94.94 193 GLN B C 1
ATOM 2945 O O . GLN B 1 193 ? -10.156 0.358 5.281 1 94.94 193 GLN B O 1
ATOM 2950 N N . ASP B 1 194 ? -11.234 1.954 4.156 1 91.56 194 ASP B N 1
ATOM 2951 C CA . ASP B 1 194 ? -12.523 1.289 4.34 1 91.56 194 ASP B CA 1
ATOM 2952 C C . ASP B 1 194 ? -12.711 0.162 3.326 1 91.56 194 ASP B C 1
ATOM 2954 O O . ASP B 1 194 ? -12.141 0.207 2.23 1 91.56 194 ASP B O 1
ATOM 2958 N N . PHE B 1 195 ? -13.453 -0.78 3.688 1 87 195 PHE B N 1
ATOM 2959 C CA . PHE B 1 195 ? -13.766 -1.851 2.746 1 87 195 PHE B CA 1
ATOM 2960 C C . PHE B 1 195 ? -14.578 -1.319 1.57 1 87 195 PHE B C 1
ATOM 2962 O O . PHE B 1 195 ? -15.336 -0.363 1.718 1 87 195 PHE B O 1
ATOM 2969 N N . LYS B 1 196 ? -14.383 -1.932 0.477 1 83.12 196 LYS B N 1
ATOM 2970 C CA . LYS B 1 196 ? -15.227 -1.587 -0.667 1 83.12 196 LYS B CA 1
ATOM 2971 C C . LYS B 1 196 ? -16.625 -2.152 -0.507 1 83.12 196 LYS B C 1
ATOM 2973 O O . LYS B 1 196 ? -16.812 -3.227 0.073 1 83.12 196 LYS B O 1
ATOM 2978 N N . ALA B 1 197 ? -17.594 -1.336 -0.931 1 77.25 197 ALA B N 1
ATOM 2979 C CA . ALA B 1 197 ? -19 -1.753 -0.886 1 77.25 197 ALA B CA 1
ATOM 2980 C C . ALA B 1 197 ? -19.266 -2.895 -1.863 1 77.25 197 ALA B C 1
ATOM 2982 O O . ALA B 1 197 ? -18.609 -2.99 -2.906 1 77.25 197 ALA B O 1
#

Solvent-accessible surface area (backbone atoms only — not comparable to full-atom values): 19704 Å² total; per-residue (Å²): 135,86,81,78,79,81,80,80,78,77,77,76,77,75,76,74,74,53,61,28,34,73,58,23,49,23,51,46,54,33,54,76,39,41,48,54,85,73,52,69,62,67,60,63,52,61,59,36,64,48,50,62,82,19,61,55,36,41,45,49,98,82,70,39,54,30,34,38,59,47,51,66,51,61,35,31,39,40,70,49,52,49,57,22,64,37,55,60,22,25,34,47,31,51,20,45,31,47,35,26,49,51,61,46,52,37,52,23,54,21,43,50,21,32,32,42,30,51,21,42,30,46,30,25,50,53,60,44,52,40,51,28,52,30,58,48,25,28,35,40,32,51,21,40,29,46,30,28,50,58,84,32,67,48,42,61,50,34,55,75,52,31,45,26,39,35,40,29,54,22,49,38,53,38,63,67,38,40,76,72,42,101,83,48,76,65,20,53,26,36,39,34,28,44,31,49,100,135,86,82,79,80,81,80,78,79,78,76,77,78,73,76,74,75,52,61,28,36,74,60,22,50,24,53,46,54,34,54,77,40,41,48,54,86,73,52,70,62,67,60,62,52,59,59,35,63,50,50,62,80,18,62,54,37,42,44,50,100,84,71,41,54,29,33,40,57,47,50,64,51,61,34,30,39,40,70,47,52,49,56,22,66,37,56,60,22,25,34,47,31,51,20,45,31,48,35,26,49,50,60,46,52,39,52,22,53,22,43,49,21,33,33,43,31,52,21,42,30,45,30,26,48,54,60,44,53,39,51,28,52,29,57,49,24,27,36,41,32,53,20,40,30,47,30,27,49,61,85,32,68,50,43,60,50,35,57,75,53,31,45,24,39,35,41,32,55,21,49,37,52,38,65,66,38,38,74,72,40,100,84,48,76,67,20,53,28,37,38,34,28,42,32,50,100

pLDDT: mean 92.12, std 13.63, range [33.19, 98.94]

Radius of gyration: 32.65 Å; Cα contacts (8 Å, |Δi|>4): 980; chains: 2; bounding box: 43×170×77 Å

Nearest PDB structures (foldseek):
  4z61-assembly1_C  TM=9.812E-01  e=2.802E-20  Arabidopsis thaliana
  8wed-assembly2_E  TM=9.785E-01  e=5.153E-20  Arabidopsis thaliana
  7ogq-assembly1_BBB  TM=9.769E-01  e=1.119E-19  Arabidopsis thaliana
  4lsc-assembly1_A  TM=9.778E-01  e=1.321E-19  Arabidopsis thaliana
  4q3i-assembly2_B  TM=9.715E-01  e=2.282E-17  Oryza sativa